Protein 9ETH (pdb70)

Foldseek 3Di:
DWAWAKDAAEEAEAQAKDKIKIAIDDDQLQQKKKWKWWAAPPGDIDTAWIARNNVRDIDGDPVCVVQWDWGDDSVRSMIMIMGGRDDQVRFTWMKMFIAHPPGPDGPYIYPTYGYGYHPDDFDAWDKDKQAWAPFKIKIWIKTDFGDDDDKDKDKPNNPDDPQKDKDDWDQDPVRGTITMIMGMDTPVCQVVDWIWIWIADVNVRDTDTDTHHHD/DWAKAKPDQEAEEAFFAKDKIKIFIPWFAQLQFKFKWWADPPDDTHTAAGSQFRGDPPHDPQWGKHDGTGMIMIMRRGHDLLSQTWMKMWGPGDPPTDIHSTYGYAYDDDFDFWDKDKDWFDPVVLVVFKTKIKIKTPFGPDPDKDKWKAFVNHTDPDFKDKDKDAQDSHHRTIMMMIIGMDTSVVVVVTFKIWMWMDDPNDPHTDIDIGTD/DWDVVDMDDD/DAAEDEDPFAAEFEQFKDKDFPDDPPLQPDDKDKFKDQPDPPDGADCPLPDQWHDDRRMTIHRTHDPPSWDWMWIWIGDDPHIYIYTHTYYYFYDDPLVDPPRPDPDAGPLQEDEDEAQAWDKDFASRDDDPQWDWAAKFKDFQNHGDDDPQWDDDGRMIIGHRDDQVSFGKMKMKTWIAHPNDTTIGMGMHGYGYD

Nearest PDB structures (foldseek):
  6u6u-assembly1_R  TM=9.667E-01  e=2.832E-37  Homo sapiens
  4dep-assembly2_E  TM=8.234E-01  e=6.349E-16  Homo sapiens
  4dep-assembly1_B  TM=8.335E-01  e=1.306E-14  Homo sapiens
  1itb-assembly1_B  TM=7.869E-01  e=3.220E-15  Homo sapiens
  4dep-assembly1_C  TM=7.398E-01  e=2.574E-15  Homo sapiens

Radius of gyration: 31.58 Å; Cα contacts (8 Å, |Δi|>4): 1689; chains: 4; bounding box: 69×96×60 Å

Structure (mmCIF, N/CA/C/O backbone):
data_9ETH
#
_entry.id   9ETH
#
_cell.length_a   54.64
_cell.length_b   175.35
_cell.length_c   191.01
_cell.angle_alpha   90
_cell.angle_beta   90
_cell.angle_gamma   90
#
_symmetry.space_group_name_H-M   'C 2 2 21'
#
loop_
_entity.id
_entity.type
_entity.pdbx_description
1 polymer 'BI00655130 Fab heavy chain'
2 polymer 'BI00655130 Fab light chain'
3 polymer ACE-PHE-VAL-GLU-5CW-3PN-TRP-ASP-TYR-VAL-CHG-6G5-SER-GLU-CYS-NH2
4 polymer 'Interleukin-1 receptor-like 2'
5 branched 2-acetamido-2-deoxy-beta-D-glucopyranose-(1-4)-2-acetamido-2-deoxy-beta-D-glucopyranose
6 branched 2-acetamido-2-deoxy-beta-D-glucopyranose-(1-3)-alpha-D-mannopyranose-(1-6)-[alpha-D-mannopyranose-(1-3)]beta-D-mannopyranose-(1-4)-2-acetamido-2-deoxy-beta-D-glucopyranose-(1-4)-2-acetamido-2-deoxy-beta-D-glucopyranose
7 non-polymer 'SULFATE ION'
8 non-polymer 'SODIUM ION'
9 non-polymer 2-acetamido-2-deoxy-beta-D-glucopyranose
10 non-polymer GLYCEROL
11 water water
#
loop_
_atom_site.group_PDB
_atom_site.id
_atom_site.type_symbol
_atom_site.label_atom_id
_atom_site.label_alt_id
_atom_site.label_comp_id
_atom_site.label_asym_id
_atom_site.label_entity_id
_atom_site.label_seq_id
_atom_site.pdbx_PDB_ins_code
_atom_site.Cartn_x
_atom_site.Cartn_y
_atom_site.Cartn_z
_atom_site.occupancy
_atom_site.B_iso_or_equiv
_atom_site.auth_seq_id
_atom_site.auth_comp_id
_atom_site.auth_asym_id
_atom_site.auth_atom_id
_atom_site.pdbx_PDB_model_num
ATOM 1 N N . GLN A 1 1 ? 1.779 0.827 36.804 1 59.19 1 GLN H N 1
ATOM 2 C CA . GLN A 1 1 ? 1.179 0.125 35.671 1 59.26 1 GLN H CA 1
ATOM 3 C C . GLN A 1 1 ? 2.113 0.096 34.437 1 59.01 1 GLN H C 1
ATOM 4 O O . GLN A 1 1 ? 2.847 1.061 34.204 1 59.64 1 GLN H O 1
ATOM 6 N N . VAL A 1 2 ? 2.083 -1.006 33.647 1 57.78 2 VAL H N 1
ATOM 7 C CA . VAL A 1 2 ? 2.904 -1.108 32.428 1 56.95 2 VAL H CA 1
ATOM 8 C C . VAL A 1 2 ? 2.444 -0.074 31.396 1 56.02 2 VAL H C 1
ATOM 9 O O . VAL A 1 2 ? 1.26 -0.038 31.043 1 55.85 2 VAL H O 1
ATOM 13 N N . GLN A 1 3 ? 3.371 0.786 30.942 1 54.96 3 GLN H N 1
ATOM 14 C CA . GLN A 1 3 ? 3.047 1.817 29.962 1 54.56 3 GLN H CA 1
ATOM 15 C C . GLN A 1 3 ? 4.143 1.979 28.914 1 53.43 3 GLN H C 1
ATOM 16 O O . GLN A 1 3 ? 5.329 1.865 29.236 1 53.72 3 GLN H O 1
ATOM 22 N N . LEU A 1 4 ? 3.734 2.257 27.664 1 51.75 4 LEU H N 1
ATOM 23 C CA . LEU A 1 4 ? 4.618 2.483 26.521 1 50.9 4 LEU H CA 1
ATOM 24 C C . LEU A 1 4 ? 4.354 3.877 25.924 1 50.39 4 LEU H C 1
ATOM 25 O O . LEU A 1 4 ? 3.256 4.137 25.423 1 49.95 4 LEU H O 1
ATOM 30 N N . VAL A 1 5 ? 5.34 4.78 26.008 1 50.06 5 VAL H N 1
ATOM 31 C CA . VAL A 1 5 ? 5.172 6.131 25.473 1 50.3 5 VAL H CA 1
ATOM 32 C C . VAL A 1 5 ? 6.002 6.327 24.215 1 49.52 5 VAL H C 1
ATOM 33 O O . VAL A 1 5 ? 7.216 6.24 24.272 1 50.24 5 VAL H O 1
ATOM 37 N N . GLN A 1 6 ? 5.359 6.593 23.087 1 48.35 6 GLN H N 1
ATOM 38 C CA . GLN A 1 6 ? 6.064 6.771 21.823 1 47.59 6 GLN H CA 1
ATOM 39 C C . GLN A 1 6 ? 6.345 8.227 21.484 1 47.29 6 GLN H C 1
ATOM 40 O O . GLN A 1 6 ? 5.584 9.108 21.87 1 47.57 6 GLN H O 1
ATOM 46 N N . SER A 1 7 ? 7.385 8.474 20.686 1 46.57 7 SER H N 1
ATOM 47 C CA . SER A 1 7 ? 7.678 9.826 20.201 1 46.08 7 SER H CA 1
ATOM 48 C C . SER A 1 7 ? 6.542 10.347 19.285 1 46.16 7 SER H C 1
ATOM 49 O O . SER A 1 7 ? 5.665 9.584 18.868 1 46.35 7 SER H O 1
ATOM 52 N N . GLY A 1 8 ? 6.52 11.653 19.052 1 45.75 8 GLY H N 1
ATOM 53 C CA . GLY A 1 8 ? 5.478 12.266 18.243 1 45.87 8 GLY H CA 1
ATOM 54 C C . GLY A 1 8 ? 5.63 12.069 16.746 1 45.65 8 GLY H C 1
ATOM 55 O O . GLY A 1 8 ? 6.714 11.755 16.248 1 46.4 8 GLY H O 1
ATOM 56 N N . ALA A 1 9 ? 4.547 12.307 16.03 1 45.03 9 ALA H N 1
ATOM 57 C CA . ALA A 1 9 ? 4.447 12.211 14.576 1 45.28 9 ALA H CA 1
ATOM 58 C C . ALA A 1 9 ? 5.554 12.926 13.793 1 45.47 9 ALA H C 1
ATOM 59 O O . ALA A 1 9 ? 6.04 13.986 14.196 1 45.47 9 ALA H O 1
ATOM 61 N N . GLU A 1 10 ? 5.941 12.345 12.653 1 45.4 10 GLU H N 1
ATOM 62 C CA . GLU A 1 10 ? 6.989 12.926 11.827 1 45.69 10 GLU H CA 1
ATOM 63 C C . GLU A 1 10 ? 6.669 12.919 10.362 1 45.29 10 GLU H C 1
ATOM 64 O O . GLU A 1 10 ? 6.013 12.015 9.864 1 45.06 10 GLU H O 1
ATOM 70 N N . VAL A 1 11 ? 7.172 13.924 9.661 1 45.14 11 VAL H N 1
ATOM 71 C CA . VAL A 1 11 ? 7.092 14.007 8.23 1 45.19 11 VAL H CA 1
ATOM 72 C C . VAL A 1 11 ? 8.526 13.92 7.76 1 44.5 11 VAL H C 1
ATOM 73 O O . VAL A 1 11 ? 9.412 14.578 8.31 1 44.54 11 VAL H O 1
ATOM 77 N N . LYS A 1 12 ? 8.777 13.059 6.797 1 43.91 12 LYS H N 1
ATOM 78 C CA . LYS A 1 12 ? 10.103 12.913 6.216 1 43.87 12 LYS H CA 1
ATOM 79 C C . LYS A 1 12 ? 9.974 12.882 4.714 1 43.95 12 LYS H C 1
ATOM 80 O O . LYS A 1 12 ? 8.973 12.402 4.184 1 44.28 12 LYS H O 1
ATOM 86 N N . LYS A 1 13 ? 10.967 13.418 4.018 1 43.29 13 LYS H N 1
ATOM 87 C CA . LYS A 1 13 ? 10.971 13.41 2.563 1 42.76 13 LYS H CA 1
ATOM 88 C C . LYS A 1 13 ? 11.362 12.031 2.078 1 42.24 13 LYS H C 1
ATOM 89 O O . LYS A 1 13 ? 12.091 11.324 2.774 1 41.86 13 LYS H O 1
ATOM 95 N N . PRO A 1 14 ? 10.933 11.62 0.869 1 41.94 14 PRO H N 1
ATOM 96 C CA . PRO A 1 14 ? 11.352 10.297 0.369 1 42.31 14 PRO H CA 1
ATOM 97 C C . PRO A 1 14 ? 12.881 10.169 0.296 1 42.75 14 PRO H C 1
ATOM 98 O O . PRO A 1 14 ? 13.566 11.113 -0.074 1 42.64 14 PRO H O 1
ATOM 102 N N . GLY A 1 15 ? 13.396 9.022 0.725 1 42.8 15 GLY H N 1
ATOM 103 C CA . GLY A 1 15 ? 14.824 8.738 0.754 1 42.7 15 GLY H CA 1
ATOM 104 C C . GLY A 1 15 ? 15.453 8.961 2.118 1 42.93 15 GLY H C 1
ATOM 105 O O . GLY A 1 15 ? 16.54 8.448 2.405 1 43.76 15 GLY H O 1
ATOM 106 N N . ALA A 1 16 ? 14.787 9.731 2.97 1 42.31 16 ALA H N 1
ATOM 107 C CA . ALA A 1 16 ? 15.278 10.025 4.31 1 43.04 16 ALA H CA 1
ATOM 108 C C . ALA A 1 16 ? 15.095 8.802 5.292 1 43.82 16 ALA H C 1
ATOM 109 O O . ALA A 1 16 ? 14.584 7.745 4.91 1 44.37 16 ALA H O 1
ATOM 111 N N . SER A 1 17 ? 15.593 8.926 6.508 1 43.46 17 SER H N 1
ATOM 112 C CA . SER A 1 17 ? 15.407 7.973 7.564 1 43.85 17 SER H CA 1
ATOM 113 C C . SER A 1 17 ? 14.542 8.625 8.634 1 42.24 17 SER H C 1
ATOM 114 O O . SER A 1 17 ? 14.418 9.852 8.702 1 42.66 17 SER H O 1
ATOM 117 N N . VAL A 1 18 ? 13.999 7.812 9.503 1 40.66 18 VAL H N 1
ATOM 118 C CA . VAL A 1 18 ? 13.219 8.294 10.628 1 40.34 18 VAL H CA 1
ATOM 119 C C . VAL A 1 18 ? 13.503 7.347 11.782 1 40.46 18 VAL H C 1
ATOM 120 O O . VAL A 1 18 ? 13.764 6.157 11.572 1 39.46 18 VAL H O 1
ATOM 124 N N . LYS A 1 19 ? 13.475 7.873 12.996 1 41.52 19 LYS H N 1
ATOM 125 C CA . LYS A 1 19 ? 13.681 7.063 14.182 1 42.75 19 LYS H CA 1
ATOM 126 C C . LYS A 1 19 ? 12.516 7.304 15.118 1 43.13 19 LYS H C 1
ATOM 127 O O . LYS A 1 19 ? 12.277 8.438 15.518 1 43.85 19 LYS H O 1
ATOM 133 N N . VAL A 1 20 ? 11.779 6.26 15.45 1 42.8 20 VAL H N 1
ATOM 134 C CA . VAL A 1 20 ? 10.641 6.355 16.354 1 43.48 20 VAL H CA 1
ATOM 135 C C . VAL A 1 20 ? 11.045 5.771 17.718 1 44.83 20 VAL H C 1
ATOM 136 O O . VAL A 1 20 ? 11.76 4.777 17.753 1 45.47 20 VAL H O 1
ATOM 140 N N . SER A 1 21 ? 10.623 6.408 18.826 1 44.95 21 SER H N 1
ATOM 141 C CA . SER A 1 21 ? 10.944 6.013 20.208 1 45.57 21 SER H CA 1
ATOM 142 C C . SER A 1 21 ? 9.786 5.314 20.887 1 45.94 21 SER H C 1
ATOM 143 O O . SER A 1 21 ? 8.626 5.61 20.614 1 45.12 21 SER H O 1
ATOM 146 N N . CYS A 1 22 ? 10.117 4.471 21.868 1 46.37 22 CYS H N 1
ATOM 147 C CA . CYS A 1 22 ? 9.129 3.789 22.669 1 47.31 22 CYS H CA 1
ATOM 148 C C . CYS A 1 22 ? 9.725 3.624 24.065 1 47.41 22 CYS H C 1
ATOM 149 O O . CYS A 1 22 ? 10.53 2.724 24.291 1 47.32 22 CYS H O 1
ATOM 152 N N . LYS A 1 23 ? 9.392 4.549 24.963 1 47.47 23 LYS H N 1
ATOM 153 C CA . LYS A 1 23 ? 9.887 4.563 26.338 1 48.53 23 LYS H CA 1
ATOM 154 C C . LYS A 1 23 ? 8.942 3.751 27.22 1 49.28 23 LYS H C 1
ATOM 155 O O . LYS A 1 23 ? 7.739 4.02 27.29 1 49.16 23 LYS H O 1
ATOM 161 N N . ALA A 1 24 ? 9.482 2.714 27.85 1 49.83 24 ALA H N 1
ATOM 162 C CA . ALA A 1 24 ? 8.689 1.81 28.665 1 50.88 24 ALA H CA 1
ATOM 163 C C . ALA A 1 24 ? 8.811 2.079 30.164 1 51.62 24 ALA H C 1
ATOM 164 O O . ALA A 1 24 ? 9.82 2.616 30.618 1 51.78 24 ALA H O 1
ATOM 166 N N . SER A 1 25 ? 7.784 1.677 30.932 1 52.06 25 SER H N 1
ATOM 167 C CA . SER A 1 25 ? 7.747 1.776 32.396 1 53.11 25 SER H CA 1
ATOM 168 C C . SER A 1 25 ? 6.751 0.738 32.975 1 53.44 25 SER H C 1
ATOM 169 O O . SER A 1 25 ? 5.986 0.125 32.22 1 53.41 25 SER H O 1
ATOM 172 N N . GLY A 1 26 ? 6.804 0.518 34.29 1 53.38 26 GLY H N 1
ATOM 173 C CA . GLY A 1 26 ? 5.913 -0.414 34.974 1 53.37 26 GLY H CA 1
ATOM 174 C C . GLY A 1 26 ? 6.404 -1.844 35.057 1 53.67 26 GLY H C 1
ATOM 175 O O . GLY A 1 26 ? 5.711 -2.706 35.605 1 54.86 26 GLY H O 1
ATOM 176 N N . TYR A 1 27 ? 7.596 -2.118 34.542 1 52.64 27 TYR H N 1
ATOM 177 C CA . TYR A 1 27 ? 8.157 -3.467 34.546 1 52.52 27 TYR H CA 1
ATOM 178 C C . TYR A 1 27 ? 9.67 -3.38 34.311 1 53.54 27 TYR H C 1
ATOM 179 O O . TYR A 1 27 ? 10.178 -2.307 33.982 1 54.17 27 TYR H O 1
ATOM 188 N N . SER A 1 28 ? 10.398 -4.5 34.466 1 53.78 28 SER H N 1
ATOM 189 C CA . SER A 1 28 ? 11.832 -4.556 34.199 1 54.18 28 SER H CA 1
ATOM 190 C C . SER A 1 28 ? 12.043 -4.573 32.679 1 55 28 SER H C 1
ATOM 191 O O . SER A 1 28 ? 11.816 -5.601 32.038 1 55.68 28 SER H O 1
ATOM 194 N N . PHE A 1 29 ? 12.468 -3.437 32.105 1 54.93 29 PHE H N 1
ATOM 195 C CA . PHE A 1 29 ? 12.673 -3.233 30.661 1 55.2 29 PHE H CA 1
ATOM 196 C C . PHE A 1 29 ? 13.493 -4.322 29.946 1 54.53 29 PHE H C 1
ATOM 197 O O . PHE A 1 29 ? 13.152 -4.73 28.826 1 53.95 29 PHE H O 1
ATOM 205 N N . THR A 1 30 ? 14.587 -4.784 30.589 1 53.57 30 THR H N 1
ATOM 206 C CA . THR A 1 30 ? 15.489 -5.772 29.997 1 53.06 30 THR H CA 1
ATOM 207 C C . THR A 1 30 ? 14.941 -7.216 29.961 1 53.43 30 THR H C 1
ATOM 208 O O . THR A 1 30 ? 15.553 -8.085 29.331 1 53.26 30 THR H O 1
ATOM 212 N N . SER A 1 31 ? 13.784 -7.464 30.579 1 53.77 31 SER H N 1
ATOM 213 C CA . SER A 1 31 ? 13.243 -8.814 30.629 1 55.23 31 SER H CA 1
ATOM 214 C C . SER A 1 31 ? 12.222 -9.144 29.563 1 55.36 31 SER H C 1
ATOM 215 O O . SER A 1 31 ? 11.728 -10.269 29.564 1 56.98 31 SER H O 1
ATOM 218 N N . SER A 1 32 ? 11.887 -8.211 28.66 1 53.38 32 SER H N 1
ATOM 219 C CA . SER A 1 32 ? 10.814 -8.482 27.719 1 51.83 32 SER H CA 1
ATOM 220 C C . SER A 1 32 ? 11.062 -8.019 26.311 1 49.63 32 SER H C 1
ATOM 221 O O . SER A 1 32 ? 11.671 -6.975 26.109 1 50.26 32 SER H O 1
ATOM 224 N N . TRP A 1 33 ? 10.543 -8.767 25.336 1 47.09 33 TRP H N 1
ATOM 225 C CA . TRP A 1 33 ? 10.686 -8.381 23.933 1 45.61 33 TRP H CA 1
ATOM 226 C C . TRP A 1 33 ? 9.794 -7.209 23.572 1 44.06 33 TRP H C 1
ATOM 227 O O . TRP A 1 33 ? 8.624 -7.194 23.927 1 44.2 33 TRP H O 1
ATOM 238 N N . ILE A 1 34 ? 10.351 -6.228 22.864 1 42.43 34 ILE H N 1
ATOM 239 C CA . ILE A 1 34 ? 9.579 -5.115 22.337 1 41.14 34 ILE H CA 1
ATOM 240 C C . ILE A 1 34 ? 9.314 -5.425 20.86 1 39.49 34 ILE H C 1
ATOM 241 O O . ILE A 1 34 ? 10.245 -5.706 20.123 1 38.88 34 ILE H O 1
ATOM 246 N N . HIS A 1 35 ? 8.042 -5.376 20.429 1 38.39 35 HIS H N 1
ATOM 247 C CA . HIS A 1 35 ? 7.685 -5.594 19.034 1 36.8 35 HIS H CA 1
ATOM 248 C C . HIS A 1 35 ? 7.187 -4.312 18.409 1 37.02 35 HIS H C 1
ATOM 249 O O . HIS A 1 35 ? 6.722 -3.414 19.123 1 37.29 35 HIS H O 1
ATOM 256 N N . TRP A 1 36 ? 7.3 -4.209 17.074 1 36.21 36 TRP H N 1
ATOM 257 C CA . TRP A 1 36 ? 6.797 -3.064 16.328 1 36.58 36 TRP H CA 1
ATOM 258 C C . TRP A 1 36 ? 5.798 -3.56 15.292 1 36.36 36 TRP H C 1
ATOM 259 O O . TRP A 1 36 ? 6.016 -4.598 14.657 1 36.32 36 TRP H O 1
ATOM 270 N N . VAL A 1 37 ? 4.677 -2.848 15.16 1 36.11 37 VAL H N 1
ATOM 271 C CA . VAL A 1 37 ? 3.572 -3.214 14.282 1 36.2 37 VAL H CA 1
ATOM 272 C C . VAL A 1 37 ? 3.188 -2.019 13.388 1 35.88 37 VAL H C 1
ATOM 273 O O . VAL A 1 37 ? 3.003 -0.906 13.866 1 36.39 37 VAL H O 1
ATOM 277 N N . LYS A 1 38 ? 3.098 -2.251 12.083 1 34.28 38 LYS H N 1
ATOM 278 C CA . LYS A 1 38 ? 2.76 -1.225 11.12 1 32.67 38 LYS H CA 1
ATOM 279 C C . LYS A 1 38 ? 1.262 -1.238 10.781 1 32.03 38 LYS H C 1
ATOM 280 O O . LYS A 1 38 ? 0.699 -2.292 10.505 1 31.57 38 LYS H O 1
ATOM 286 N N . GLN A 1 39 ? 0.659 -0.056 10.693 1 31.68 39 GLN H N 1
ATOM 287 C CA . GLN A 1 39 ? -0.705 0.068 10.23 1 31.76 39 GLN H CA 1
ATOM 288 C C . GLN A 1 39 ? -0.83 1.228 9.249 1 32.49 39 GLN H C 1
ATOM 289 O O . GLN A 1 39 ? -1.013 2.379 9.648 1 32.2 39 GLN H O 1
ATOM 295 N N . ALA A 1 40 ? -0.741 0.919 7.956 1 33.57 40 ALA H N 1
ATOM 296 C CA . ALA A 1 40 ? -0.922 1.902 6.9 1 35.36 40 ALA H CA 1
ATOM 297 C C . ALA A 1 40 ? -2.379 2.416 6.951 1 38.1 40 ALA H C 1
ATOM 298 O O . ALA A 1 40 ? -3.272 1.714 7.437 1 37.69 40 ALA H O 1
ATOM 300 N N . PRO A 1 41 ? -2.614 3.677 6.544 1 40.52 41 PRO H N 1
ATOM 301 C CA . PRO A 1 41 ? -3.975 4.239 6.679 1 41.41 41 PRO H CA 1
ATOM 302 C C . PRO A 1 41 ? -5.068 3.412 6.009 1 42.63 41 PRO H C 1
ATOM 303 O O . PRO A 1 41 ? -4.947 3.026 4.835 1 43.02 41 PRO H O 1
ATOM 307 N N . GLY A 1 42 ? -6.092 3.078 6.798 1 42.34 42 GLY H N 1
ATOM 308 C CA . GLY A 1 42 ? -7.21 2.279 6.328 1 42.17 42 GLY H CA 1
ATOM 309 C C . GLY A 1 42 ? -6.924 0.803 6.204 1 42.88 42 GLY H C 1
ATOM 310 O O . GLY A 1 42 ? -7.795 0.056 5.777 1 43.76 42 GLY H O 1
ATOM 311 N N . GLN A 1 43 ? -5.717 0.342 6.593 1 42.56 43 GLN H N 1
ATOM 312 C CA . GLN A 1 43 ? -5.354 -1.065 6.439 1 41.74 43 GLN H CA 1
ATOM 313 C C . GLN A 1 43 ? -5.278 -1.828 7.783 1 40.07 43 GLN H C 1
ATOM 314 O O . GLN A 1 43 ? -5.616 -1.289 8.84 1 39.33 43 GLN H O 1
ATOM 320 N N . GLY A 1 44 ? -4.869 -3.087 7.708 1 39.09 44 GLY H N 1
ATOM 321 C CA . GLY A 1 44 ? -4.694 -3.926 8.871 1 39.42 44 GLY H CA 1
ATOM 322 C C . GLY A 1 44 ? -3.307 -3.788 9.476 1 39.09 44 GLY H C 1
ATOM 323 O O . GLY A 1 44 ? -2.516 -2.926 9.082 1 39.08 44 GLY H O 1
ATOM 324 N N . LEU A 1 45 ? -3.001 -4.682 10.41 1 38.26 45 LEU H N 1
ATOM 325 C CA . LEU A 1 45 ? -1.771 -4.693 11.181 1 37.73 45 LEU H CA 1
ATOM 326 C C . LEU A 1 45 ? -0.715 -5.634 10.568 1 37.25 45 LEU H C 1
ATOM 327 O O . LEU A 1 45 ? -1.031 -6.774 10.197 1 36.97 45 LEU H O 1
ATOM 332 N N . GLU A 1 46 ? 0.531 -5.149 10.445 1 36.47 46 GLU H N 1
ATOM 333 C CA . GLU A 1 46 ? 1.633 -5.966 9.925 1 36.85 46 GLU H CA 1
ATOM 334 C C . GLU A 1 46 ? 2.764 -6.007 10.929 1 35.84 46 GLU H C 1
ATOM 335 O O . GLU A 1 46 ? 3.282 -4.955 11.297 1 35.5 46 GLU H O 1
ATOM 341 N N . TRP A 1 47 ? 3.188 -7.199 11.32 1 35.55 47 TRP H N 1
ATOM 342 C CA . TRP A 1 47 ? 4.279 -7.337 12.267 1 36.32 47 TRP H CA 1
ATOM 343 C C . TRP A 1 47 ? 5.614 -7.006 11.584 1 37.72 47 TRP H C 1
ATOM 344 O O . TRP A 1 47 ? 5.908 -7.521 10.495 1 37.66 47 TRP H O 1
ATOM 355 N N . MET A 1 48 ? 6.4 -6.131 12.213 1 38.27 48 MET H N 1
ATOM 356 C CA . MET A 1 48 ? 7.669 -5.718 11.634 1 40.01 48 MET H CA 1
ATOM 357 C C . MET A 1 48 ? 8.859 -6.478 12.181 1 40 48 MET H C 1
ATOM 358 O O . MET A 1 48 ? 9.766 -6.83 11.44 1 40.15 48 MET H O 1
ATOM 363 N N . GLY A 1 49 ? 8.851 -6.714 13.479 1 39.49 49 GLY H N 1
ATOM 364 C CA . GLY A 1 49 ? 9.947 -7.388 14.134 1 39.62 49 GLY H CA 1
ATOM 365 C C . GLY A 1 49 ? 9.899 -7.268 15.634 1 39.29 49 GLY H C 1
ATOM 366 O O . GLY A 1 49 ? 8.961 -6.708 16.196 1 38.88 49 GLY H O 1
ATOM 367 N N . GLU A 1 50 ? 10.948 -7.767 16.286 1 39.43 50 GLU H N 1
ATOM 368 C CA . GLU A 1 50 ? 11.066 -7.769 17.735 1 39.07 50 GLU H CA 1
ATOM 369 C C . GLU A 1 50 ? 12.528 -7.582 18.169 1 39.74 50 GLU H C 1
ATOM 370 O O . GLU A 1 50 ? 13.466 -8.009 17.477 1 39.56 50 GLU H O 1
ATOM 376 N N . ILE A 1 51 ? 12.72 -6.941 19.331 1 40.33 51 ILE H N 1
ATOM 377 C CA . ILE A 1 51 ? 14.044 -6.762 19.903 1 41.5 51 ILE H CA 1
ATOM 378 C C . ILE A 1 51 ? 14.025 -7.13 21.397 1 42.97 51 ILE H C 1
ATOM 379 O O . ILE A 1 51 ? 13.103 -6.771 22.132 1 42.55 51 ILE H O 1
ATOM 384 N N . ASN A 1 52 ? 15.046 -7.869 21.838 1 44.02 52 ASN H N 1
ATOM 385 C CA . ASN A 1 52 ? 15.176 -8.244 23.241 1 44.74 52 ASN H CA 1
ATOM 386 C C . ASN A 1 52 ? 16.142 -7.236 23.829 1 46.24 52 ASN H C 1
ATOM 387 O O . ASN A 1 52 ? 17.299 -7.267 23.466 1 46.58 52 ASN H O 1
ATOM 392 N N . PRO A 1 53 ? 15.718 -6.341 24.733 1 47.85 53 PRO H N 1
ATOM 393 C CA . PRO A 1 53 ? 16.658 -5.359 25.295 1 48.99 53 PRO H CA 1
ATOM 394 C C . PRO A 1 53 ? 17.786 -5.953 26.157 1 51.03 53 PRO H C 1
ATOM 395 O O . PRO A 1 53 ? 18.819 -5.297 26.328 1 52.07 53 PRO H O 1
ATOM 399 N N . GLY A 1 54 ? 17.607 -7.172 26.672 1 50.68 54 GLY H N 1
ATOM 400 C CA . GLY A 1 54 ? 18.627 -7.824 27.488 1 51 54 GLY H CA 1
ATOM 401 C C . GLY A 1 54 ? 19.88 -8.215 26.727 1 51.8 54 GLY H C 1
ATOM 402 O O . GLY A 1 54 ? 20.999 -7.914 27.166 1 52.4 54 GLY H O 1
ATOM 403 N N . ASN A 1 55 ? 19.721 -8.884 25.571 1 51.38 55 ASN H N 1
ATOM 404 C CA . ASN A 1 55 ? 20.885 -9.276 24.764 1 51.15 55 ASN H CA 1
ATOM 405 C C . ASN A 1 55 ? 20.964 -8.512 23.423 1 51.98 55 ASN H C 1
ATOM 406 O O . ASN A 1 55 ? 21.798 -8.857 22.585 1 52.93 55 ASN H O 1
ATOM 411 N N . VAL A 1 56 ? 20.079 -7.513 23.194 1 51.5 56 VAL H N 1
ATOM 412 C CA . VAL A 1 56 ? 20.025 -6.684 21.966 1 50.79 56 VAL H CA 1
ATOM 413 C C . VAL A 1 56 ? 19.783 -7.513 20.693 1 50.02 56 VAL H C 1
ATOM 414 O O . VAL A 1 56 ? 20.041 -7.031 19.585 1 50.69 56 VAL H O 1
ATOM 416 N N . ARG A 1 57 ? 19.271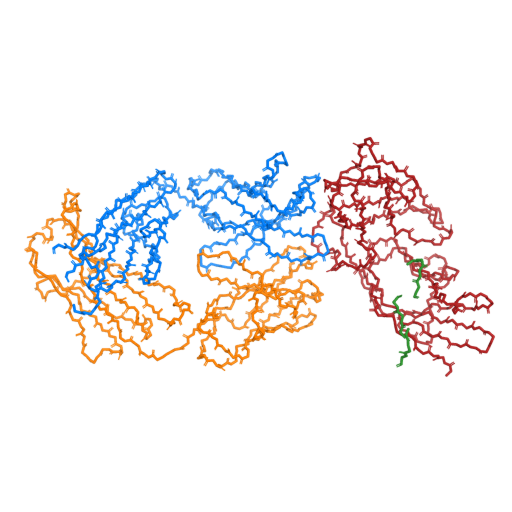 -8.738 20.834 1 49 57 ARG H N 1
ATOM 417 C CA . ARG A 1 57 ? 18.992 -9.589 19.687 1 48.76 57 ARG H CA 1
ATOM 418 C C . ARG A 1 57 ? 17.668 -9.146 18.981 1 47.75 57 ARG H C 1
ATOM 419 O O . ARG A 1 57 ? 16.674 -8.832 19.642 1 47.32 57 ARG H O 1
ATOM 427 N N . THR A 1 58 ? 17.692 -9.091 17.645 1 46.39 58 THR H N 1
ATOM 428 C CA . THR A 1 58 ? 16.551 -8.675 16.867 1 46.23 58 THR H CA 1
ATOM 429 C C . THR A 1 58 ? 16.102 -9.756 15.887 1 45.93 58 THR H C 1
ATOM 430 O O . THR A 1 58 ? 16.929 -10.504 15.384 1 46.41 58 THR H O 1
ATOM 434 N N . ASN A 1 59 ? 14.801 -9.775 15.559 1 44.47 59 ASN H N 1
ATOM 435 C CA . ASN A 1 59 ? 14.251 -10.685 14.563 1 43.46 59 ASN H CA 1
ATOM 436 C C . ASN A 1 59 ? 13.279 -9.87 13.785 1 42.29 59 ASN H C 1
ATOM 437 O O . ASN A 1 59 ? 12.321 -9.364 14.344 1 42.03 59 ASN H O 1
ATOM 442 N N . TYR A 1 60 ? 13.524 -9.724 12.501 1 42.01 60 TYR H N 1
ATOM 443 C CA . TYR A 1 60 ? 12.648 -8.944 11.648 1 42.05 60 TYR H CA 1
ATOM 444 C C . TYR A 1 60 ? 11.841 -9.83 10.762 1 42.05 60 TYR H C 1
ATOM 445 O O . TYR A 1 60 ? 12.315 -10.862 10.305 1 42.59 60 TYR H O 1
ATOM 454 N N . ASN A 1 61 ? 10.662 -9.357 10.38 1 41.4 61 ASN H N 1
ATOM 455 C CA . ASN A 1 61 ? 9.857 -9.968 9.334 1 41.97 61 ASN H CA 1
ATOM 456 C C . ASN A 1 61 ? 10.716 -9.858 8.037 1 43.8 61 ASN H C 1
ATOM 457 O O . ASN A 1 61 ? 11.321 -8.812 7.809 1 43.2 61 ASN H O 1
ATOM 462 N N . GLU A 1 62 ? 10.835 -10.937 7.263 1 45.25 62 GLU H N 1
ATOM 463 C CA . GLU A 1 62 ? 11.619 -10.951 6.028 1 46.59 62 GLU H CA 1
ATOM 464 C C . GLU A 1 62 ? 11.232 -9.805 5.075 1 46.33 62 GLU H C 1
ATOM 465 O O . GLU A 1 62 ? 12.083 -9.244 4.399 1 47.15 62 GLU H O 1
ATOM 471 N N . ASN A 1 63 ? 9.972 -9.393 5.13 1 45.14 63 ASN H N 1
ATOM 472 C CA . ASN A 1 63 ? 9.405 -8.294 4.372 1 44.53 63 ASN H CA 1
ATOM 473 C C . ASN A 1 63 ? 9.92 -6.919 4.795 1 45.57 63 ASN H C 1
ATOM 474 O O . ASN A 1 63 ? 9.715 -5.95 4.066 1 47.16 63 ASN H O 1
ATOM 479 N N . PHE A 1 64 ? 10.535 -6.804 5.966 1 44.64 64 PHE H N 1
ATOM 480 C CA . PHE A 1 64 ? 11.064 -5.539 6.45 1 44.93 64 PHE H CA 1
ATOM 481 C C . PHE A 1 64 ? 12.587 -5.548 6.647 1 46.96 64 PHE H C 1
ATOM 482 O O . PHE A 1 64 ? 13.123 -4.578 7.168 1 47.16 64 PHE H O 1
ATOM 490 N N . ARG A 1 65 ? 13.274 -6.646 6.28 1 48.71 65 ARG H N 1
ATOM 491 C CA . ARG A 1 65 ? 14.73 -6.801 6.387 1 51.11 65 ARG H CA 1
ATOM 492 C C . ARG A 1 65 ? 15.413 -5.682 5.574 1 51.77 65 ARG H C 1
ATOM 493 O O . ARG A 1 65 ? 15.056 -5.46 4.42 1 52.03 65 ARG H O 1
ATOM 501 N N . ASN A 1 66 ? 16.306 -4.918 6.208 1 51.93 66 ASN H N 1
ATOM 502 C CA . ASN A 1 66 ? 17.019 -3.781 5.593 1 52.42 66 ASN H CA 1
ATOM 503 C C . ASN A 1 66 ? 16.124 -2.536 5.363 1 51.24 66 ASN H C 1
ATOM 504 O O . ASN A 1 66 ? 16.595 -1.541 4.826 1 52.92 66 ASN H O 1
ATOM 509 N N . LYS A 1 67 ? 14.864 -2.569 5.789 1 48.31 67 LYS H N 1
ATOM 510 C CA . LYS A 1 67 ? 13.995 -1.386 5.794 1 45.87 67 LYS H CA 1
ATOM 511 C C . LYS A 1 67 ? 13.913 -0.955 7.285 1 44.75 67 LYS H C 1
ATOM 512 O O . LYS A 1 67 ? 14.052 0.23 7.596 1 44.4 67 LYS H O 1
ATOM 518 N N . VAL A 1 68 ? 13.731 -1.929 8.2 1 43.7 68 VAL H N 1
ATOM 519 C CA . VAL A 1 68 ? 13.641 -1.677 9.624 1 43.55 68 VAL H CA 1
ATOM 520 C C . VAL A 1 68 ? 14.907 -2.127 10.343 1 43.77 68 VAL H C 1
ATOM 521 O O . VAL A 1 68 ? 15.552 -3.099 9.967 1 43.84 68 VAL H O 1
ATOM 525 N N . THR A 1 69 ? 15.309 -1.345 11.323 1 44.08 69 THR H N 1
ATOM 526 C CA . THR A 1 69 ? 16.441 -1.609 12.191 1 44.96 69 THR H CA 1
ATOM 527 C C . THR A 1 69 ? 15.952 -1.283 13.593 1 45.37 69 THR H C 1
ATOM 528 O O . THR A 1 69 ? 15.375 -0.215 13.797 1 45.52 69 THR H O 1
ATOM 532 N N . MET A 1 70 ? 16.063 -2.23 14.535 1 45.43 70 MET H N 1
ATOM 533 C CA . MET A 1 70 ? 15.603 -1.988 15.904 1 45.81 70 MET H CA 1
ATOM 534 C C . MET A 1 70 ? 16.743 -1.822 16.858 1 46.99 70 MET H C 1
ATOM 535 O O . MET A 1 70 ? 17.757 -2.497 16.734 1 47.44 70 MET H O 1
ATOM 540 N N . THR A 1 71 ? 16.594 -0.902 17.807 1 47.63 71 THR H N 1
ATOM 541 C CA . THR A 1 71 ? 17.647 -0.569 18.76 1 48.57 71 THR H CA 1
ATOM 542 C C . THR A 1 71 ? 17.078 -0.323 20.187 1 49.13 71 THR H C 1
ATOM 543 O O . THR A 1 71 ? 15.879 -0.164 20.346 1 48.51 71 THR H O 1
ATOM 547 N N . VAL A 1 72 ? 17.933 -0.323 21.213 1 49.86 72 VAL H N 1
ATOM 548 C CA . VAL A 1 72 ? 17.532 -0.069 22.604 1 51.67 72 VAL H CA 1
ATOM 549 C C . VAL A 1 72 ? 18.582 0.786 23.321 1 53.13 72 VAL H C 1
ATOM 550 O O . VAL A 1 72 ? 19.76 0.75 22.998 1 53.18 72 VAL H O 1
ATOM 554 N N . ASP A 1 73 ? 18.125 1.549 24.295 1 54.25 73 ASP H N 1
ATOM 555 C CA . ASP A 1 73 ? 18.938 2.31 25.209 1 56.11 73 ASP H CA 1
ATOM 556 C C . ASP A 1 73 ? 18.348 1.939 26.569 1 57.06 73 ASP H C 1
ATOM 557 O O . ASP A 1 73 ? 17.414 2.588 27.055 1 56.98 73 ASP H O 1
ATOM 562 N N . THR A 1 74 ? 18.845 0.832 27.134 1 57.68 74 THR H N 1
ATOM 563 C CA . THR A 1 74 ? 18.374 0.312 28.414 1 58.74 74 THR H CA 1
ATOM 564 C C . THR A 1 74 ? 18.55 1.295 29.574 1 60.34 74 THR H C 1
ATOM 565 O O . THR A 1 74 ? 17.874 1.142 30.592 1 60.93 74 THR H O 1
ATOM 569 N N . SER A 1 75 ? 19.446 2.29 29.443 1 61 75 SER H N 1
ATOM 570 C CA . SER A 1 75 ? 19.654 3.264 30.525 1 62.24 75 SER H CA 1
ATOM 571 C C . SER A 1 75 ? 18.479 4.242 30.69 1 61.87 75 SER H C 1
ATOM 572 O O . SER A 1 75 ? 18.3 4.812 31.764 1 62.68 75 SER H O 1
ATOM 575 N N . ILE A 1 76 ? 17.684 4.431 29.64 1 60.42 76 ILE H N 1
ATOM 576 C CA . ILE A 1 76 ? 16.492 5.289 29.668 1 59.34 76 ILE H CA 1
ATOM 577 C C . ILE A 1 76 ? 15.196 4.494 29.322 1 58.32 76 ILE H C 1
ATOM 578 O O . ILE A 1 76 ? 14.152 5.106 29.04 1 58.57 76 ILE H O 1
ATOM 583 N N . SER A 1 77 ? 15.28 3.139 29.331 1 56.58 77 SER H N 1
ATOM 584 C CA . SER A 1 77 ? 14.202 2.209 29.02 1 55.59 77 SER H CA 1
ATOM 585 C C . SER A 1 77 ? 13.523 2.521 27.681 1 53.8 77 SER H C 1
ATOM 586 O O . SER A 1 77 ? 12.3 2.452 27.588 1 54.05 77 SER H O 1
ATOM 589 N N . THR A 1 78 ? 14.313 2.844 26.639 1 51.98 78 THR H N 1
ATOM 590 C CA . THR A 1 78 ? 13.727 3.18 25.35 1 50.91 78 THR H CA 1
ATOM 591 C C . THR A 1 78 ? 14.137 2.245 24.231 1 49.63 78 THR H C 1
ATOM 592 O O . THR A 1 78 ? 15.301 1.872 24.098 1 49.54 78 THR H O 1
ATOM 596 N N . ALA A 1 79 ? 13.152 1.853 23.441 1 48.71 79 ALA H N 1
ATOM 597 C CA . ALA A 1 79 ? 13.308 1.044 22.237 1 48.24 79 ALA H CA 1
ATOM 598 C C . ALA A 1 79 ? 13.13 1.971 21.016 1 47.37 79 ALA H C 1
ATOM 599 O O . ALA A 1 79 ? 12.31 2.887 21.028 1 47.07 79 ALA H O 1
ATOM 601 N N . TYR A 1 80 ? 13.92 1.75 19.978 1 46.66 80 TYR H N 1
ATOM 602 C CA . TYR A 1 80 ? 13.896 2.567 18.779 1 45.36 80 TYR H CA 1
ATOM 603 C C . TYR A 1 80 ? 13.639 1.736 17.539 1 44.29 80 TYR H C 1
ATOM 604 O O . TYR A 1 80 ? 14.223 0.671 17.377 1 44.13 80 TYR H O 1
ATOM 613 N N . MET A 1 81 ? 12.797 2.249 16.629 1 43.21 81 MET H N 1
ATOM 614 C CA . MET A 1 81 ? 12.579 1.606 15.349 1 42.3 81 MET H CA 1
ATOM 615 C C . MET A 1 81 ? 12.998 2.629 14.348 1 41.8 81 MET H C 1
ATOM 616 O O . MET A 1 81 ? 12.438 3.73 14.288 1 42.19 81 MET H O 1
ATOM 621 N N . GLU A 1 82 ? 13.915 2.237 13.503 1 40.71 82 GLU H N 1
ATOM 622 C CA . GLU A 1 82 ? 14.4 3.105 12.474 1 39.84 82 GLU H CA 1
ATOM 623 C C . GLU A 1 82 ? 13.988 2.563 11.12 1 38.64 82 GLU H C 1
ATOM 624 O O . GLU A 1 82 ? 14.176 1.389 10.832 1 38.15 82 GLU H O 1
ATOM 630 N N . LEU A 1 83 ? 13.469 3.431 10.284 1 38.56 83 LEU H N 1
ATOM 631 C CA . LEU A 1 83 ? 13.116 3.091 8.915 1 39.04 83 LEU H CA 1
ATOM 632 C C . LEU A 1 83 ? 14.02 3.885 7.99 1 40.49 83 LEU H C 1
ATOM 633 O O . LEU A 1 83 ? 14.199 5.08 8.187 1 41.27 83 LEU H O 1
ATOM 638 N N . SER A 1 84 ? 14.579 3.236 6.987 1 40.76 84 SER H N 1
ATOM 639 C CA . SER A 1 84 ? 15.434 3.902 6.028 1 41.86 84 SER H CA 1
ATOM 640 C C . SER A 1 84 ? 14.823 3.866 4.615 1 41.39 84 SER H C 1
ATOM 641 O O . SER A 1 84 ? 13.856 3.132 4.378 1 40.63 84 SER H O 1
ATOM 644 N N . ARG A 1 85 ? 15.347 4.725 3.694 1 41.39 85 ARG H N 1
ATOM 645 C CA . ARG A 1 85 ? 14.906 4.863 2.296 1 41.16 85 ARG H CA 1
ATOM 646 C C . ARG A 1 85 ? 13.401 5.01 2.234 1 40.62 85 ARG H C 1
ATOM 647 O O . ARG A 1 85 ? 12.707 4.185 1.654 1 41.38 85 ARG H O 1
ATOM 655 N N . LEU A 1 86 ? 12.895 5.997 2.95 1 39.41 86 LEU H N 1
ATOM 656 C CA . LEU A 1 86 ? 11.471 6.219 3.087 1 38.41 86 LEU H CA 1
ATOM 657 C C . LEU A 1 86 ? 10.769 6.468 1.761 1 37.58 86 LEU H C 1
ATOM 658 O O . LEU A 1 86 ? 11.332 7.07 0.874 1 37.81 86 LEU H O 1
ATOM 663 N N . ARG A 1 87 ? 9.546 5.95 1.621 1 36.58 87 ARG H N 1
ATOM 664 C CA . ARG A 1 87 ? 8.67 6.067 0.446 1 35.42 87 ARG H CA 1
ATOM 665 C C . ARG A 1 87 ? 7.246 6.173 0.972 1 35.6 87 ARG H C 1
ATOM 666 O O . ARG A 1 87 ? 6.991 5.782 2.121 1 34.69 87 ARG H O 1
ATOM 674 N N . SER A 1 88 ? 6.299 6.613 0.129 1 35.7 88 SER H N 1
ATOM 675 C CA . SER A 1 88 ? 4.912 6.744 0.562 1 37 88 SER H CA 1
ATOM 676 C C . SER A 1 88 ? 4.309 5.445 1.083 1 37.09 88 SER H C 1
ATOM 677 O O . SER A 1 88 ? 3.387 5.502 1.886 1 37.22 88 SER H O 1
ATOM 680 N N . ASP A 1 89 ? 4.848 4.285 0.679 1 36.78 89 ASP H N 1
ATOM 681 C CA . ASP A 1 89 ? 4.402 2.987 1.177 1 36.96 89 ASP H CA 1
ATOM 682 C C . ASP A 1 89 ? 4.784 2.807 2.675 1 37.18 89 ASP H C 1
ATOM 683 O O . ASP A 1 89 ? 4.246 1.945 3.347 1 37.64 89 ASP H O 1
ATOM 688 N N . ASP A 1 90 ? 5.746 3.58 3.178 1 36.5 90 ASP H N 1
ATOM 689 C CA . ASP A 1 90 ? 6.138 3.561 4.573 1 36.27 90 ASP H CA 1
ATOM 690 C C . ASP A 1 90 ? 5.226 4.454 5.431 1 35.69 90 ASP H C 1
ATOM 691 O O . ASP A 1 90 ? 5.298 4.366 6.654 1 36.41 90 ASP H O 1
ATOM 696 N N . THR A 1 91 ? 4.372 5.301 4.83 1 34.13 91 THR H N 1
ATOM 697 C CA . THR A 1 91 ? 3.449 6.132 5.597 1 34.18 91 THR H CA 1
ATOM 698 C C . THR A 1 91 ? 2.472 5.23 6.347 1 34.48 91 THR H C 1
ATOM 699 O O . THR A 1 91 ? 1.787 4.429 5.72 1 34.5 91 THR H O 1
ATOM 703 N N . ALA A 1 92 ? 2.466 5.318 7.685 1 33.94 92 ALA H N 1
ATOM 704 C CA . ALA A 1 92 ? 1.682 4.453 8.536 1 33.44 92 ALA H CA 1
ATOM 705 C C . ALA A 1 92 ? 1.777 4.936 9.998 1 34.57 92 ALA H C 1
ATOM 706 O O . ALA A 1 92 ? 2.675 5.713 10.37 1 35.55 92 ALA H O 1
ATOM 708 N N . VAL A 1 93 ? 0.868 4.447 10.835 1 33.95 93 VAL H N 1
ATOM 709 C CA . VAL A 1 93 ? 0.975 4.604 12.258 1 33.88 93 VAL H CA 1
ATOM 710 C C . VAL A 1 93 ? 1.791 3.361 12.665 1 34.4 93 VAL H C 1
ATOM 711 O O . VAL A 1 93 ? 1.44 2.239 12.285 1 34.75 93 VAL H O 1
ATOM 715 N N . TYR A 1 94 ? 2.878 3.557 13.41 1 33.86 94 TYR H N 1
ATOM 716 C CA . TYR A 1 94 ? 3.686 2.452 13.885 1 34.22 94 TYR H CA 1
ATOM 717 C C . TYR A 1 94 ? 3.434 2.323 15.396 1 35.69 94 TYR H C 1
ATOM 718 O O . TYR A 1 94 ? 3.414 3.338 16.114 1 35.8 94 TYR H O 1
ATOM 727 N N . TYR A 1 95 ? 3.216 1.093 15.881 1 36.22 95 TYR H N 1
ATOM 728 C CA . TYR A 1 95 ? 3.019 0.875 17.311 1 37.85 95 TYR H CA 1
ATOM 729 C C . TYR A 1 95 ? 4.135 0.025 17.882 1 39.38 95 TYR H C 1
ATOM 730 O O . TYR A 1 95 ? 4.574 -0.908 17.24 1 39.56 95 TYR H O 1
ATOM 739 N N . CYS A 1 96 ? 4.507 0.271 19.125 1 40.72 96 CYS H N 1
ATOM 740 C CA . CYS A 1 96 ? 5.371 -0.627 19.863 1 42.32 96 CYS H CA 1
ATOM 741 C C . CYS A 1 96 ? 4.457 -1.376 20.857 1 42.22 96 CYS H C 1
ATOM 742 O O . CYS A 1 96 ? 3.415 -0.885 21.305 1 41.81 96 CYS H O 1
ATOM 745 N N . THR A 1 97 ? 4.816 -2.611 21.118 1 42.07 97 THR H N 1
ATOM 746 C CA . THR A 1 97 ? 4.106 -3.495 22.006 1 41.83 97 THR H CA 1
ATOM 747 C C . THR A 1 97 ? 5.139 -4.364 22.723 1 41.14 97 THR H C 1
ATOM 748 O O . THR A 1 97 ? 6.315 -4.348 22.368 1 39.77 97 THR H O 1
ATOM 752 N N . VAL A 1 98 ? 4.74 -5.014 23.815 1 41.95 98 VAL H N 1
ATOM 753 C CA . VAL A 1 98 ? 5.691 -5.784 24.632 1 42.43 98 VAL H CA 1
ATOM 754 C C . VAL A 1 98 ? 5.155 -7.183 24.919 1 42.7 98 VAL H C 1
ATOM 755 O O . VAL A 1 98 ? 3.941 -7.37 25.028 1 42.91 98 VAL H O 1
ATOM 759 N N . VAL A 1 99 ? 6.041 -8.175 24.966 1 42.71 99 VAL H N 1
ATOM 760 C CA . VAL A 1 99 ? 5.636 -9.547 25.276 1 44.04 99 VAL H CA 1
ATOM 761 C C . VAL A 1 99 ? 6.389 -9.99 26.52 1 44.03 99 VAL H C 1
ATOM 762 O O . VAL A 1 99 ? 7.584 -9.734 26.651 1 42.73 99 VAL H O 1
ATOM 766 N N . PHE A 1 100 ? 5.69 -10.677 27.426 1 45.3 100 PHE H N 1
ATOM 767 C CA . PHE A 1 100 ? 6.288 -11.183 28.66 1 46.41 100 PHE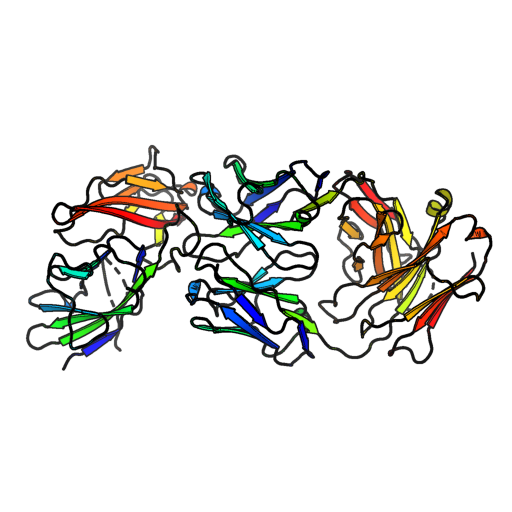 H CA 1
ATOM 768 C C . PHE A 1 100 ? 6.465 -12.676 28.599 1 46.31 100 PHE H C 1
ATOM 769 O O . PHE A 1 100 ? 5.699 -13.376 27.944 1 46.45 100 PHE H O 1
ATOM 777 N N . TYR A 1 101 ? 7.486 -13.171 29.269 1 46.17 101 TYR H N 1
ATOM 778 C CA . TYR A 1 101 ? 7.817 -14.6 29.31 1 46.61 101 TYR H CA 1
ATOM 779 C C . TYR A 1 101 ? 6.641 -15.471 29.725 1 46.22 101 TYR H C 1
ATOM 780 O O . TYR A 1 101 ? 6.016 -15.206 30.744 1 46.57 101 TYR H O 1
ATOM 789 N N . GLY A 1 102 ? 6.321 -16.469 28.913 1 46.05 102 GLY H N 1
ATOM 790 C CA . GLY A 1 102 ? 5.212 -17.376 29.2 1 46.11 102 GLY H CA 1
ATOM 791 C C . GLY A 1 102 ? 3.83 -16.817 28.907 1 46 102 GLY H C 1
ATOM 792 O O . GLY A 1 102 ? 2.82 -17.451 29.239 1 45.59 102 GLY H O 1
ATOM 793 N N . GLU A 1 103 ? 3.763 -15.612 28.28 1 46 103 GLU H N 1
ATOM 794 C CA . GLU A 1 103 ? 2.506 -14.931 27.957 1 46.33 103 GLU H CA 1
ATOM 795 C C . GLU A 1 103 ? 2.576 -14.454 26.517 1 46.48 103 GLU H C 1
ATOM 796 O O . GLU A 1 103 ? 2.764 -13.257 26.261 1 46.35 103 GLU H O 1
ATOM 802 N N . PRO A 1 104 ? 2.476 -15.416 25.562 1 46 104 PRO H N 1
ATOM 803 C CA . PRO A 1 104 ? 2.707 -15.088 24.141 1 44.96 104 PRO H CA 1
ATOM 804 C C . PRO A 1 104 ? 1.563 -14.386 23.414 1 42.86 104 PRO H C 1
ATOM 805 O O . PRO A 1 104 ? 0.908 -14.981 22.564 1 41.42 104 PRO H O 1
ATOM 809 N N . TYR A 1 105 ? 1.389 -13.093 23.722 1 41.99 105 TYR H N 1
ATOM 810 C CA . TYR A 1 105 ? 0.372 -12.184 23.199 1 41.39 105 TYR H CA 1
ATOM 811 C C . TYR A 1 105 ? 0.771 -10.724 23.527 1 41.15 105 TYR H C 1
ATOM 812 O O . TYR A 1 105 ? 1.723 -10.495 24.269 1 40.09 105 TYR H O 1
ATOM 821 N N . PHE A 1 106 ? 0.036 -9.74 22.995 1 41.65 106 PHE H N 1
ATOM 822 C CA . PHE A 1 106 ? 0.359 -8.319 23.19 1 41.99 106 PHE H CA 1
ATOM 823 C C . PHE A 1 106 ? -0.634 -7.622 24.119 1 42.85 106 PHE H C 1
ATOM 824 O O . PHE A 1 106 ? -1.603 -7.025 23.656 1 43.17 106 PHE H O 1
ATOM 832 N N . PRO A 1 107 ? -0.372 -7.626 25.428 1 43.24 107 PRO H N 1
ATOM 833 C CA . PRO A 1 107 ? -1.323 -7.006 26.36 1 43.52 107 PRO H CA 1
ATOM 834 C C . PRO A 1 107 ? -1.204 -5.488 26.457 1 43.93 107 PRO H C 1
ATOM 835 O O . PRO A 1 107 ? -2.181 -4.845 26.814 1 43.9 107 PRO H O 1
ATOM 839 N N . TYR A 1 108 ? -0.029 -4.91 26.127 1 44.19 108 TYR H N 1
ATOM 840 C CA . TYR A 1 108 ? 0.16 -3.463 26.214 1 45.08 108 TYR H CA 1
ATOM 841 C C . TYR A 1 108 ? 0.722 -2.867 24.926 1 43.91 108 TYR H C 1
ATOM 842 O O . TYR A 1 108 ? 1.626 -3.434 24.317 1 43.73 108 TYR H O 1
ATOM 851 N N . TRP A 1 109 ? 0.202 -1.702 24.531 1 42.88 109 TRP H N 1
ATOM 852 C CA . TRP A 1 109 ? 0.61 -1.05 23.298 1 42.61 109 TRP H CA 1
ATOM 853 C C . TRP A 1 109 ? 0.883 0.434 23.509 1 43.5 109 TRP H C 1
ATOM 854 O O . TRP A 1 109 ? 0.292 1.052 24.395 1 44.13 109 TRP H O 1
ATOM 865 N N . GLY A 1 110 ? 1.741 1.01 22.672 1 43.08 110 GLY H N 1
ATOM 866 C CA . GLY A 1 110 ? 1.965 2.448 22.696 1 43.39 110 GLY H CA 1
ATOM 867 C C . GLY A 1 110 ? 0.795 3.17 22.019 1 43.88 110 GLY H C 1
ATOM 868 O O . GLY A 1 110 ? -0.064 2.542 21.389 1 43.56 110 GLY H O 1
ATOM 869 N N . GLN A 1 111 ? 0.749 4.501 22.121 1 43.82 111 GLN H N 1
ATOM 870 C CA . GLN A 1 111 ? -0.331 5.295 21.515 1 43.43 111 GLN H CA 1
ATOM 871 C C . GLN A 1 111 ? -0.258 5.356 19.976 1 43.42 111 GLN H C 1
ATOM 872 O O . GLN A 1 111 ? -1.261 5.67 19.336 1 43.6 111 GLN H O 1
ATOM 878 N N . GLY A 1 112 ? 0.913 5.055 19.408 1 43.02 112 GLY H N 1
ATOM 879 C CA . GLY A 1 112 ? 1.137 5.08 17.968 1 42.95 112 GLY H CA 1
ATOM 880 C C . GLY A 1 112 ? 1.929 6.291 17.534 1 43.38 112 GLY H C 1
ATOM 881 O O . GLY A 1 112 ? 1.967 7.302 18.239 1 44.52 112 GLY H O 1
ATOM 882 N N . THR A 1 113 ? 2.624 6.189 16.409 1 42.34 113 THR H N 1
ATOM 883 C CA . THR A 1 113 ? 3.378 7.313 15.854 1 41.24 113 THR H CA 1
ATOM 884 C C . THR A 1 113 ? 3.124 7.356 14.358 1 40.29 113 THR H C 1
ATOM 885 O O . THR A 1 113 ? 3.428 6.39 13.665 1 39.26 113 THR H O 1
ATOM 889 N N . LEU A 1 114 ? 2.531 8.45 13.869 1 40.4 114 LEU H N 1
ATOM 890 C CA . LEU A 1 114 ? 2.27 8.587 12.451 1 40.29 114 LEU H CA 1
ATOM 891 C C . LEU A 1 114 ? 3.519 9.135 11.753 1 40.77 114 LEU H C 1
ATOM 892 O O . LEU A 1 114 ? 4.026 10.207 12.086 1 41.17 114 LEU H O 1
ATOM 897 N N . VAL A 1 115 ? 4.059 8.35 10.831 1 39.85 115 VAL H N 1
ATOM 898 C CA . VAL A 1 115 ? 5.175 8.779 10.015 1 38.47 115 VAL H CA 1
ATOM 899 C C . VAL A 1 115 ? 4.566 9.034 8.623 1 38.4 115 VAL H C 1
ATOM 900 O O . VAL A 1 115 ? 3.965 8.139 8.041 1 37.72 115 VAL H O 1
ATOM 904 N N . THR A 1 116 ? 4.636 10.272 8.142 1 38.91 116 THR H N 1
ATOM 905 C CA . THR A 1 116 ? 4.128 10.623 6.828 1 39.74 116 THR H CA 1
ATOM 906 C C . THR A 1 116 ? 5.316 10.821 5.936 1 41.02 116 THR H C 1
ATOM 907 O O . THR A 1 116 ? 6.248 11.529 6.317 1 41.49 116 THR H O 1
ATOM 911 N N . VAL A 1 117 ? 5.312 10.187 4.756 1 41.16 117 VAL H N 1
ATOM 912 C CA . VAL A 1 117 ? 6.406 10.355 3.827 1 41.58 117 VAL H CA 1
ATOM 913 C C . VAL A 1 117 ? 5.91 11.211 2.704 1 44.19 117 VAL H C 1
ATOM 914 O O . VAL A 1 117 ? 4.975 10.825 1.995 1 44.81 117 VAL H O 1
ATOM 918 N N . SER A 1 118 ? 6.502 12.4 2.565 1 45.34 118 SER H N 1
ATOM 919 C CA . SER A 1 118 ? 6.067 13.324 1.553 1 47.23 118 SER H CA 1
ATOM 920 C C . SER A 1 118 ? 7.157 14.317 1.167 1 49.77 118 SER H C 1
ATOM 921 O O . SER A 1 118 ? 8.013 14.675 1.982 1 49.87 118 SER H O 1
ATOM 924 N N . SER A 1 119 ? 7.108 14.755 -0.091 1 51.16 119 SER H N 1
ATOM 925 C CA . SER A 1 119 ? 7.992 15.79 -0.618 1 53.51 119 SER H CA 1
ATOM 926 C C . SER A 1 119 ? 7.478 17.184 -0.245 1 56.3 119 SER H C 1
ATOM 927 O O . SER A 1 119 ? 8.225 18.146 -0.362 1 56.49 119 SER H O 1
ATOM 930 N N . ALA A 1 120 ? 6.189 17.302 0.132 1 58.41 120 ALA H N 1
ATOM 931 C CA . ALA A 1 120 ? 5.535 18.546 0.49 1 60.42 120 ALA H CA 1
ATOM 932 C C . ALA A 1 120 ? 6.112 19.092 1.771 1 62.29 120 ALA H C 1
ATOM 933 O O . ALA A 1 120 ? 6.488 18.346 2.679 1 62.75 120 ALA H O 1
ATOM 935 N N . SER A 1 121 ? 6.194 20.406 1.838 1 63.22 121 SER H N 1
ATOM 936 C CA . SER A 1 121 ? 6.765 21.076 3 1 64.21 121 SER H CA 1
ATOM 937 C C . SER A 1 121 ? 5.778 21.154 4.157 1 63.73 121 SER H C 1
ATOM 938 O O . SER A 1 121 ? 4.566 21.241 3.948 1 63.79 121 SER H O 1
ATOM 941 N N . THR A 1 122 ? 6.306 21.112 5.377 1 63.1 122 THR H N 1
ATOM 942 C CA . THR A 1 122 ? 5.537 21.255 6.608 1 63.24 122 THR H CA 1
ATOM 943 C C . THR A 1 122 ? 4.855 22.647 6.62 1 63.42 122 THR H C 1
ATOM 944 O O . THR A 1 122 ? 5.357 23.591 6.004 1 64.33 122 THR H O 1
ATOM 948 N N . LYS A 1 123 ? 3.707 22.769 7.276 1 62.49 123 LYS H N 1
ATOM 949 C CA . LYS A 1 123 ? 2.997 24.039 7.385 1 62.21 123 LYS H CA 1
ATOM 950 C C . LYS A 1 123 ? 2.07 23.997 8.583 1 61.31 123 LYS H C 1
ATOM 951 O O . LYS A 1 123 ? 1.253 23.093 8.691 1 61.4 123 LYS H O 1
ATOM 957 N N . GLY A 1 124 ? 2.223 24.957 9.483 1 60.57 124 GLY H N 1
ATOM 958 C CA . GLY A 1 124 ? 1.378 25.064 10.664 1 60.25 124 GLY H CA 1
ATOM 959 C C . GLY A 1 124 ? -0.017 25.526 10.289 1 59.46 124 GLY H C 1
ATOM 960 O O . GLY A 1 124 ? -0.206 26.232 9.291 1 59.72 124 GLY H O 1
ATOM 961 N N . PRO A 1 125 ? -1.026 25.112 11.053 1 58.44 125 PRO H N 1
ATOM 962 C CA . PRO A 1 125 ? -2.403 25.502 10.714 1 58.36 125 PRO H CA 1
ATOM 963 C C . PRO A 1 125 ? -2.814 26.911 11.148 1 58.97 125 PRO H C 1
ATOM 964 O O . PRO A 1 125 ? -2.241 27.501 12.066 1 59.26 125 PRO H O 1
ATOM 968 N N . SER A 1 126 ? -3.876 27.414 10.525 1 58.76 126 SER H N 1
ATOM 969 C CA . SER A 1 126 ? -4.506 28.67 10.892 1 58.52 126 SER H CA 1
ATOM 970 C C . SER A 1 126 ? -5.819 28.257 11.562 1 57.2 126 SER H C 1
ATOM 971 O O . SER A 1 126 ? -6.612 27.564 10.943 1 57.61 126 SER H O 1
ATOM 974 N N . VAL A 1 127 ? -6.032 28.635 12.819 1 55.72 127 VAL H N 1
ATOM 975 C CA . VAL A 1 127 ? -7.245 28.263 13.542 1 54.85 127 VAL H CA 1
ATOM 976 C C . VAL A 1 127 ? -8.272 29.398 13.499 1 53.7 127 VAL H C 1
ATOM 977 O O . VAL A 1 127 ? -7.947 30.535 13.833 1 53.5 127 VAL H O 1
ATOM 981 N N . PHE A 1 128 ? -9.505 29.098 13.054 1 52.5 128 PHE H N 1
ATOM 982 C CA . PHE A 1 128 ? -10.566 30.1 12.938 1 51.67 128 PHE H CA 1
ATOM 983 C C . PHE A 1 128 ? -11.793 29.654 13.691 1 51.98 128 PHE H C 1
ATOM 984 O O . PHE A 1 128 ? -12.156 28.486 13.622 1 51.65 128 PHE H O 1
ATOM 992 N N . PRO A 1 129 ? -12.514 30.582 14.34 1 52.56 129 PRO H N 1
ATOM 993 C CA . PRO A 1 129 ? -13.723 30.171 15.064 1 53.05 129 PRO H CA 1
ATOM 994 C C . PRO A 1 129 ? -14.902 29.907 14.142 1 53.68 129 PRO H C 1
ATOM 995 O O . PRO A 1 129 ? -15.019 30.528 13.085 1 53.93 129 PRO H O 1
ATOM 999 N N . LEU A 1 130 ? -15.743 28.952 14.532 1 53.72 130 LEU H N 1
ATOM 1000 C CA . LEU A 1 130 ? -16.991 28.651 13.861 1 54.68 130 LEU H CA 1
ATOM 1001 C C . LEU A 1 130 ? -17.999 29.145 14.889 1 56.39 130 LEU H C 1
ATOM 1002 O O . LEU A 1 130 ? -18.402 28.388 15.77 1 55.78 130 LEU H O 1
ATOM 1007 N N . ALA A 1 131 ? -18.321 30.453 14.824 1 58.24 131 ALA H N 1
ATOM 1008 C CA . ALA A 1 131 ? -19.171 31.167 15.777 1 60.97 131 ALA H CA 1
ATOM 1009 C C . ALA A 1 131 ? -20.655 30.751 15.826 1 63.87 131 ALA H C 1
ATOM 1010 O O . ALA A 1 131 ? -21.351 30.747 14.816 1 63.75 131 ALA H O 1
ATOM 1012 N N . PRO A 1 132 ? -21.168 30.477 17.035 1 66.27 132 PRO H N 1
ATOM 1013 C CA . PRO A 1 132 ? -22.598 30.14 17.168 1 68.36 132 PRO H CA 1
ATOM 1014 C C . PRO A 1 132 ? -23.531 31.335 16.914 1 71.2 132 PRO H C 1
ATOM 1015 O O . PRO A 1 132 ? -23.103 32.497 16.953 1 71.48 132 PRO H O 1
ATOM 1019 N N . SER A 1 133 ? -24.818 31.05 16.647 1 72.77 133 SER H N 1
ATOM 1020 C CA . SER A 1 133 ? -25.801 32.099 16.361 1 74.26 133 SER H CA 1
ATOM 1021 C C . SER A 1 133 ? -26.929 32.111 17.384 1 74.84 133 SER H C 1
ATOM 1022 O O . SER A 1 133 ? -27.677 31.141 17.487 1 75.33 133 SER H O 1
ATOM 1025 N N . GLY A 1 139 ? -32.149 28.164 19.922 1 78.87 139 GLY H N 1
ATOM 1026 C CA . GLY A 1 139 ? -33.293 27.456 20.482 1 79.29 139 GLY H CA 1
ATOM 1027 C C . GLY A 1 139 ? -32.999 26.022 20.879 1 79.36 139 GLY H C 1
ATOM 1028 O O . GLY A 1 139 ? -32.927 25.135 20.025 1 79.88 139 GLY H O 1
ATOM 1029 N N . GLY A 1 140 ? -32.839 25.795 22.179 1 78.67 140 GLY H N 1
ATOM 1030 C CA . GLY A 1 140 ? -32.556 24.473 22.725 1 78.31 140 GLY H CA 1
ATOM 1031 C C . GLY A 1 140 ? -31.072 24.192 22.882 1 77.52 140 GLY H C 1
ATOM 1032 O O . GLY A 1 140 ? -30.539 24.237 23.997 1 78.24 140 GLY H O 1
ATOM 1033 N N . THR A 1 141 ? -30.39 23.899 21.764 1 75.6 141 THR H N 1
ATOM 1034 C CA . THR A 1 141 ? -28.966 23.568 21.777 1 74.14 141 THR H CA 1
ATOM 1035 C C . THR A 1 141 ? -28.21 24.399 20.744 1 72.3 141 THR H C 1
ATOM 1036 O O . THR A 1 141 ? -28.702 24.599 19.635 1 72.74 141 THR H O 1
ATOM 1040 N N . ALA A 1 142 ? -27.019 24.891 21.107 1 69.83 142 ALA H N 1
ATOM 1041 C CA . ALA A 1 142 ? -26.204 25.668 20.186 1 67.96 142 ALA H CA 1
ATOM 1042 C C . ALA A 1 142 ? -24.931 24.889 19.81 1 65.75 142 ALA H C 1
ATOM 1043 O O . ALA A 1 142 ? -24.434 24.089 20.604 1 66.3 142 ALA H O 1
ATOM 1045 N N . ALA A 1 143 ? -24.413 25.116 18.61 1 63 143 ALA H N 1
ATOM 1046 C CA . ALA A 1 143 ? -23.191 24.462 18.172 1 61.26 143 ALA H CA 1
ATOM 1047 C C . ALA A 1 143 ? -22.1 25.497 17.945 1 59.65 143 ALA H C 1
ATOM 1048 O O . ALA A 1 143 ? -22.37 26.602 17.485 1 59.62 143 ALA H O 1
ATOM 1050 N N . LEU A 1 144 ? -20.871 25.145 18.265 1 58.15 144 LEU H N 1
ATOM 1051 C CA . LEU A 1 144 ? -19.715 25.994 17.983 1 56.95 144 LEU H CA 1
ATOM 1052 C C . LEU A 1 144 ? -18.5 25.121 17.594 1 55.06 144 LEU H C 1
ATOM 1053 O O . LEU A 1 144 ? -18.547 23.9 17.765 1 55.15 144 LEU H O 1
ATOM 1058 N N . GLY A 1 145 ? -17.459 25.727 17.033 1 53.17 145 GLY H N 1
ATOM 1059 C CA . GLY A 1 145 ? -16.293 24.962 16.635 1 52.27 145 GLY H CA 1
ATOM 1060 C C . GLY A 1 145 ? -15.042 25.725 16.29 1 51.14 145 GLY H C 1
ATOM 1061 O O . GLY A 1 145 ? -14.934 26.93 16.521 1 50.34 145 GLY H O 1
ATOM 1062 N N . CYS A 1 146 ? -14.099 24.994 15.702 1 50.82 146 CYS H N 1
ATOM 1063 C CA . CYS A 1 146 ? -12.818 25.498 15.251 1 51.12 146 CYS H CA 1
ATOM 1064 C C . CYS A 1 146 ? -12.514 24.905 13.927 1 48.92 146 CYS H C 1
ATOM 1065 O O . CYS A 1 146 ? -12.592 23.692 13.762 1 48.67 146 CYS H O 1
ATOM 1068 N N . LEU A 1 147 ? -12.129 25.741 12.993 1 47.65 147 LEU H N 1
ATOM 1069 C CA . LEU A 1 147 ? -11.714 25.294 11.691 1 46.92 147 LEU H CA 1
ATOM 1070 C C . LEU A 1 147 ? -10.192 25.381 11.672 1 46.74 147 LEU H C 1
ATOM 1071 O O . LEU A 1 147 ? -9.633 26.468 11.739 1 47 147 LEU H O 1
ATOM 1076 N N . VAL A 1 148 ? -9.525 24.231 11.667 1 46.48 148 VAL H N 1
ATOM 1077 C CA . VAL A 1 148 ? -8.063 24.126 11.656 1 46.81 148 VAL H CA 1
ATOM 1078 C C . VAL A 1 148 ? -7.682 23.946 10.191 1 47.44 148 VAL H C 1
ATOM 1079 O O . VAL A 1 148 ? -7.863 22.858 9.625 1 47.23 148 VAL H O 1
ATOM 1083 N N . LYS A 1 149 ? -7.268 25.04 9.548 1 47.71 149 LYS H N 1
ATOM 1084 C CA . LYS A 1 149 ? -7.037 25.01 8.123 1 48.71 149 LYS H CA 1
ATOM 1085 C C . LYS A 1 149 ? -5.586 25.153 7.702 1 50.54 149 LYS H C 1
ATOM 1086 O O . LYS A 1 149 ? -4.792 25.801 8.39 1 50.58 149 LYS H O 1
ATOM 1092 N N . ASP A 1 150 ? -5.255 24.541 6.542 1 51.62 150 ASP H N 1
ATOM 1093 C CA . ASP A 1 150 ? -3.963 24.595 5.859 1 52.99 150 ASP H CA 1
ATOM 1094 C C . ASP A 1 150 ? -2.783 24.083 6.68 1 54.44 150 ASP H C 1
ATOM 1095 O O . ASP A 1 150 ? -1.821 24.832 6.921 1 55.1 150 ASP H O 1
ATOM 1100 N N 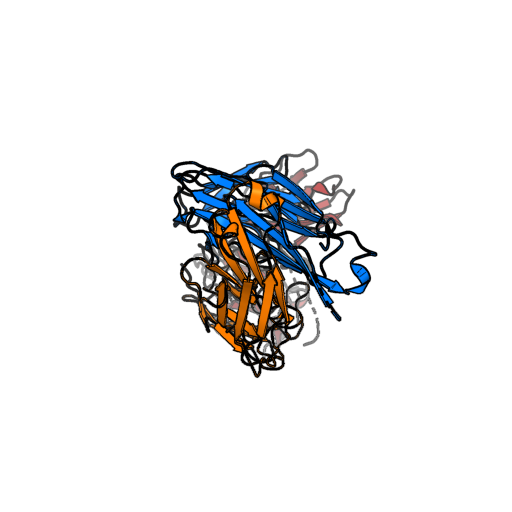. TYR A 1 151 ? -2.824 22.798 7.078 1 54.89 151 TYR H N 1
ATOM 1101 C CA . TYR A 1 151 ? -1.685 22.229 7.79 1 56.2 151 TYR H CA 1
ATOM 1102 C C . TYR A 1 151 ? -1.099 21.002 7.088 1 58.8 151 TYR H C 1
ATOM 1103 O O . TYR A 1 151 ? -1.763 20.37 6.268 1 59 151 TYR H O 1
ATOM 1112 N N . PHE A 1 152 ? 0.165 20.7 7.383 1 60.65 152 PHE H N 1
ATOM 1113 C CA . PHE A 1 152 ? 0.87 19.545 6.839 1 62.94 152 PHE H CA 1
ATOM 1114 C C . PHE A 1 152 ? 2.086 19.256 7.708 1 63.34 152 PHE H C 1
ATOM 1115 O O . PHE A 1 152 ? 2.802 20.175 8.056 1 63.61 152 PHE H O 1
ATOM 1123 N N . PRO A 1 153 ? 2.326 18.006 8.119 1 63.28 153 PRO H N 1
ATOM 1124 C CA . PRO A 1 153 ? 1.535 16.802 7.841 1 63.01 153 PRO H CA 1
ATOM 1125 C C . PRO A 1 153 ? 0.453 16.566 8.919 1 62.54 153 PRO H C 1
ATOM 1126 O O . PRO A 1 153 ? 0.165 17.454 9.721 1 62.39 153 PRO H O 1
ATOM 1130 N N . GLU A 1 154 ? -0.115 15.361 8.959 1 61.95 154 GLU H N 1
ATOM 1131 C CA . GLU A 1 154 ? -1.038 14.98 9.998 1 62.03 154 GLU H CA 1
ATOM 1132 C C . GLU A 1 154 ? -0.2 14.43 11.176 1 62.48 154 GLU H C 1
ATOM 1133 O O . GLU A 1 154 ? 0.942 13.988 11.002 1 62.91 154 GLU H O 1
ATOM 1139 N N . PRO A 1 155 ? -0.733 14.468 12.399 1 61.84 155 PRO H N 1
ATOM 1140 C CA . PRO A 1 155 ? -2.082 14.895 12.769 1 61.48 155 PRO H CA 1
ATOM 1141 C C . PRO A 1 155 ? -2.14 16.241 13.509 1 61.37 155 PRO H C 1
ATOM 1142 O O . PRO A 1 155 ? -1.114 16.873 13.749 1 61.46 155 PRO H O 1
ATOM 1146 N N . VAL A 1 156 ? -3.338 16.646 13.914 1 60.97 156 VAL H N 1
ATOM 1147 C CA . VAL A 1 156 ? -3.544 17.755 14.83 1 60.82 156 VAL H CA 1
ATOM 1148 C C . VAL A 1 156 ? -4.405 17.189 15.949 1 60.62 156 VAL H C 1
ATOM 1149 O O . VAL A 1 156 ? -5.263 16.336 15.704 1 60.56 156 VAL H O 1
ATOM 1153 N N . THR A 1 157 ? -4.138 17.603 17.175 1 60.79 157 THR H N 1
ATOM 1154 C CA . THR A 1 157 ? -4.981 17.2 18.287 1 61.78 157 THR H CA 1
ATOM 1155 C C . THR A 1 157 ? -5.823 18.389 18.665 1 62.23 157 THR H C 1
ATOM 1156 O O . THR A 1 157 ? -5.322 19.516 18.701 1 62.5 157 THR H O 1
ATOM 1160 N N . VAL A 1 158 ? -7.124 18.169 18.843 1 62.14 158 VAL H N 1
ATOM 1161 C CA . VAL A 1 158 ? -8.019 19.248 19.22 1 62.32 158 VAL H CA 1
ATOM 1162 C C . VAL A 1 158 ? -8.726 18.923 20.498 1 63.07 158 VAL H C 1
ATOM 1163 O O . VAL A 1 158 ? -9.566 18.022 20.529 1 63.39 158 VAL H O 1
ATOM 1167 N N . SER A 1 159 ? -8.423 19.674 21.552 1 63.45 159 SER H N 1
ATOM 1168 C CA . SER A 1 159 ? -9.13 19.518 22.816 1 64.27 159 SER H CA 1
ATOM 1169 C C . SER A 1 159 ? -9.988 20.776 23.062 1 65.07 159 SER H C 1
ATOM 1170 O O . SER A 1 159 ? -9.825 21.783 22.366 1 65.22 159 SER H O 1
ATOM 1173 N N . TRP A 1 160 ? -10.911 20.717 24.028 1 65.21 160 TRP H N 1
ATOM 1174 C CA . TRP A 1 160 ? -11.768 21.851 24.321 1 65.44 160 TRP H CA 1
ATOM 1175 C C . TRP A 1 160 ? -11.733 22.159 25.789 1 67.31 160 TRP H C 1
ATOM 1176 O O . TRP A 1 160 ? -11.896 21.257 26.609 1 67.74 160 TRP H O 1
ATOM 1187 N N . ASN A 1 161 ? -11.49 23.434 26.122 1 68.17 161 ASN H N 1
ATOM 1188 C CA . ASN A 1 161 ? -11.404 23.933 27.485 1 69.36 161 ASN H CA 1
ATOM 1189 C C . ASN A 1 161 ? -10.345 23.167 28.276 1 70.58 161 ASN H C 1
ATOM 1190 O O . ASN A 1 161 ? -10.587 22.736 29.399 1 70.61 161 ASN H O 1
ATOM 1195 N N . SER A 1 162 ? -9.183 22.967 27.639 1 71.39 162 SER H N 1
ATOM 1196 C CA . SER A 1 162 ? -8.027 22.243 28.162 1 72.69 162 SER H CA 1
ATOM 1197 C C . SER A 1 162 ? -8.356 20.801 28.571 1 73.44 162 SER H C 1
ATOM 1198 O O . SER A 1 162 ? -7.766 20.264 29.51 1 73.51 162 SER H O 1
ATOM 1201 N N . GLY A 1 163 ? -9.284 20.187 27.846 1 73.38 163 GLY H N 1
ATOM 1202 C CA . GLY A 1 163 ? -9.702 18.821 28.109 1 73.42 163 GLY H CA 1
ATOM 1203 C C . GLY A 1 163 ? -10.897 18.688 29.026 1 73.09 163 GLY H C 1
ATOM 1204 O O . GLY A 1 163 ? -11.455 17.595 29.134 1 73.5 163 GLY H O 1
ATOM 1205 N N . ALA A 1 164 ? -11.315 19.781 29.694 1 72.27 164 ALA H N 1
ATOM 1206 C CA . ALA A 1 164 ? -12.475 19.721 30.593 1 71.84 164 ALA H CA 1
ATOM 1207 C C . ALA A 1 164 ? -13.802 19.5 29.845 1 71.06 164 ALA H C 1
ATOM 1208 O O . ALA A 1 164 ? -14.746 18.956 30.429 1 71.65 164 ALA H O 1
ATOM 1210 N N . LEU A 1 165 ? -13.868 19.897 28.558 1 69.37 165 LEU H N 1
ATOM 1211 C CA . LEU A 1 165 ? -15.068 19.724 27.743 1 68.24 165 LEU H CA 1
ATOM 1212 C C . LEU A 1 165 ? -14.909 18.571 26.722 1 67.95 165 LEU H C 1
ATOM 1213 O O . LEU A 1 165 ? -14.152 18.687 25.759 1 67.9 165 LEU H O 1
ATOM 1218 N N . THR A 1 166 ? -15.611 17.447 26.951 1 67.31 166 THR H N 1
ATOM 1219 C CA . THR A 1 166 ? -15.556 16.275 26.059 1 66.88 166 THR H CA 1
ATOM 1220 C C . THR A 1 166 ? -16.947 15.826 25.582 1 66.06 166 THR H C 1
ATOM 1221 O O . THR A 1 166 ? -17.065 15.165 24.547 1 66.56 166 THR H O 1
ATOM 1225 N N . SER A 1 167 ? -17.986 16.146 26.351 1 64.89 167 SER H N 1
ATOM 1226 C CA . SER A 1 167 ? -19.362 15.805 26.029 1 64.43 167 SER H CA 1
ATOM 1227 C C . SER A 1 167 ? -19.822 16.668 24.853 1 62.78 167 SER H C 1
ATOM 1228 O O . SER A 1 167 ? -19.7 17.895 24.903 1 63.26 167 SER H O 1
ATOM 1231 N N . GLY A 1 168 ? -20.289 16.018 23.79 1 60.53 168 GLY H N 1
ATOM 1232 C CA . GLY A 1 168 ? -20.79 16.693 22.599 1 58.67 168 GLY H CA 1
ATOM 1233 C C . GLY A 1 168 ? -19.746 17.082 21.57 1 56.53 168 GLY H C 1
ATOM 1234 O O . GLY A 1 168 ? -20.079 17.728 20.573 1 56.24 168 GLY H O 1
ATOM 1235 N N . VAL A 1 169 ? -18.48 16.686 21.786 1 54.81 169 VAL H N 1
ATOM 1236 C CA . VAL A 1 169 ? -17.383 17.046 20.88 1 53.43 169 VAL H CA 1
ATOM 1237 C C . VAL A 1 169 ? -17.245 16.099 19.677 1 51.53 169 VAL H C 1
ATOM 1238 O O . VAL A 1 169 ? -17.157 14.893 19.865 1 51.85 169 VAL H O 1
ATOM 1242 N N . HIS A 1 170 ? -17.2 16.645 18.456 1 49.69 170 HIS H N 1
ATOM 1243 C CA . HIS A 1 170 ? -16.935 15.871 17.251 1 49.14 170 HIS H CA 1
ATOM 1244 C C . HIS A 1 170 ? -15.755 16.474 16.496 1 48.86 170 HIS H C 1
ATOM 1245 O O . HIS A 1 170 ? -15.891 17.524 15.86 1 48.62 170 HIS H O 1
ATOM 1252 N N . THR A 1 171 ? -14.601 15.807 16.548 1 48.77 171 THR H N 1
ATOM 1253 C CA . THR A 1 171 ? -13.444 16.24 15.773 1 49.22 171 THR H CA 1
ATOM 1254 C C . THR A 1 171 ? -13.443 15.39 14.503 1 49.93 171 THR H C 1
ATOM 1255 O O . THR A 1 171 ? -13.427 14.162 14.57 1 50.77 171 THR H O 1
ATOM 1259 N N . PHE A 1 172 ? -13.597 16.036 13.36 1 49.34 172 PHE H N 1
ATOM 1260 C CA . PHE A 1 172 ? -13.729 15.352 12.094 1 49.64 172 PHE H CA 1
ATOM 1261 C C . PHE A 1 172 ? -12.411 14.836 11.564 1 50.29 172 PHE H C 1
ATOM 1262 O O . PHE A 1 172 ? -11.361 15.433 11.801 1 50.42 172 PHE H O 1
ATOM 1270 N N . PRO A 1 173 ? -12.446 13.748 10.781 1 50.43 173 PRO H N 1
ATOM 1271 C CA . PRO A 1 173 ? -11.214 13.284 10.129 1 50.75 173 PRO H CA 1
ATOM 1272 C C . PRO A 1 173 ? -10.716 14.368 9.175 1 51.32 173 PRO H C 1
ATOM 1273 O O . PRO A 1 173 ? -11.527 14.99 8.492 1 51.52 173 PRO H O 1
ATOM 1277 N N . ALA A 1 174 ? -9.403 14.622 9.143 1 51.53 174 ALA H N 1
ATOM 1278 C CA . ALA A 1 174 ? -8.854 15.637 8.254 1 52.05 174 ALA H CA 1
ATOM 1279 C C . ALA A 1 174 ? -9.135 15.324 6.801 1 52.73 174 ALA H C 1
ATOM 1280 O O . ALA A 1 174 ? -9.232 14.158 6.419 1 52.85 174 ALA H O 1
ATOM 1282 N N . VAL A 1 175 ? -9.318 16.363 6.001 1 53.29 175 VAL H N 1
ATOM 1283 C CA . VAL A 1 175 ? -9.524 16.195 4.568 1 54.1 175 VAL H CA 1
ATOM 1284 C C . VAL A 1 175 ? -8.389 16.888 3.857 1 54.07 175 VAL H C 1
ATOM 1285 O O . VAL A 1 175 ? -7.99 17.995 4.235 1 53.97 175 VAL H O 1
ATOM 1289 N N . LEU A 1 176 ? -7.853 16.228 2.84 1 54.01 176 LEU H N 1
ATOM 1290 C CA . LEU A 1 176 ? -6.804 16.822 2.048 1 53.97 176 LEU H CA 1
ATOM 1291 C C . LEU A 1 176 ? -7.514 17.653 1.012 1 54.09 176 LEU H C 1
ATOM 1292 O O . LEU A 1 176 ? -8.297 17.135 0.232 1 53.81 176 LEU H O 1
ATOM 1297 N N . GLN A 1 177 ? -7.295 18.962 1.061 1 54.49 177 GLN H N 1
ATOM 1298 C CA . GLN A 1 177 ? -7.897 19.913 0.138 1 54.85 177 GLN H CA 1
ATOM 1299 C C . GLN A 1 177 ? -7.181 19.864 -1.221 1 55.52 177 GLN H C 1
ATOM 1300 O O . GLN A 1 177 ? -6.073 19.335 -1.33 1 55.33 177 GLN H O 1
ATOM 1306 N N . SER A 1 178 ? -7.781 20.511 -2.236 1 56.06 178 SER H N 1
ATOM 1307 C CA . SER A 1 178 ? -7.238 20.692 -3.575 1 57.14 178 SER H CA 1
ATOM 1308 C C . SER A 1 178 ? -5.779 21.16 -3.548 1 58.21 178 SER H C 1
ATOM 1309 O O . SER A 1 178 ? -4.97 20.68 -4.334 1 58.86 178 SER H O 1
ATOM 1312 N N . SER A 1 179 ? -5.453 22.078 -2.628 1 57.99 179 SER H N 1
ATOM 1313 C CA . SER A 1 179 ? -4.122 22.645 -2.458 1 58.25 179 SER H CA 1
ATOM 1314 C C . SER A 1 179 ? -3.051 21.652 -2.031 1 58.14 179 SER H C 1
ATOM 1315 O O . SER A 1 179 ? -1.864 21.956 -2.145 1 58.62 179 SER H O 1
ATOM 1318 N N . GLY A 1 180 ? -3.454 20.515 -1.481 1 57.39 180 GLY H N 1
ATOM 1319 C CA . GLY A 1 180 ? -2.5 19.539 -0.966 1 56.99 180 GLY H CA 1
ATOM 1320 C C . GLY A 1 180 ? -2.215 19.711 0.515 1 56.71 180 GLY H C 1
ATOM 1321 O O . GLY A 1 180 ? -1.339 19.041 1.063 1 56.85 180 GLY H O 1
ATOM 1322 N N . LEU A 1 181 ? -2.943 20.629 1.178 1 56.13 181 LEU H N 1
ATOM 1323 C CA . LEU A 1 181 ? -2.853 20.848 2.618 1 55.74 181 LEU H CA 1
ATOM 1324 C C . LEU A 1 181 ? -4.124 20.305 3.284 1 54.06 181 LEU H C 1
ATOM 1325 O O . LEU A 1 181 ? -5.185 20.22 2.653 1 53.22 181 LEU H O 1
ATOM 1330 N N . TYR A 1 182 ? -4.006 19.895 4.543 1 53.43 182 TYR H N 1
ATOM 1331 C CA . TYR A 1 182 ? -5.143 19.347 5.278 1 53.02 182 TYR H CA 1
ATOM 1332 C C . TYR A 1 182 ? -5.987 20.408 5.907 1 52.16 182 TYR H C 1
ATOM 1333 O O . TYR A 1 182 ? -5.49 21.441 6.328 1 52.42 182 TYR H O 1
ATOM 1342 N N . SER A 1 183 ? -7.26 20.116 6.038 1 51.7 183 SER H N 1
ATOM 1343 C CA . SER A 1 183 ? -8.214 20.956 6.729 1 51.99 183 SER H CA 1
ATOM 1344 C C . SER A 1 183 ? -9.028 20.037 7.651 1 52.14 183 SER H C 1
ATOM 1345 O O . SER A 1 183 ? -9.434 18.944 7.249 1 52.09 183 SER H O 1
ATOM 1348 N N . LEU A 1 184 ? -9.284 20.495 8.87 1 51.41 184 LEU H N 1
ATOM 1349 C CA . LEU A 1 184 ? -10.017 19.735 9.857 1 51.05 184 LEU H CA 1
ATOM 1350 C C . LEU A 1 184 ? -10.97 20.661 10.605 1 50.48 184 LEU H C 1
ATOM 1351 O O . LEU A 1 184 ? -10.601 21.785 10.949 1 50.76 184 LEU H O 1
ATOM 1356 N N . SER A 1 185 ? -12.149 20.167 10.932 1 49.27 185 SER H N 1
ATOM 1357 C CA . SER A 1 185 ? -13.094 20.917 11.74 1 48.86 185 SER H CA 1
ATOM 1358 C C . SER A 1 185 ? -13.341 20.174 13.027 1 47.69 185 SER H C 1
ATOM 1359 O O . SER A 1 185 ? -13.444 18.96 13.011 1 47.47 185 SER H O 1
ATOM 1362 N N . SER A 1 186 ? -13.429 20.89 14.141 1 47.13 186 SER H N 1
ATOM 1363 C CA . SER A 1 186 ? -13.778 20.287 15.417 1 47.65 186 SER H CA 1
ATOM 1364 C C . SER A 1 186 ? -14.981 21.048 15.946 1 48.71 186 SER H C 1
ATOM 1365 O O . SER A 1 186 ? -14.926 22.265 16.022 1 49.1 186 SER H O 1
ATOM 1368 N N . VAL A 1 187 ? -16.061 20.356 16.311 1 49.09 187 VAL H N 1
ATOM 1369 C CA . VAL A 1 187 ? -17.258 21.026 16.809 1 49.54 187 VAL H CA 1
ATOM 1370 C C . VAL A 1 187 ? -17.709 20.496 18.164 1 50.64 187 VAL H C 1
ATOM 1371 O O . VAL A 1 187 ? -17.292 19.429 18.587 1 50.63 187 VAL H O 1
ATOM 1375 N N . VAL A 1 188 ? -18.555 21.262 18.856 1 51.52 188 VAL H N 1
ATOM 1376 C CA . VAL A 1 188 ? -19.14 20.887 20.127 1 52.63 188 VAL H CA 1
ATOM 1377 C C . VAL A 1 188 ? -20.53 21.513 20.244 1 53.78 188 VAL H C 1
ATOM 1378 O O . VAL A 1 188 ? -20.755 22.647 19.809 1 53.15 188 VAL H O 1
ATOM 1382 N N . THR A 1 189 ? -21.485 20.73 20.742 1 55.38 189 THR H N 1
ATOM 1383 C CA . THR A 1 189 ? -22.827 21.235 20.986 1 57.32 189 THR H CA 1
ATOM 1384 C C . THR A 1 189 ? -22.953 21.411 22.482 1 59.49 189 THR H C 1
ATOM 1385 O O . THR A 1 189 ? -22.589 20.525 23.253 1 59.65 189 THR H O 1
ATOM 1389 N N . VAL A 1 190 ? -23.372 22.596 22.888 1 61.09 190 VAL H N 1
ATOM 1390 C CA . VAL A 1 190 ? -23.554 22.963 24.284 1 63.36 190 VAL H CA 1
ATOM 1391 C C . VAL A 1 190 ? -24.988 23.532 24.453 1 66.2 190 VAL H C 1
ATOM 1392 O O . VAL A 1 190 ? -25.586 24.004 23.474 1 66.13 190 VAL H O 1
ATOM 1396 N N . PRO A 1 191 ? -25.564 23.531 25.681 1 68.39 191 PRO H N 1
ATOM 1397 C CA . PRO A 1 191 ? -26.884 24.165 25.861 1 70.32 191 PRO H CA 1
ATOM 1398 C C . PRO A 1 191 ? -26.814 25.658 25.494 1 73.08 191 PRO H C 1
ATOM 1399 O O . PRO A 1 191 ? -25.811 26.31 25.782 1 73.2 191 PRO H O 1
ATOM 1403 N N . SER A 1 192 ? -27.849 26.192 24.834 1 75.18 192 S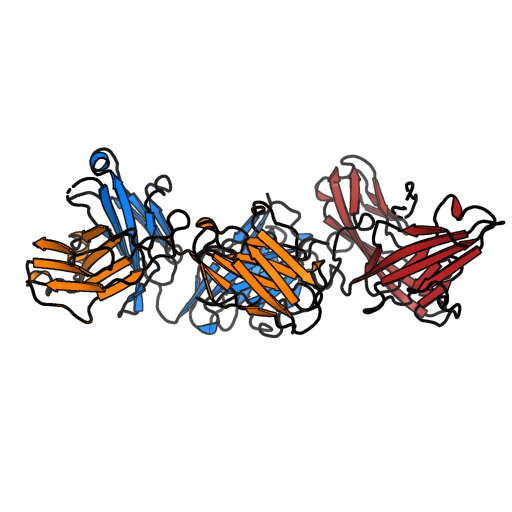ER H N 1
ATOM 1404 C CA . SER A 1 192 ? -27.889 27.603 24.435 1 77.68 192 SER H CA 1
ATOM 1405 C C . SER A 1 192 ? -27.698 28.549 25.627 1 80.03 192 SER H C 1
ATOM 1406 O O . SER A 1 192 ? -27.1 29.615 25.481 1 80.4 192 SER H O 1
ATOM 1409 N N . SER A 1 193 ? -28.201 28.149 26.805 1 81.31 193 SER H N 1
ATOM 1410 C CA . SER A 1 193 ? -28.095 28.941 28.032 1 83.22 193 SER H CA 1
ATOM 1411 C C . SER A 1 193 ? -26.647 29.096 28.525 1 85.09 193 SER H C 1
ATOM 1412 O O . SER A 1 193 ? -26.347 30.035 29.27 1 85.69 193 SER H O 1
ATOM 1415 N N . SER A 1 194 ? -25.763 28.166 28.148 1 85.65 194 SER H N 1
ATOM 1416 C CA . SER A 1 194 ? -24.37 28.227 28.572 1 86.71 194 SER H CA 1
ATOM 1417 C C . SER A 1 194 ? -23.496 29.113 27.686 1 87.53 194 SER H C 1
ATOM 1418 O O . SER A 1 194 ? -22.299 29.205 27.939 1 87.89 194 SER H O 1
ATOM 1421 N N . LEU A 1 195 ? -24.064 29.739 26.64 1 87.75 195 LEU H N 1
ATOM 1422 C CA . LEU A 1 195 ? -23.299 30.586 25.735 1 88.42 195 LEU H CA 1
ATOM 1423 C C . LEU A 1 195 ? -22.746 31.819 26.439 1 89.19 195 LEU H C 1
ATOM 1424 O O . LEU A 1 195 ? -21.6 32.197 26.205 1 89.68 195 LEU H O 1
ATOM 1429 N N . GLY A 1 196 ? -23.54 32.403 27.329 1 89.01 196 GLY H N 1
ATOM 1430 C CA . GLY A 1 196 ? -23.116 33.578 28.07 1 89.1 196 GLY H CA 1
ATOM 1431 C C . GLY A 1 196 ? -22.331 33.239 29.317 1 88.87 196 GLY H C 1
ATOM 1432 O O . GLY A 1 196 ? -21.387 33.946 29.678 1 89.08 196 GLY H O 1
ATOM 1433 N N . THR A 1 197 ? -22.702 32.134 29.97 1 88.11 197 THR H N 1
ATOM 1434 C CA . THR A 1 197 ? -22.089 31.711 31.229 1 87.61 197 THR H CA 1
ATOM 1435 C C . THR A 1 197 ? -20.732 30.993 31.056 1 86.12 197 THR H C 1
ATOM 1436 O O . THR A 1 197 ? -19.902 31.038 31.973 1 86.5 197 THR H O 1
ATOM 1440 N N . GLN A 1 198 ? -20.513 30.317 29.914 1 84 198 GLN H N 1
ATOM 1441 C CA . GLN A 1 198 ? -19.26 29.594 29.703 1 82.53 198 GLN H CA 1
ATOM 1442 C C . GLN A 1 198 ? -18.396 30.124 28.572 1 80.18 198 GLN H C 1
ATOM 1443 O O . GLN A 1 198 ? -18.888 30.578 27.537 1 79.96 198 GLN H O 1
ATOM 1449 N N . THR A 1 199 ? -17.082 30.021 28.784 1 78.02 199 THR H N 1
ATOM 1450 C CA . THR A 1 199 ? -16.043 30.401 27.84 1 76.16 199 THR H CA 1
ATOM 1451 C C . THR A 1 199 ? -15.644 29.141 27.052 1 73.58 199 THR H C 1
ATOM 1452 O O . THR A 1 199 ? -15.597 28.049 27.623 1 73.7 199 THR H O 1
ATOM 1456 N N . TYR A 1 200 ? -15.399 29.276 25.744 1 71.23 200 TYR H N 1
ATOM 1457 C CA . TYR A 1 200 ? -15.027 28.12 24.928 1 69.68 200 TYR H CA 1
ATOM 1458 C C . TYR A 1 200 ? -13.727 28.335 24.203 1 67.64 200 TYR H C 1
ATOM 1459 O O . TYR A 1 200 ? -13.595 29.283 23.439 1 67.77 200 TYR H O 1
ATOM 1468 N N . ILE A 1 201 ? -12.741 27.5 24.493 1 65.77 201 ILE H N 1
ATOM 1469 C CA . ILE A 1 201 ? -11.44 27.616 23.86 1 64.82 201 ILE H CA 1
ATOM 1470 C C . ILE A 1 201 ? -11.051 26.298 23.25 1 63.98 201 ILE H C 1
ATOM 1471 O O . ILE A 1 201 ? -11.054 25.292 23.956 1 63.76 201 ILE H O 1
ATOM 1476 N N . CYS A 1 202 ? -10.728 26.284 21.949 1 63.65 202 CYS H N 1
ATOM 1477 C CA . CYS A 1 202 ? -10.24 25.055 21.35 1 63.93 202 CYS H CA 1
ATOM 1478 C C . CYS A 1 202 ? -8.719 25.075 21.398 1 63.95 202 CYS H C 1
ATOM 1479 O O . CYS A 1 202 ? -8.077 26.089 21.12 1 63.68 202 CYS H O 1
ATOM 1482 N N . ASN A 1 203 ? -8.161 23.983 21.862 1 64.19 203 ASN H N 1
ATOM 1483 C CA . ASN A 1 203 ? -6.73 23.851 22.028 1 64.81 203 ASN H CA 1
ATOM 1484 C C . ASN A 1 203 ? -6.228 22.961 20.921 1 65.4 203 ASN H C 1
ATOM 1485 O O . ASN A 1 203 ? -6.377 21.745 20.967 1 65.95 203 ASN H O 1
ATOM 1490 N N . VAL A 1 204 ? -5.724 23.594 19.878 1 65.34 204 VAL H N 1
ATOM 1491 C CA . VAL A 1 204 ? -5.187 22.941 18.702 1 65.76 204 VAL H CA 1
ATOM 1492 C C . VAL A 1 204 ? -3.707 22.706 18.923 1 67.08 204 VAL H C 1
ATOM 1493 O O . VAL A 1 204 ? -3.004 23.59 19.412 1 67.2 204 VAL H O 1
ATOM 1497 N N . ASN A 1 205 ? -3.229 21.512 18.577 1 67.95 205 ASN H N 1
ATOM 1498 C CA . ASN A 1 205 ? -1.827 21.181 18.742 1 68.93 205 ASN H CA 1
ATOM 1499 C C . ASN A 1 205 ? -1.343 20.469 17.519 1 69.44 205 ASN H C 1
ATOM 1500 O O . ASN A 1 205 ? -1.838 19.402 17.191 1 70.03 205 ASN H O 1
ATOM 1505 N N . HIS A 1 206 ? -0.392 21.063 16.827 1 69.61 206 HIS H N 1
ATOM 1506 C CA . HIS A 1 206 ? 0.209 20.471 15.651 1 70.54 206 HIS H CA 1
ATOM 1507 C C . HIS A 1 206 ? 1.686 20.322 15.993 1 72.3 206 HIS H C 1
ATOM 1508 O O . HIS A 1 206 ? 2.496 21.191 15.65 1 72.79 206 HIS H O 1
ATOM 1515 N N . LYS A 1 207 ? 2.027 19.222 16.699 1 72.73 207 LYS H N 1
ATOM 1516 C CA . LYS A 1 207 ? 3.383 18.935 17.178 1 73.32 207 LYS H CA 1
ATOM 1517 C C . LYS A 1 207 ? 4.467 18.912 16.082 1 73.75 207 LYS H C 1
ATOM 1518 O O . LYS A 1 207 ? 5.553 19.412 16.38 1 74.06 207 LYS H O 1
ATOM 1524 N N . PRO A 1 208 ? 4.22 18.494 14.814 1 73.55 208 PRO H N 1
ATOM 1525 C CA . PRO A 1 208 ? 5.297 18.565 13.808 1 73.51 208 PRO H CA 1
ATOM 1526 C C . PRO A 1 208 ? 5.878 19.965 13.621 1 73.89 208 PRO H C 1
ATOM 1527 O O . PRO A 1 208 ? 7.073 20.093 13.368 1 74.33 208 PRO H O 1
ATOM 1531 N N . SER A 1 209 ? 5.053 21.013 13.741 1 73.67 209 SER H N 1
ATOM 1532 C CA . SER A 1 209 ? 5.54 22.387 13.591 1 73.94 209 SER H CA 1
ATOM 1533 C C . SER A 1 209 ? 5.552 23.183 14.917 1 74.41 209 SER H C 1
ATOM 1534 O O . SER A 1 209 ? 5.615 24.413 14.893 1 74.23 209 SER H O 1
ATOM 1537 N N . ASN A 1 210 ? 5.492 22.471 16.068 1 74.76 210 ASN H N 1
ATOM 1538 C CA . ASN A 1 210 ? 5.456 23.015 17.433 1 75.47 210 ASN H CA 1
ATOM 1539 C C . ASN A 1 210 ? 4.335 24.052 17.66 1 75.4 210 ASN H C 1
ATOM 1540 O O . ASN A 1 210 ? 4.373 24.791 18.648 1 75.58 210 ASN H O 1
ATOM 1542 N N . THR A 1 211 ? 3.332 24.082 16.752 1 74.72 211 THR H N 1
ATOM 1543 C CA . THR A 1 211 ? 2.22 25.023 16.743 1 74.27 211 THR H CA 1
ATOM 1544 C C . THR A 1 211 ? 1.179 24.695 17.781 1 73.84 211 THR H C 1
ATOM 1545 O O . THR A 1 211 ? 0.543 23.653 17.704 1 74.09 211 THR H O 1
ATOM 1549 N N . LYS A 1 212 ? 0.988 25.588 18.749 1 73.19 212 LYS H N 1
ATOM 1550 C CA . LYS A 1 212 ? -0.019 25.426 19.788 1 72.89 212 LYS H CA 1
ATOM 1551 C C . LYS A 1 212 ? -0.906 26.663 19.747 1 71.93 212 LYS H C 1
ATOM 1552 O O . LYS A 1 212 ? -0.417 27.779 19.94 1 72.21 212 LYS H O 1
ATOM 1558 N N . VAL A 1 213 ? -2.196 26.482 19.453 1 70.49 213 VAL H N 1
ATOM 1559 C CA . VAL A 1 213 ? -3.117 27.603 19.36 1 69.54 213 VAL H CA 1
ATOM 1560 C C . VAL A 1 213 ? -4.312 27.405 20.277 1 68.56 213 VAL H C 1
ATOM 1561 O O . VAL A 1 213 ? -4.944 26.36 20.25 1 68.15 213 VAL H O 1
ATOM 1565 N N . ASP A 1 214 ? -4.609 28.404 21.107 1 68.19 214 ASP H N 1
ATOM 1566 C CA . ASP A 1 214 ? -5.763 28.356 21.989 1 68.29 214 ASP H CA 1
ATOM 1567 C C . ASP A 1 214 ? -6.723 29.416 21.474 1 67.02 214 ASP H C 1
ATOM 1568 O O . ASP A 1 214 ? -6.464 30.61 21.626 1 67.63 214 ASP H O 1
ATOM 1573 N N . LYS A 1 215 ? -7.782 28.982 20.783 1 64.9 215 LYS H N 1
ATOM 1574 C CA . LYS A 1 215 ? -8.709 29.906 20.147 1 63.7 215 LYS H CA 1
ATOM 1575 C C . LYS A 1 215 ? -10.055 30.062 20.866 1 62.61 215 LYS H C 1
ATOM 1576 O O . LYS A 1 215 ? -10.808 29.097 21.01 1 62.5 215 LYS H O 1
ATOM 1582 N N . ARG A 1 216 ? -10.381 31.3 21.242 1 61.66 216 ARG H N 1
ATOM 1583 C CA . ARG A 1 216 ? -11.659 31.623 21.862 1 61.82 216 ARG H CA 1
ATOM 1584 C C . ARG A 1 216 ? -12.792 31.65 20.825 1 61.47 216 ARG H C 1
ATOM 1585 O O . ARG A 1 216 ? -12.711 32.358 19.811 1 60.9 216 ARG H O 1
ATOM 1593 N N . VAL A 1 217 ? -13.838 30.857 21.08 1 61.64 217 VAL H N 1
ATOM 1594 C CA . VAL A 1 217 ? -14.971 30.714 20.175 1 62.7 217 VAL H CA 1
ATOM 1595 C C . VAL A 1 217 ? -16.182 31.336 20.802 1 64.34 217 VAL H C 1
ATOM 1596 O O . VAL A 1 217 ? -16.748 30.8 21.752 1 64.31 217 VAL H O 1
ATOM 1600 N N . GLU A 1 218 ? -16.548 32.513 20.299 1 65.71 218 GLU H N 1
ATOM 1601 C CA . GLU A 1 218 ? -17.616 33.309 20.877 1 67 218 GLU H CA 1
ATOM 1602 C C . GLU A 1 218 ? -18.759 33.523 19.924 1 68.28 218 GLU H C 1
ATOM 1603 O O . GLU A 1 218 ? -18.533 33.71 18.73 1 68.36 218 GLU H O 1
ATOM 1609 N N . PRO A 1 219 ? -19.998 33.579 20.452 1 69.11 219 PRO H N 1
ATOM 1610 C CA . PRO A 1 219 ? -21.148 33.848 19.571 1 69.66 219 PRO H CA 1
ATOM 1611 C C . PRO A 1 219 ? -21.132 35.294 19.067 1 70.28 219 PRO H C 1
ATOM 1612 O O . PRO A 1 219 ? -20.892 36.214 19.853 1 69.94 219 PRO H O 1
ATOM 1616 N N . LYS A 1 220 ? -21.338 35.495 17.747 1 70.88 220 LYS H N 1
ATOM 1617 C CA . LYS A 1 220 ? -21.346 36.843 17.169 1 71.52 220 LYS H CA 1
ATOM 1618 C C . LYS A 1 220 ? -22.638 37.59 17.521 1 72.12 220 LYS H C 1
ATOM 1619 O O . LYS A 1 220 ? -23.664 36.963 17.802 1 72.31 220 LYS H O 1
ATOM 1621 N N . GLN B 2 1 ? 4.715 -18.634 6.025 1 54.44 1 GLN L N 1
ATOM 1622 C CA . GLN B 2 1 ? 3.945 -17.667 6.814 1 54.41 1 GLN L CA 1
ATOM 1623 C C . GLN B 2 1 ? 2.522 -18.205 7.07 1 53.8 1 GLN L C 1
ATOM 1624 O O . GLN B 2 1 ? 1.861 -18.614 6.12 1 54.59 1 GLN L O 1
ATOM 1626 N N . ILE B 2 2 ? 2.068 -18.251 8.343 1 51.93 2 ILE L N 1
ATOM 1627 C CA . ILE B 2 2 ? 0.726 -18.73 8.645 1 50.04 2 ILE L CA 1
ATOM 1628 C C . ILE B 2 2 ? -0.252 -17.657 8.267 1 49.33 2 ILE L C 1
ATOM 1629 O O . ILE B 2 2 ? -0.245 -16.576 8.841 1 49.54 2 ILE L O 1
ATOM 1634 N N . VAL B 2 3 ? -1.09 -17.952 7.298 1 48.66 3 VAL L N 1
ATOM 1635 C CA . VAL B 2 3 ? -2.09 -17.01 6.834 1 48.68 3 VAL L CA 1
ATOM 1636 C C . VAL B 2 3 ? -3.345 -17.15 7.65 1 47.54 3 VAL L C 1
ATOM 1637 O O . VAL B 2 3 ? -3.776 -18.262 7.906 1 47.19 3 VAL L O 1
ATOM 1641 N N . LEU B 2 4 ? -3.919 -16.028 8.08 1 47.14 4 LEU L N 1
ATOM 1642 C CA . LEU B 2 4 ? -5.16 -16.035 8.824 1 47.27 4 LEU L CA 1
ATOM 1643 C C . LEU B 2 4 ? -6.189 -15.366 7.94 1 48.58 4 LEU L C 1
ATOM 1644 O O . LEU B 2 4 ? -6.015 -14.208 7.543 1 49.07 4 LEU L O 1
ATOM 1649 N N . THR B 2 5 ? -7.21 -16.127 7.563 1 48.93 5 THR L N 1
ATOM 1650 C CA . THR B 2 5 ? -8.293 -15.701 6.693 1 49.98 5 THR L CA 1
ATOM 1651 C C . THR B 2 5 ? -9.495 -15.411 7.572 1 51.17 5 THR L C 1
ATOM 1652 O O . THR B 2 5 ? -10.153 -16.322 8.072 1 51.05 5 THR L O 1
ATOM 1656 N N . GLN B 2 6 ? -9.752 -14.13 7.791 1 51.97 6 GLN L N 1
ATOM 1657 C CA . GLN B 2 6 ? -10.821 -13.669 8.656 1 52.77 6 GLN L CA 1
ATOM 1658 C C . GLN B 2 6 ? -12.097 -13.344 7.875 1 54.9 6 GLN L C 1
ATOM 1659 O O . GLN B 2 6 ? -12.042 -12.713 6.824 1 54.98 6 GLN L O 1
ATOM 1665 N N . SER B 2 7 ? -13.242 -13.754 8.407 1 56.54 7 SER L N 1
ATOM 1666 C CA . SER B 2 7 ? -14.517 -13.534 7.756 1 59.25 7 SER L CA 1
ATOM 1667 C C . SER B 2 7 ? -15.629 -13.33 8.781 1 61.16 7 SER L C 1
ATOM 1668 O O . SER B 2 7 ? -15.633 -14.013 9.8 1 61.97 7 SER L O 1
ATOM 1671 N N . PRO B 2 8 ? -16.654 -12.503 8.486 1 61.37 8 PRO L N 1
ATOM 1672 C CA . PRO B 2 8 ? -16.769 -11.601 7.321 1 61.26 8 PRO L CA 1
ATOM 1673 C C . PRO B 2 8 ? -15.873 -10.359 7.439 1 61.26 8 PRO L C 1
ATOM 1674 O O . PRO B 2 8 ? -15.332 -10.082 8.506 1 61.06 8 PRO L O 1
ATOM 1678 N N . GLY B 2 9 ? -15.696 -9.643 6.339 1 61.35 9 GLY L N 1
ATOM 1679 C CA . GLY B 2 9 ? -14.885 -8.428 6.331 1 62.11 9 GLY L CA 1
ATOM 1680 C C . GLY B 2 9 ? -15.572 -7.291 7.057 1 62.84 9 GLY L C 1
ATOM 1681 O O . GLY B 2 9 ? -14.953 -6.497 7.768 1 62.52 9 GLY L O 1
ATOM 1682 N N . THR B 2 10 ? -16.869 -7.22 6.884 1 63.96 10 THR L N 1
ATOM 1683 C CA . THR B 2 10 ? -17.702 -6.231 7.526 1 65.5 10 THR L CA 1
ATOM 1684 C C . THR B 2 10 ? -18.991 -6.923 7.982 1 66.87 10 THR L C 1
ATOM 1685 O O . THR B 2 10 ? -19.457 -7.887 7.363 1 66.87 10 THR L O 1
ATOM 1689 N N . LEU B 2 11 ? -19.526 -6.473 9.105 1 67.86 11 LEU L N 1
ATOM 1690 C CA . LEU B 2 11 ? -20.698 -7.073 9.724 1 69.3 11 LEU L CA 1
ATOM 1691 C C . LEU B 2 11 ? -21.592 -5.939 10.222 1 70.89 11 LEU L C 1
ATOM 1692 O O . LEU B 2 11 ? -21.126 -5.079 10.97 1 70.97 11 LEU L O 1
ATOM 1697 N N . SER B 2 12 ? -22.861 -5.907 9.779 1 71.68 12 SER L N 1
ATOM 1698 C CA . SER B 2 12 ? -23.804 -4.855 10.169 1 72.6 12 SER L CA 1
ATOM 1699 C C . SER B 2 12 ? -24.94 -5.459 10.965 1 73.37 12 SER L C 1
ATOM 1700 O O . SER B 2 12 ? -25.732 -6.197 10.394 1 73.77 12 SER L O 1
ATOM 1703 N N . LEU B 2 13 ? -25.023 -5.183 12.277 1 73.44 13 LEU L N 1
ATOM 1704 C CA . LEU B 2 13 ? -26.068 -5.774 13.108 1 73.98 13 LEU L CA 1
ATOM 1705 C C . LEU B 2 13 ? -26.675 -4.824 14.139 1 74.66 13 LEU L C 1
ATOM 1706 O O . LEU B 2 13 ? -26.01 -3.906 14.613 1 74.38 13 LEU L O 1
ATOM 1711 N N . SER B 2 14 ? -27.954 -5.072 14.493 1 75.43 14 SER L N 1
ATOM 1712 C CA . SER B 2 14 ? -28.734 -4.309 15.48 1 76.6 14 SER L CA 1
ATOM 1713 C C . SER B 2 14 ? -28.311 -4.702 16.912 1 77.89 14 SER L C 1
ATOM 1714 O O . SER B 2 14 ? -27.86 -5.832 17.111 1 77.92 14 SER L O 1
ATOM 1717 N N . PRO B 2 15 ? -28.452 -3.819 17.928 1 78.77 15 PRO L N 1
ATOM 1718 C CA . PRO B 2 15 ? -28.041 -4.205 19.289 1 79.61 15 PRO L CA 1
ATOM 1719 C C . PRO B 2 15 ? -28.941 -5.303 19.837 1 80.56 15 PRO L C 1
ATOM 1720 O O . PRO B 2 15 ? -30.155 -5.243 19.686 1 81.45 15 PRO L O 1
ATOM 1724 N N . GLY B 2 16 ? -28.336 -6.31 20.442 1 80.28 16 GLY L N 1
ATOM 1725 C CA . GLY B 2 16 ? -29.069 -7.458 20.945 1 80.31 16 GLY L CA 1
ATOM 1726 C C . GLY B 2 16 ? -28.877 -8.692 20.08 1 80.26 16 GLY L C 1
ATOM 1727 O O . GLY B 2 16 ? -29.124 -9.812 20.537 1 80.24 16 GLY L O 1
ATOM 1728 N N . GLU B 2 17 ? -28.445 -8.504 18.814 1 79.93 17 GLU L N 1
ATOM 1729 C CA . GLU B 2 17 ? -28.185 -9.602 17.889 1 80.1 17 GLU L CA 1
ATOM 1730 C C . GLU B 2 17 ? -26.857 -10.321 18.203 1 79.93 17 GLU L C 1
ATOM 1731 O O . GLU B 2 17 ? -26.03 -9.816 18.967 1 80.68 17 GLU L O 1
ATOM 1737 N N . ARG B 2 18 ? -26.65 -11.503 17.605 1 78.69 18 ARG L N 1
ATOM 1738 C CA . ARG B 2 18 ? -25.42 -12.257 17.802 1 77.77 18 ARG L CA 1
ATOM 1739 C C . ARG B 2 18 ? -24.425 -11.928 16.699 1 76.03 18 ARG L C 1
ATOM 1740 O O . ARG B 2 18 ? -24.749 -11.997 15.514 1 75.65 18 ARG L O 1
ATOM 1748 N N . ALA B 2 19 ? -23.211 -11.557 17.089 1 74.78 19 ALA L N 1
ATOM 1749 C CA . ALA B 2 19 ? -22.155 -11.267 16.139 1 73.83 19 ALA L CA 1
ATOM 1750 C C . ALA B 2 19 ? -21.223 -12.456 16.112 1 72.83 19 ALA L C 1
ATOM 1751 O O . ALA B 2 19 ? -20.799 -12.93 17.163 1 72.71 19 ALA L O 1
ATOM 1753 N N . THR B 2 20 ? -20.927 -12.962 14.92 1 71.86 20 THR L N 1
ATOM 1754 C CA . THR B 2 20 ? -20.028 -14.098 14.788 1 71.05 20 THR L CA 1
ATOM 1755 C C . THR B 2 20 ? -18.973 -13.812 13.742 1 69.76 20 THR L C 1
ATOM 1756 O O . THR B 2 20 ? -19.303 -13.454 12.61 1 70.1 20 THR L O 1
ATOM 1760 N N . MET B 2 21 ? -17.706 -13.965 14.115 1 68.08 21 MET L N 1
ATOM 1761 C CA . MET B 2 21 ? -16.626 -13.818 13.159 1 66.96 21 MET L CA 1
ATOM 1762 C C . MET B 2 21 ? -15.676 -14.99 13.282 1 65.41 21 MET L C 1
ATOM 1763 O O . MET B 2 21 ? -15.361 -15.44 14.386 1 64.91 21 MET L O 1
ATOM 1768 N N . THR B 2 22 ? -15.281 -15.531 12.137 1 64.15 22 THR L N 1
ATOM 1769 C CA . THR B 2 22 ? -14.386 -16.671 12.067 1 63.34 22 THR L CA 1
ATOM 1770 C C . THR B 2 22 ? -13.006 -16.263 11.555 1 61.8 22 THR L C 1
ATOM 1771 O O . THR B 2 22 ? -12.834 -15.256 10.865 1 61.1 22 THR L O 1
ATOM 1775 N N . CYS B 2 23 ? -12.021 -17.071 11.895 1 60.82 23 CYS L N 1
ATOM 1776 C CA . CYS B 2 23 ? -10.662 -16.874 11.449 1 60.12 23 CYS L CA 1
ATOM 1777 C C . CYS B 2 23 ? -10.139 -18.27 11.118 1 60.03 23 CYS L C 1
ATOM 1778 O O . CYS B 2 23 ? -10.286 -19.205 11.911 1 59.81 23 CYS L O 1
ATOM 1781 N N . THR B 2 24 ? -9.598 -18.426 9.918 1 60.06 24 THR L N 1
ATOM 1782 C CA . THR B 2 24 ? -9.047 -19.693 9.477 1 60.67 24 THR L CA 1
ATOM 1783 C C . THR B 2 24 ? -7.526 -19.607 9.258 1 60.79 24 THR L C 1
ATOM 1784 O O . THR B 2 24 ? -7.056 -18.764 8.508 1 61.18 24 THR L O 1
ATOM 1788 N N . ALA B 2 25 ? -6.759 -20.477 9.908 1 60.31 25 ALA L N 1
ATOM 1789 C CA . ALA B 2 25 ? -5.308 -20.498 9.77 1 60.31 25 ALA L CA 1
ATOM 1790 C C . ALA B 2 25 ? -4.864 -21.497 8.695 1 60.47 25 ALA L C 1
ATOM 1791 O O . ALA B 2 25 ? -5.47 -22.554 8.568 1 60.72 25 ALA L O 1
ATOM 1793 N N . SER B 2 26 ? -3.809 -21.174 7.922 1 60.28 26 SER L N 1
ATOM 1794 C CA . SER B 2 26 ? -3.294 -22.087 6.897 1 60.48 26 SER L CA 1
ATOM 1795 C C . SER B 2 26 ? -2.65 -23.34 7.533 1 60.87 26 SER L C 1
ATOM 1796 O O . SER B 2 26 ? -2.721 -24.428 6.973 1 61.29 26 SER L O 1
ATOM 1799 N N . SER B 2 27 ? -2.041 -23.182 8.707 1 60.56 27 SER L N 1
ATOM 1800 C CA . SER B 2 27 ? -1.429 -24.274 9.469 1 60.56 27 SER L CA 1
ATOM 1801 C C . SER B 2 27 ? -1.989 -24.218 10.896 1 60.02 27 SER L C 1
ATOM 1802 O O . SER B 2 27 ? -2.462 -23.168 11.329 1 60.04 27 SER L O 1
ATOM 1805 N N . SER B 2 28 ? -1.932 -25.338 11.631 1 59.41 28 SER L N 1
ATOM 1806 C CA . SER B 2 28 ? -2.438 -25.419 13.003 1 59.05 28 SER L CA 1
ATOM 1807 C C . SER B 2 28 ? -1.743 -24.479 13.973 1 57.37 28 SER L C 1
ATOM 1808 O O . SER B 2 28 ? -0.524 -24.377 13.977 1 57.2 28 SER L O 1
ATOM 1811 N N . VAL B 2 29 ? -2.532 -23.784 14.787 1 56.16 29 VAL L N 1
ATOM 1812 C CA . VAL B 2 29 ? -2.046 -22.874 15.814 1 55.68 29 VAL L CA 1
ATOM 1813 C C . VAL B 2 29 ? -2.461 -23.458 17.156 1 55.52 29 VAL L C 1
ATOM 1814 O O . VAL B 2 29 ? -3.622 -23.828 17.32 1 55.55 29 VAL L O 1
ATOM 1818 N N . SER B 2 30 ? -1.531 -23.537 18.124 1 55.16 30 SER L N 1
ATOM 1819 C CA . SER B 2 30 ? -1.871 -24.056 19.453 1 55.44 30 SER L CA 1
ATOM 1820 C C . SER B 2 30 ? -2.79 -23.054 20.126 1 54.3 30 SER L C 1
ATOM 1821 O O . SER B 2 30 ? -2.646 -21.846 19.917 1 54.34 30 SER L O 1
ATOM 1824 N N . SER B 2 31 ? -3.725 -23.545 20.945 1 53.08 31 SER L N 1
ATOM 1825 C CA . SER B 2 31 ? -4.688 -22.707 21.64 1 52.67 31 SER L CA 1
ATOM 1826 C C . SER B 2 31 ? -4.066 -21.523 22.385 1 51.05 31 SER L C 1
ATOM 1827 O O . SER B 2 31 ? -4.634 -20.442 22.339 1 50.72 31 SER L O 1
ATOM 1830 N N . SER B 2 32 ? -2.852 -21.691 22.968 1 49.83 32 SER L N 1
ATOM 1831 C CA . SER B 2 32 ? -2.161 -20.621 23.709 1 48.67 32 SER L CA 1
ATOM 1832 C C . SER B 2 32 ? -1.673 -19.47 22.84 1 48.05 32 SER L C 1
ATOM 1833 O O . SER B 2 32 ? -1.412 -18.378 23.351 1 47.88 32 SER L O 1
ATOM 1836 N N . TYR B 2 33 ? -1.508 -19.719 21.535 1 47.4 33 TYR L N 1
ATOM 1837 C CA . TYR B 2 33 ? -0.968 -18.722 20.639 1 47.07 33 TYR L CA 1
ATOM 1838 C C . TYR B 2 33 ? -2.006 -18.012 19.756 1 46.37 33 TYR L C 1
ATOM 1839 O O . TYR B 2 33 ? -1.606 -17.237 18.901 1 46.64 33 TYR L O 1
ATOM 1848 N N . PHE B 2 34 ? -3.313 -18.263 19.936 1 45.2 34 PHE L N 1
ATOM 1849 C CA . PHE B 2 34 ? -4.331 -17.629 19.098 1 44.41 34 PHE L CA 1
ATOM 1850 C C . PHE B 2 34 ? -5.087 -16.529 19.876 1 43.69 34 PHE L C 1
ATOM 1851 O O . PHE B 2 34 ? -5.59 -16.792 20.961 1 43.9 34 PHE L O 1
ATOM 1859 N N . HIS B 2 35 ? -5.152 -15.29 19.337 1 42.59 35 HIS L N 1
ATOM 1860 C CA . HIS B 2 35 ? -5.762 -14.176 20.083 1 41.86 35 HIS L CA 1
ATOM 1861 C C . HIS B 2 35 ? -6.627 -13.269 19.225 1 42.32 35 HIS L C 1
ATOM 1862 O O . HIS B 2 35 ? -6.519 -13.285 18.004 1 42.27 35 HIS L O 1
ATOM 1869 N N . TRP B 2 36 ? -7.459 -12.448 19.874 1 42.2 36 TRP L N 1
ATOM 1870 C CA . TRP B 2 36 ? -8.288 -11.458 19.212 1 43.54 36 TRP L CA 1
ATOM 1871 C C . TRP B 2 36 ? -8.02 -10.11 19.857 1 43.59 36 TRP L C 1
ATOM 1872 O O . TRP B 2 36 ? -7.823 -10.032 21.079 1 43.89 36 TRP L O 1
ATOM 1883 N N . TYR B 2 37 ? -8.026 -9.047 19.031 1 42.67 37 TYR L N 1
ATOM 1884 C CA . TYR B 2 37 ? -7.824 -7.661 19.454 1 41.96 37 TYR L CA 1
ATOM 1885 C C . TYR B 2 37 ? -8.997 -6.813 18.993 1 42.49 37 TYR L C 1
ATOM 1886 O O . TYR B 2 37 ? -9.561 -7.06 17.931 1 42.74 37 TYR L O 1
ATOM 1895 N N . GLN B 2 38 ? -9.337 -5.791 19.772 1 42.43 38 GLN L N 1
ATOM 1896 C CA . GLN B 2 38 ? -10.369 -4.85 19.387 1 42.88 38 GLN L CA 1
ATOM 1897 C C . GLN B 2 38 ? -9.688 -3.52 19.072 1 43.22 38 GLN L C 1
ATOM 1898 O O . GLN B 2 38 ? -8.865 -3.055 19.854 1 43.49 38 GLN L O 1
ATOM 1904 N N . GLN B 2 39 ? -10.042 -2.896 17.953 1 43.13 39 GLN L N 1
ATOM 1905 C CA . GLN B 2 39 ? -9.483 -1.607 17.599 1 43.57 39 GLN L CA 1
ATOM 1906 C C . GLN B 2 39 ? -10.56 -0.619 17.233 1 45.46 39 GLN L C 1
ATOM 1907 O O . GLN B 2 39 ? -11.377 -0.892 16.36 1 45.64 39 GLN L O 1
ATOM 1913 N N . LYS B 2 40 ? -10.537 0.548 17.88 1 46.8 40 LYS L N 1
ATOM 1914 C CA . LYS B 2 40 ? -11.454 1.65 17.592 1 48.38 40 LYS L CA 1
ATOM 1915 C C . LYS B 2 40 ? -10.688 2.754 16.854 1 49.57 40 LYS L C 1
ATOM 1916 O O . LYS B 2 40 ? -9.47 2.828 16.984 1 49.89 40 LYS L O 1
ATOM 1922 N N . PRO B 2 41 ? -11.349 3.575 16.009 1 50.35 41 PRO L N 1
ATOM 1923 C CA . PRO B 2 41 ? -10.597 4.568 15.219 1 50.46 41 PRO L CA 1
ATOM 1924 C C . PRO B 2 41 ? -9.748 5.53 16.043 1 50.27 41 PRO L C 1
ATOM 1925 O O . PRO B 2 41 ? -10.168 5.967 17.117 1 50.6 41 PRO L O 1
ATOM 1929 N N . GLY B 2 42 ? -8.531 5.787 15.557 1 49.2 42 GLY L N 1
ATOM 1930 C CA . GLY B 2 42 ? -7.566 6.665 16.208 1 48.69 42 GLY L CA 1
ATOM 1931 C C . GLY B 2 42 ? -6.966 6.106 17.487 1 48.36 42 GLY L C 1
ATOM 1932 O O . GLY B 2 42 ? -6.334 6.846 18.244 1 48.31 42 GLY L O 1
ATOM 1933 N N . GLN B 2 43 ? -7.173 4.801 17.761 1 47.49 43 GLN L N 1
ATOM 1934 C CA . GLN B 2 43 ? -6.647 4.147 18.961 1 47.04 43 GLN L CA 1
ATOM 1935 C C . GLN B 2 43 ? -5.849 2.901 18.615 1 46.35 43 GLN L C 1
ATOM 1936 O O . GLN B 2 43 ? -6.057 2.295 17.572 1 47.2 43 GLN L O 1
ATOM 1942 N N . ALA B 2 44 ? -4.944 2.506 19.499 1 45.1 44 ALA L N 1
ATOM 1943 C CA . ALA B 2 44 ? -4.137 1.304 19.34 1 43.89 44 ALA L CA 1
ATOM 1944 C C . ALA B 2 44 ? -5.016 0.054 19.514 1 43.4 44 ALA L C 1
ATOM 1945 O O . ALA B 2 44 ? -5.995 0.095 20.271 1 43.16 44 ALA L O 1
ATOM 1947 N N . PRO B 2 45 ? -4.632 -1.097 18.915 1 42.83 45 PRO L N 1
ATOM 1948 C CA . PRO B 2 45 ? -5.389 -2.334 19.171 1 42.81 45 PRO L CA 1
ATOM 1949 C C . PRO B 2 45 ? -5.302 -2.714 20.664 1 43.83 45 PRO L C 1
ATOM 1950 O O . PRO B 2 45 ? -4.28 -2.503 21.31 1 44.04 45 PRO L O 1
ATOM 1954 N N . ARG B 2 46 ? -6.391 -3.237 21.205 1 44.22 46 ARG L N 1
ATOM 1955 C CA . ARG B 2 46 ? -6.515 -3.641 22.59 1 45.65 46 ARG L CA 1
ATOM 1956 C C . ARG B 2 46 ? -6.606 -5.147 22.637 1 45.77 46 ARG L C 1
ATOM 1957 O O . ARG B 2 46 ? -7.459 -5.688 21.952 1 46.27 46 ARG L O 1
ATOM 1965 N N . LEU B 2 47 ? -5.871 -5.831 23.539 1 45.33 47 LEU L N 1
ATOM 1966 C CA . LEU B 2 47 ? -6.04 -7.282 23.721 1 45.75 47 LEU L CA 1
ATOM 1967 C C . LEU B 2 47 ? -7.482 -7.555 24.161 1 46.76 47 LEU L C 1
ATOM 1968 O O . LEU B 2 47 ? -7.982 -6.856 25.042 1 46.73 47 LEU L O 1
ATOM 1973 N N . TRP B 2 48 ? -8.189 -8.435 23.452 1 47.5 48 TRP L N 1
ATOM 1974 C CA . TRP B 2 48 ? -9.6 -8.67 23.738 1 48.51 48 TRP L CA 1
ATOM 1975 C C . TRP B 2 48 ? -9.858 -10.087 24.239 1 50.37 48 TRP L C 1
ATOM 1976 O O . TRP B 2 48 ? -10.533 -10.295 25.254 1 50.6 48 TRP L O 1
ATOM 1987 N N . ILE B 2 49 ? -9.33 -11.066 23.512 1 51.47 49 ILE L N 1
ATOM 1988 C CA . ILE B 2 49 ? -9.412 -12.48 23.852 1 52.51 49 ILE L CA 1
ATOM 1989 C C . ILE B 2 49 ? -8.019 -13.036 23.69 1 52.9 49 ILE L C 1
ATOM 1990 O O . ILE B 2 49 ? -7.407 -12.816 22.654 1 53.45 49 ILE L O 1
ATOM 1995 N N . TYR B 2 50 ? -7.501 -13.722 24.693 1 53 50 TYR L N 1
ATOM 1996 C CA . TYR B 2 50 ? -6.169 -14.313 24.603 1 53.85 50 TYR L CA 1
ATOM 1997 C C . TYR B 2 50 ? -6.219 -15.805 24.885 1 54.22 50 TYR L C 1
ATOM 1998 O O . TYR B 2 50 ? -7.144 -16.277 25.559 1 54.73 50 TYR L O 1
ATOM 2007 N N . ARG B 2 51 ? -5.271 -16.566 24.313 1 53.63 51 ARG L N 1
ATOM 2008 C CA . ARG B 2 51 ? -5.241 -18.016 24.44 1 53.84 51 ARG L CA 1
ATOM 2009 C C . ARG B 2 51 ? -6.582 -18.654 24 1 54.84 51 ARG L C 1
ATOM 2010 O O . ARG B 2 51 ? -7.136 -19.481 24.715 1 54.95 51 ARG L O 1
ATOM 2018 N N . THR B 2 52 ? -7.104 -18.235 22.819 1 55.26 52 THR L N 1
ATOM 2019 C CA . THR B 2 52 ? -8.316 -18.71 22.137 1 56.4 52 THR L CA 1
ATOM 2020 C C . THR B 2 52 ? -9.638 -18.322 22.816 1 58 52 THR L C 1
ATOM 2021 O O . THR B 2 52 ? -10.564 -17.905 22.12 1 57.75 52 THR L O 1
ATOM 2025 N N . SER B 2 53 ? -9.74 -18.458 24.148 1 59.31 53 SER L N 1
ATOM 2026 C CA . SER B 2 53 ? -11.007 -18.224 24.835 1 61.08 53 SER L CA 1
ATOM 2027 C C . SER B 2 53 ? -10.977 -17.437 26.146 1 62.85 53 SER L C 1
ATOM 2028 O O . SER B 2 53 ? -12.028 -17.349 26.779 1 63.42 53 SER L O 1
ATOM 2031 N N . ARG B 2 54 ? -9.829 -16.895 26.583 1 63.46 54 ARG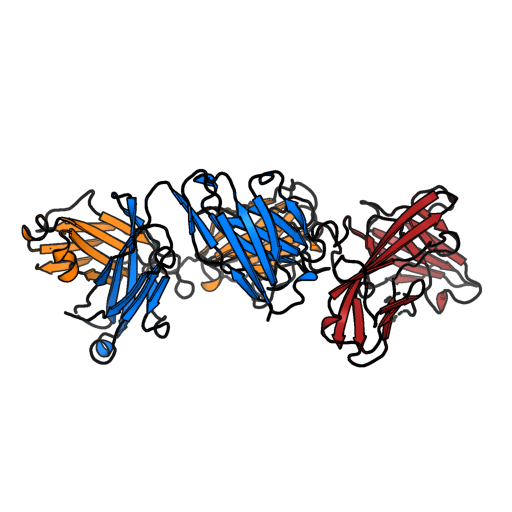 L N 1
ATOM 2032 C CA . ARG B 2 54 ? -9.792 -16.13 27.838 1 64.06 54 ARG L CA 1
ATOM 2033 C C . ARG B 2 54 ? -10.085 -14.672 27.561 1 63.86 54 ARG L C 1
ATOM 2034 O O . ARG B 2 54 ? -9.639 -14.157 26.554 1 64.02 54 ARG L O 1
ATOM 2042 N N . LEU B 2 55 ? -10.855 -14.01 28.422 1 63.77 55 LEU L N 1
ATOM 2043 C CA . LEU B 2 55 ? -11.196 -12.604 28.22 1 63.93 55 LEU L CA 1
ATOM 2044 C C . LEU B 2 55 ? -10.16 -11.733 28.872 1 64.25 55 LEU L C 1
ATOM 2045 O O . LEU B 2 55 ? -9.849 -11.922 30.045 1 64.59 55 LEU L O 1
ATOM 2050 N N . ALA B 2 56 ? -9.61 -10.784 28.117 1 64.1 56 ALA L N 1
ATOM 2051 C CA . ALA B 2 56 ? -8.617 -9.855 28.636 1 64.49 56 ALA L CA 1
ATOM 2052 C C . ALA B 2 56 ? -9.269 -8.839 29.608 1 65.4 56 ALA L C 1
ATOM 2053 O O . ALA B 2 56 ? -10.5 -8.732 29.66 1 65.4 56 ALA L O 1
ATOM 2055 N N . SER B 2 57 ? -8.451 -8.121 30.4 1 66 57 SER L N 1
ATOM 2056 C CA . SER B 2 57 ? -8.932 -7.13 31.362 1 67.34 57 SER L CA 1
ATOM 2057 C C . SER B 2 57 ? -9.96 -6.143 30.79 1 67.51 57 SER L C 1
ATOM 2058 O O . SER B 2 57 ? -9.722 -5.513 29.757 1 67.46 57 SER L O 1
ATOM 2061 N N . GLY B 2 58 ? -11.104 -6.054 31.459 1 67.39 58 GLY L N 1
ATOM 2062 C CA . GLY B 2 58 ? -12.176 -5.149 31.073 1 67.92 58 GLY L CA 1
ATOM 2063 C C . GLY B 2 58 ? -13.106 -5.649 29.99 1 68.67 58 GLY L C 1
ATOM 2064 O O . GLY B 2 58 ? -14.055 -4.947 29.631 1 69.18 58 GLY L O 1
ATOM 2065 N N . VAL B 2 59 ? -12.861 -6.852 29.459 1 68.85 59 VAL L N 1
ATOM 2066 C CA . VAL B 2 59 ? -13.7 -7.384 28.39 1 69.74 59 VAL L CA 1
ATOM 2067 C C . VAL B 2 59 ? -14.961 -7.993 28.947 1 71.29 59 VAL L C 1
ATOM 2068 O O . VAL B 2 59 ? -14.892 -8.87 29.803 1 71.57 59 VAL L O 1
ATOM 2072 N N . PRO B 2 60 ? -16.131 -7.519 28.485 1 72.25 60 PRO L N 1
ATOM 2073 C CA . PRO B 2 60 ? -17.392 -8.053 29.013 1 73.22 60 PRO L CA 1
ATOM 2074 C C . PRO B 2 60 ? -17.636 -9.516 28.681 1 74.53 60 PRO L C 1
ATOM 2075 O O . PRO B 2 60 ? -17.091 -10.042 27.718 1 74.44 60 PRO L O 1
ATOM 2079 N N . ASP B 2 61 ? -18.474 -10.161 29.5 1 75.52 61 ASP L N 1
ATOM 2080 C CA . ASP B 2 61 ? -18.882 -11.561 29.404 1 76.66 61 ASP L CA 1
ATOM 2081 C C . ASP B 2 61 ? -19.654 -11.871 28.107 1 75.94 61 ASP L C 1
ATOM 2082 O O . ASP B 2 61 ? -19.747 -13.042 27.72 1 76.08 61 ASP L O 1
ATOM 2087 N N . ARG B 2 62 ? -20.243 -10.84 27.462 1 74.6 62 ARG L N 1
ATOM 2088 C CA . ARG B 2 62 ? -20.962 -11.039 26.205 1 74.2 62 ARG L CA 1
ATOM 2089 C C . ARG B 2 62 ? -20.031 -11.449 25.044 1 73.3 62 ARG L C 1
ATOM 2090 O O . ARG B 2 62 ? -20.522 -11.837 23.989 1 73.78 62 ARG L O 1
ATOM 2098 N N . PHE B 2 63 ? -18.704 -11.376 25.237 1 71.77 63 PHE L N 1
ATOM 2099 C CA . PHE B 2 63 ? -17.711 -11.811 24.263 1 70.71 63 PHE L CA 1
ATOM 2100 C C . PHE B 2 63 ? -17.201 -13.196 24.668 1 70.38 63 PHE L C 1
ATOM 2101 O O . PHE B 2 63 ? -16.989 -13.474 25.853 1 70.43 63 PHE L O 1
ATOM 2109 N N . SER B 2 64 ? -16.981 -14.05 23.678 1 69.5 64 SER L N 1
ATOM 2110 C CA . SER B 2 64 ? -16.425 -15.366 23.914 1 68.86 64 SER L CA 1
ATOM 2111 C C . SER B 2 64 ? -15.631 -15.811 22.701 1 67.87 64 SER L C 1
ATOM 2112 O O . SER B 2 64 ? -15.971 -15.482 21.565 1 67.91 64 SER L O 1
ATOM 2115 N N . GLY B 2 65 ? -14.566 -16.545 22.954 1 66.9 65 GLY L N 1
ATOM 2116 C CA . GLY B 2 65 ? -13.734 -17.069 21.891 1 66.53 65 GLY L CA 1
ATOM 2117 C C . GLY B 2 65 ? -13.725 -18.576 21.929 1 66.26 65 GLY L C 1
ATOM 2118 O O . GLY B 2 65 ? -13.775 -19.169 22.999 1 66.54 65 GLY L O 1
ATOM 2119 N N . SER B 2 66 ? -13.682 -19.204 20.774 1 65.77 66 SER L N 1
ATOM 2120 C CA . SER B 2 66 ? -13.623 -20.653 20.671 1 66 66 SER L CA 1
ATOM 2121 C C . SER B 2 66 ? -12.749 -21.031 19.47 1 65.66 66 SER L C 1
ATOM 2122 O O . SER B 2 66 ? -12.347 -20.162 18.696 1 65.94 66 SER L O 1
ATOM 2125 N N . GLY B 2 67 ? -12.466 -22.314 19.319 1 65.11 67 GLY L N 1
ATOM 2126 C CA . GLY B 2 67 ? -11.7 -22.789 18.186 1 65.07 67 GLY L CA 1
ATOM 2127 C C . GLY B 2 67 ? -10.591 -23.734 18.542 1 65.17 67 GLY L C 1
ATOM 2128 O O . GLY B 2 67 ? -10.186 -23.83 19.7 1 65.38 67 GLY L O 1
ATOM 2129 N N . SER B 2 68 ? -10.087 -24.423 17.531 1 64.92 68 SER L N 1
ATOM 2130 C CA . SER B 2 68 ? -8.993 -25.365 17.685 1 65.18 68 SER L CA 1
ATOM 2131 C C . SER B 2 68 ? -8.308 -25.558 16.339 1 64.69 68 SER L C 1
ATOM 2132 O O . SER B 2 68 ? -8.949 -25.424 15.292 1 65.3 68 SER L O 1
ATOM 2134 N N . GLY B 2 69 ? -7.032 -25.907 16.384 1 63.61 69 GLY L N 1
ATOM 2135 C CA . GLY B 2 69 ? -6.243 -26.208 15.198 1 63.5 69 GLY L CA 1
ATOM 2136 C C . GLY B 2 69 ? -6.146 -25.1 14.175 1 63.02 69 GLY L C 1
ATOM 2137 O O . GLY B 2 69 ? -5.245 -24.267 14.246 1 62.61 69 GLY L O 1
ATOM 2138 N N . THR B 2 70 ? -7.059 -25.1 13.196 1 62.71 70 THR L N 1
ATOM 2139 C CA . THR B 2 70 ? -7.05 -24.092 12.148 1 63.27 70 THR L CA 1
ATOM 2140 C C . THR B 2 70 ? -8.345 -23.274 12.078 1 63.46 70 THR L C 1
ATOM 2141 O O . THR B 2 70 ? -8.386 -22.323 11.311 1 63.85 70 THR L O 1
ATOM 2145 N N . ASP B 2 71 ? -9.404 -23.636 12.824 1 63.05 71 ASP L N 1
ATOM 2146 C CA . ASP B 2 71 ? -10.67 -22.888 12.751 1 62.97 71 ASP L CA 1
ATOM 2147 C C . ASP B 2 71 ? -11.012 -22.243 14.087 1 61.63 71 ASP L C 1
ATOM 2148 O O . ASP B 2 71 ? -11.177 -22.954 15.068 1 61.96 71 ASP L O 1
ATOM 2153 N N . PHE B 2 72 ? -11.062 -20.902 14.145 1 60.09 72 PHE L N 1
ATOM 2154 C CA . PHE B 2 72 ? -11.335 -20.166 15.385 1 59.01 72 PHE L CA 1
ATOM 2155 C C . PHE B 2 72 ? -12.504 -19.19 15.238 1 59.61 72 PHE L C 1
ATOM 2156 O O . PHE B 2 72 ? -12.811 -18.767 14.131 1 60.09 72 PHE L O 1
ATOM 2164 N N . THR B 2 73 ? -13.18 -18.852 16.339 1 59.59 73 THR L N 1
ATOM 2165 C CA . THR B 2 73 ? -14.384 -18.017 16.282 1 60.14 73 THR L CA 1
ATOM 2166 C C . THR B 2 73 ? -14.456 -17.013 17.445 1 60.31 73 THR L C 1
ATOM 2167 O O . THR B 2 73 ? -14.074 -17.325 18.566 1 59.32 73 THR L O 1
ATOM 2171 N N . LEU B 2 74 ? -14.948 -15.802 17.165 1 61.62 74 LEU L N 1
ATOM 2172 C CA . LEU B 2 74 ? -15.198 -14.767 18.16 1 63.52 74 LEU L CA 1
ATOM 2173 C C . LEU B 2 74 ? -16.689 -14.49 18.06 1 65.78 74 LEU L C 1
ATOM 2174 O O . LEU B 2 74 ? -17.19 -14.207 16.968 1 65.6 74 LEU L O 1
ATOM 2179 N N . THR B 2 75 ? -17.393 -14.602 19.197 1 67.56 75 THR L N 1
ATOM 2180 C CA . THR B 2 75 ? -18.836 -14.419 19.306 1 69.82 75 THR L CA 1
ATOM 2181 C C . THR B 2 75 ? -19.207 -13.311 20.295 1 71.03 75 THR L C 1
ATOM 2182 O O . THR B 2 75 ? -18.652 -13.24 21.388 1 71.07 75 THR L O 1
ATOM 2186 N N . ILE B 2 76 ? -20.146 -12.446 19.907 1 72.11 76 ILE L N 1
ATOM 2187 C CA . ILE B 2 76 ? -20.716 -11.431 20.79 1 73.6 76 ILE L CA 1
ATOM 2188 C C . ILE B 2 76 ? -22.199 -11.817 20.89 1 75.73 76 ILE L C 1
ATOM 2189 O O . ILE B 2 76 ? -22.939 -11.666 19.925 1 75.87 76 ILE L O 1
ATOM 2194 N N . SER B 2 77 ? -22.609 -12.389 22.02 1 77.23 77 SER L N 1
ATOM 2195 C CA . SER B 2 77 ? -23.969 -12.907 22.182 1 79.38 77 SER L CA 1
ATOM 2196 C C . SER B 2 77 ? -25.097 -11.876 22.158 1 81.15 77 SER L C 1
ATOM 2197 O O . SER B 2 77 ? -26.198 -12.224 21.718 1 82.06 77 SER L O 1
ATOM 2200 N N . ARG B 2 78 ? -24.875 -10.649 22.68 1 81.28 78 ARG L N 1
ATOM 2201 C CA . ARG B 2 78 ? -25.922 -9.61 22.725 1 81.5 78 ARG L CA 1
ATOM 2202 C C . ARG B 2 78 ? -25.276 -8.251 22.492 1 80.92 78 ARG L C 1
ATOM 2203 O O . ARG B 2 78 ? -24.868 -7.597 23.452 1 81.41 78 ARG L O 1
ATOM 2211 N N . LEU B 2 79 ? -25.174 -7.83 21.226 1 79.58 79 LEU L N 1
ATOM 2212 C CA . LEU B 2 79 ? -24.545 -6.575 20.833 1 78.59 79 LEU L CA 1
ATOM 2213 C C . LEU B 2 79 ? -24.938 -5.322 21.616 1 77.09 79 LEU L C 1
ATOM 2214 O O . LEU B 2 79 ? -26.114 -5.096 21.895 1 77.75 79 LEU L O 1
ATOM 2219 N N . GLU B 2 80 ? -23.941 -4.481 21.908 1 74.8 80 GLU L N 1
ATOM 2220 C CA . GLU B 2 80 ? -24.091 -3.188 22.573 1 72.98 80 GLU L CA 1
ATOM 2221 C C . GLU B 2 80 ? -23.482 -2.115 21.674 1 70.46 80 GLU L C 1
ATOM 2222 O O . GLU B 2 80 ? -22.548 -2.411 20.926 1 70.35 80 GLU L O 1
ATOM 2228 N N . PRO B 2 81 ? -23.968 -0.856 21.715 1 68.14 81 PRO L N 1
ATOM 2229 C CA . PRO B 2 81 ? -23.397 0.169 20.817 1 66.03 81 PRO L CA 1
ATOM 2230 C C . PRO B 2 81 ? -21.874 0.29 20.918 1 62.95 81 PRO L C 1
ATOM 2231 O O . PRO B 2 81 ? -21.21 0.422 19.898 1 62.48 81 PRO L O 1
ATOM 2235 N N . GLU B 2 82 ? -21.329 0.106 22.13 1 60.88 82 GLU L N 1
ATOM 2236 C CA . GLU B 2 82 ? -19.893 0.148 22.44 1 59.11 82 GLU L CA 1
ATOM 2237 C C . GLU B 2 82 ? -19.05 -0.887 21.668 1 57.16 82 GLU L C 1
ATOM 2238 O O . GLU B 2 82 ? -17.835 -0.767 21.614 1 56.53 82 GLU L O 1
ATOM 2240 N N . ASP B 2 83 ? -19.686 -1.922 21.123 1 56.15 83 ASP L N 1
ATOM 2241 C CA . ASP B 2 83 ? -19.007 -2.974 20.373 1 55.32 83 ASP L CA 1
ATOM 2242 C C . ASP B 2 83 ? -18.609 -2.548 18.965 1 54.54 83 ASP L C 1
ATOM 2243 O O . ASP B 2 83 ? -17.785 -3.229 18.353 1 55.43 83 ASP L O 1
ATOM 2248 N N . ALA B 2 84 ? -19.116 -1.392 18.454 1 52.51 84 ALA L N 1
ATOM 2249 C CA . ALA B 2 84 ? -18.701 -0.875 17.14 1 51.59 84 ALA L CA 1
ATOM 2250 C C . ALA B 2 84 ? -17.19 -0.639 17.194 1 50.64 84 ALA L C 1
ATOM 2251 O O . ALA B 2 84 ? -16.728 0.141 18.032 1 51.48 84 ALA L O 1
ATOM 2253 N N . ALA B 2 85 ? -16.44 -1.469 16.435 1 48.45 85 ALA L N 1
ATOM 2254 C CA . ALA B 2 85 ? -14.976 -1.519 16.391 1 46.68 85 ALA L CA 1
ATOM 2255 C C . ALA B 2 85 ? -14.537 -2.508 15.263 1 45.56 85 ALA L C 1
ATOM 2256 O O . ALA B 2 85 ? -15.395 -3.102 14.598 1 45.86 85 ALA L O 1
ATOM 2258 N N . THR B 2 86 ? -13.218 -2.646 15.008 1 44.01 86 THR L N 1
ATOM 2259 C CA . THR B 2 86 ? -12.659 -3.622 14.089 1 43.21 86 THR L CA 1
ATOM 2260 C C . THR B 2 86 ? -11.971 -4.687 14.964 1 43.06 86 THR L C 1
ATOM 2261 O O . THR B 2 86 ? -11.359 -4.364 15.973 1 43.04 86 THR L O 1
ATOM 2265 N N . TYR B 2 87 ? -12.166 -5.953 14.64 1 42.92 87 TYR L N 1
ATOM 2266 C CA . TYR B 2 87 ? -11.631 -7.056 15.422 1 42.91 87 TYR L CA 1
ATOM 2267 C C . TYR B 2 87 ? -10.643 -7.819 14.584 1 42.56 87 TYR L C 1
ATOM 2268 O O . TYR B 2 87 ? -10.93 -8.122 13.438 1 42.58 87 TYR L O 1
ATOM 2277 N N . TYR B 2 88 ? -9.451 -8.082 15.13 1 41.85 88 TYR L N 1
ATOM 2278 C CA . TYR B 2 88 ? -8.416 -8.775 14.392 1 41.17 88 TYR L CA 1
ATOM 2279 C C . TYR B 2 88 ? -8.012 -10.032 15.117 1 42.14 88 TYR L C 1
ATOM 2280 O O . TYR B 2 88 ? -7.775 -9.978 16.317 1 41.71 88 TYR L O 1
ATOM 2289 N N . CYS B 2 89 ? -7.918 -11.164 14.397 1 42.62 89 CYS L N 1
ATOM 2290 C CA . CYS B 2 89 ? -7.372 -12.379 14.986 1 43.13 89 CYS L CA 1
ATOM 2291 C C . CYS B 2 89 ? -5.809 -12.297 14.852 1 41.71 89 CYS L C 1
ATOM 2292 O O . CYS B 2 89 ? -5.286 -11.433 14.143 1 41.76 89 CYS L O 1
ATOM 2295 N N . HIS B 2 90 ? -5.074 -13.133 15.574 1 40.65 90 HIS L N 1
ATOM 2296 C CA . HIS B 2 90 ? -3.612 -13.048 15.612 1 39.86 90 HIS L CA 1
ATOM 2297 C C . HIS B 2 90 ? -3.026 -14.372 16.024 1 40.1 90 HIS L C 1
ATOM 2298 O O . HIS B 2 90 ? -3.572 -15.029 16.912 1 40.91 90 HIS L O 1
ATOM 2305 N N . GLN B 2 91 ? -1.914 -14.771 15.393 1 39.19 91 GLN L N 1
ATOM 2306 C CA . GLN B 2 91 ? -1.238 -15.998 15.776 1 38.79 91 GLN L CA 1
ATOM 2307 C C . GLN B 2 91 ? 0.181 -15.696 16.304 1 39.2 91 GLN L C 1
ATOM 2308 O O . GLN B 2 91 ? 0.907 -14.903 15.708 1 38.76 91 GLN L O 1
ATOM 2314 N N . PHE B 2 92 ? 0.576 -16.319 17.436 1 39.54 92 PHE L N 1
ATOM 2315 C CA . PHE B 2 92 ? 1.915 -16.145 18.012 1 39.64 92 PHE L CA 1
ATOM 2316 C C . PHE B 2 92 ? 2.73 -17.45 17.958 1 41.5 92 PHE L C 1
ATOM 2317 O O . PHE B 2 92 ? 3.716 -17.588 18.682 1 42.2 92 PHE L O 1
ATOM 2325 N N . HIS B 2 93 ? 2.362 -18.375 17.062 1 42.27 93 HIS L N 1
ATOM 2326 C CA . HIS B 2 93 ? 2.988 -19.674 16.92 1 44.01 93 HIS L CA 1
ATOM 2327 C C . HIS B 2 93 ? 4.248 -19.679 16.046 1 44.9 93 HIS L C 1
ATOM 2328 O O . HIS B 2 93 ? 5.251 -20.268 16.44 1 44.92 93 HIS L O 1
ATOM 2335 N N . ARG B 2 94 ? 4.186 -19.105 14.832 1 45.37 94 ARG L N 1
ATOM 2336 C CA . ARG B 2 94 ? 5.316 -19.144 13.913 1 46.19 94 ARG L CA 1
ATOM 2337 C C . ARG B 2 94 ? 5.65 -17.777 13.364 1 45.84 94 ARG L C 1
ATOM 2338 O O . ARG B 2 94 ? 4.761 -16.955 13.149 1 46.12 94 ARG L O 1
ATOM 2346 N N . SER B 2 95 ? 6.928 -17.558 13.076 1 44.96 95 SER L N 1
ATOM 2347 C CA . SER B 2 95 ? 7.387 -16.312 12.491 1 44.82 95 SER L CA 1
ATOM 2348 C C . SER B 2 95 ? 7.122 -16.33 10.961 1 43.3 95 SER L C 1
ATOM 2349 O O . SER B 2 95 ? 7.286 -17.363 10.318 1 43.35 95 SER L O 1
ATOM 2352 N N . PRO B 2 96 ? 6.724 -15.201 10.357 1 41.8 96 PRO L N 1
ATOM 2353 C CA . PRO B 2 96 ? 6.444 -13.916 11.014 1 40.93 96 PRO L CA 1
ATOM 2354 C C . PRO B 2 96 ? 5.058 -13.892 11.66 1 40.76 96 PRO L C 1
ATOM 2355 O O . PRO B 2 96 ? 4.147 -14.571 11.178 1 41.72 96 PRO L O 1
ATOM 2359 N N . LEU B 2 97 ? 4.867 -13.085 12.72 1 39.35 97 LEU L N 1
ATOM 2360 C CA . LEU B 2 97 ? 3.552 -12.939 13.333 1 39.08 97 LEU L CA 1
ATOM 2361 C C . LEU B 2 97 ? 2.575 -12.356 12.318 1 39.64 97 LEU L C 1
ATOM 2362 O O . LEU B 2 97 ? 2.957 -11.516 11.493 1 39.75 97 LEU L O 1
ATOM 2367 N N . THR B 2 98 ? 1.359 -12.89 12.302 1 39.28 98 THR L N 1
ATOM 2368 C CA . THR B 2 98 ? 0.357 -12.459 11.347 1 39.23 98 THR L CA 1
ATOM 2369 C C . THR B 2 98 ? -0.971 -12.155 12.044 1 40.18 98 THR L C 1
ATOM 2370 O O . THR B 2 98 ? -1.273 -12.647 13.141 1 40.11 98 THR L O 1
ATOM 2374 N N . PHE B 2 99 ? -1.756 -11.32 11.38 1 40.33 99 PHE L N 1
ATOM 2375 C CA . PHE B 2 99 ? -3.066 -10.919 11.808 1 41.06 99 PHE L CA 1
ATOM 2376 C C . PHE B 2 99 ? -4.043 -11.153 10.65 1 42.63 99 PHE L C 1
ATOM 2377 O O . PHE B 2 99 ? -3.652 -11.177 9.473 1 43.05 99 PHE L O 1
ATOM 2385 N N . GLY B 2 100 ? -5.309 -11.333 10.992 1 43.02 100 GLY L N 1
ATOM 2386 C CA . GLY B 2 100 ? -6.356 -11.41 9.988 1 43.89 100 GLY L CA 1
ATOM 2387 C C . GLY B 2 100 ? -6.598 -10.007 9.46 1 44.8 100 GLY L C 1
ATOM 2388 O O . GLY B 2 100 ? -6.24 -9.026 10.118 1 45.27 100 GLY L O 1
ATOM 2389 N N . ALA B 2 101 ? -7.179 -9.879 8.264 1 44.89 101 ALA L N 1
ATOM 2390 C CA . ALA B 2 101 ? -7.461 -8.573 7.672 1 45.09 101 ALA L CA 1
ATOM 2391 C C . ALA B 2 101 ? -8.478 -7.724 8.476 1 45.99 101 ALA L C 1
ATOM 2392 O O . ALA B 2 101 ? -8.593 -6.519 8.219 1 47.14 101 ALA L O 1
ATOM 2394 N N . GLY B 2 102 ? -9.207 -8.343 9.402 1 45.27 102 GLY L N 1
ATOM 2395 C CA . GLY B 2 102 ? -10.161 -7.648 10.255 1 46.46 102 GLY L CA 1
ATOM 2396 C C . GLY B 2 102 ? -11.644 -7.82 9.952 1 47.9 102 GLY L C 1
ATOM 2397 O O . GLY B 2 102 ? -12.055 -8.145 8.829 1 47.84 102 GLY L O 1
ATOM 2398 N N . THR B 2 103 ? -12.465 -7.576 10.96 1 48.65 103 THR L N 1
ATOM 2399 C CA . THR B 2 103 ? -13.914 -7.62 10.812 1 49.82 103 THR L CA 1
ATOM 2400 C C . THR B 2 103 ? -14.419 -6.321 11.405 1 50.51 103 THR L C 1
ATOM 2401 O O . THR B 2 103 ? -14.262 -6.11 12.608 1 50.48 103 THR L O 1
ATOM 2405 N N . LYS B 2 104 ? -14.962 -5.42 10.568 1 51.01 104 LYS L N 1
ATOM 2406 C CA . LYS B 2 104 ? -15.491 -4.164 11.077 1 51.97 104 LYS L CA 1
ATOM 2407 C C . LYS B 2 104 ? -16.926 -4.394 11.47 1 53.44 104 LYS L C 1
ATOM 2408 O O . LYS B 2 104 ? -17.709 -4.906 10.677 1 53.75 104 LYS L O 1
ATOM 2414 N N . LEU B 2 105 ? -17.263 -4.078 12.711 1 53.91 105 LEU L N 1
ATOM 2415 C CA . LEU B 2 105 ? -18.604 -4.267 13.212 1 54.44 105 LEU L CA 1
ATOM 2416 C C . LEU B 2 105 ? -19.338 -2.953 13.275 1 55.02 105 LEU L C 1
ATOM 2417 O O . LEU B 2 105 ? -18.988 -2.082 14.058 1 55.08 105 LEU L O 1
ATOM 2422 N N . GLU B 2 106 ? -20.39 -2.827 12.479 1 55.75 106 GLU L N 1
ATOM 2423 C CA . GLU B 2 106 ? -21.231 -1.633 12.454 1 56.95 106 GLU L CA 1
ATOM 2424 C C . GLU B 2 106 ? -22.52 -1.895 13.244 1 57.64 106 GLU L C 1
ATOM 2425 O O . GLU B 2 106 ? -23.055 -3.015 13.217 1 56.78 106 GLU L O 1
ATOM 2431 N N . ILE B 2 107 ? -22.977 -0.886 14.006 1 58.64 107 ILE L N 1
ATOM 2432 C CA . ILE B 2 107 ? -24.175 -1.007 14.844 1 60.04 107 ILE L CA 1
ATOM 2433 C C . ILE B 2 107 ? -25.383 -0.292 14.247 1 61.53 107 ILE L C 1
ATOM 2434 O O . ILE B 2 107 ? -25.372 0.923 14.108 1 61.55 107 ILE L O 1
ATOM 2439 N N . LYS B 2 108 ? -26.448 -1.037 13.961 1 62.49 108 LYS L N 1
ATOM 2440 C CA . LYS B 2 108 ? -27.665 -0.466 13.393 1 63.75 108 LYS L CA 1
ATOM 2441 C C . LYS B 2 108 ? -28.521 0.196 14.477 1 64.69 108 LYS L C 1
ATOM 2442 O O . LYS B 2 108 ? -28.484 -0.2 15.65 1 64.93 108 LYS L O 1
ATOM 2448 N N . ARG B 2 109 ? -29.304 1.2 14.08 1 64.58 109 ARG L N 1
ATOM 2449 C CA . ARG B 2 109 ? -30.158 1.945 15.012 1 64.65 109 ARG L CA 1
ATOM 2450 C C . ARG B 2 109 ? -31.315 2.636 14.281 1 65.08 109 ARG L C 1
ATOM 2451 O O . ARG B 2 109 ? -31.356 2.619 13.046 1 64.93 109 ARG L O 1
ATOM 2459 N N . THR B 2 110 ? -32.261 3.249 15.032 1 65.28 110 THR L N 1
ATOM 2460 C CA . THR B 2 110 ? -33.35 3.984 14.382 1 65.67 110 THR L CA 1
ATOM 2461 C C . THR B 2 110 ? -32.799 5.184 13.622 1 64.62 110 THR L C 1
ATOM 2462 O O . THR B 2 110 ? -31.742 5.713 13.959 1 64.73 110 THR L O 1
ATOM 2466 N N . VAL B 2 111 ? -33.531 5.632 12.61 1 63.5 111 VAL L N 1
ATOM 2467 C CA . VAL B 2 111 ? -33.211 6.824 11.839 1 62.87 111 VAL L CA 1
ATOM 2468 C C . VAL B 2 111 ? -33.311 8.036 12.786 1 62.02 111 VAL L C 1
ATOM 2469 O O . VAL B 2 111 ? -34.2 8.098 13.643 1 62.55 111 VAL L O 1
ATOM 2473 N N . ALA B 2 112 ? -32.356 8.94 12.684 1 60.66 112 ALA L N 1
ATOM 2474 C CA . ALA B 2 112 ? -32.319 10.151 13.479 1 59.79 112 ALA L CA 1
ATOM 2475 C C . ALA B 2 112 ? -31.958 11.258 12.513 1 58.73 112 ALA L C 1
ATOM 2476 O O . ALA B 2 112 ? -30.957 11.131 11.819 1 58.88 112 ALA L O 1
ATOM 2478 N N . ALA B 2 113 ? -32.774 12.316 12.42 1 57.7 113 ALA L N 1
ATOM 2479 C CA . ALA B 2 113 ? -32.471 13.422 11.504 1 56.96 113 ALA L CA 1
ATOM 2480 C C . ALA B 2 113 ? -31.27 14.209 12.008 1 56.8 113 ALA L C 1
ATOM 2481 O O . ALA B 2 113 ? -31.05 14.293 13.222 1 56.99 113 ALA L O 1
ATOM 2483 N N . PRO B 2 114 ? -30.503 14.845 11.104 1 56.31 114 PRO L N 1
ATOM 2484 C CA . PRO B 2 114 ? -29.391 15.677 11.572 1 55.94 114 PRO L CA 1
ATOM 2485 C C . PRO B 2 114 ? -29.851 17.054 12.075 1 56.17 114 PRO L C 1
ATOM 2486 O O . PRO B 2 114 ? -30.851 17.586 11.6 1 56.14 114 PRO L O 1
ATOM 2490 N N . SER B 2 115 ? -29.1 17.646 13.015 1 56.04 115 SER L N 1
ATOM 2491 C CA . SER B 2 115 ? -29.342 19.014 13.466 1 55.8 115 SER L CA 1
ATOM 2492 C C . SER B 2 115 ? -28.376 19.849 12.624 1 55.1 115 SER L C 1
ATOM 2493 O O . SER B 2 115 ? -27.165 19.683 12.731 1 54.7 115 SER L O 1
ATOM 2496 N N . VAL B 2 116 ? -28.908 20.679 11.73 1 54.99 116 VAL L N 1
ATOM 2497 C CA . VAL B 2 116 ? -28.083 21.438 10.794 1 55.22 116 VAL L CA 1
ATOM 2498 C C . VAL B 2 116 ? -27.719 22.829 11.283 1 55.72 116 VAL L C 1
ATOM 2499 O O . VAL B 2 116 ? -28.598 23.594 11.681 1 56.07 116 VAL L O 1
ATOM 2503 N N . PHE B 2 117 ? -26.416 23.163 11.227 1 55.37 117 PHE L N 1
ATOM 2504 C CA . PHE B 2 117 ? -25.917 24.47 11.624 1 55.72 117 PHE L CA 1
ATOM 2505 C C . PHE B 2 117 ? -25.073 25.055 10.501 1 56.65 117 PHE L C 1
ATOM 2506 O O . PHE B 2 117 ? -24.302 24.331 9.872 1 57.03 117 PHE L O 1
ATOM 2514 N N . ILE B 2 118 ? -25.212 26.355 10.238 1 56.65 118 ILE L N 1
ATOM 2515 C CA . ILE B 2 118 ? -24.384 27.002 9.233 1 57.02 118 ILE L CA 1
ATOM 2516 C C . ILE B 2 118 ? -23.45 28.002 9.925 1 57.16 118 ILE L C 1
ATOM 2517 O O . ILE B 2 118 ? -23.802 28.588 10.953 1 57.4 118 ILE L O 1
ATOM 2522 N N . PHE B 2 119 ? -22.225 28.121 9.415 1 56.77 119 PHE L N 1
ATOM 2523 C CA . PHE B 2 119 ? -21.234 29.02 9.968 1 57.12 119 PHE L CA 1
ATOM 2524 C C . PHE B 2 119 ? -20.622 29.907 8.886 1 58.54 119 PHE L C 1
ATOM 2525 O O . PHE B 2 119 ? -19.974 29.42 7.959 1 58.12 119 PHE L O 1
ATOM 2533 N N . PRO B 2 120 ? -20.785 31.232 9.023 1 59.89 120 PRO L N 1
ATOM 2534 C CA . PRO B 2 120 ? -20.115 32.151 8.092 1 60.46 120 PRO L CA 1
ATOM 2535 C C . PRO B 2 120 ? -18.598 32.189 8.327 1 61.3 120 PRO L C 1
ATOM 2536 O O . PRO B 2 120 ? -18.117 31.827 9.409 1 61.34 120 PRO L O 1
ATOM 2540 N N . PRO B 2 121 ? -17.82 32.638 7.327 1 61.75 121 PRO L N 1
ATOM 2541 C CA . PRO B 2 121 ? -16.369 32.737 7.534 1 62.17 121 PRO L CA 1
ATOM 2542 C C . PRO B 2 121 ? -16.063 33.801 8.579 1 63.15 121 PRO L C 1
ATOM 2543 O O . PRO B 2 121 ? -16.77 34.813 8.651 1 63.86 121 PRO L O 1
ATOM 2547 N N . SER B 2 122 ? -15.043 33.569 9.409 1 62.96 122 SER L N 1
ATOM 2548 C CA . SER B 2 122 ? -14.669 34.548 10.42 1 63.21 122 SER L CA 1
ATOM 2549 C C . SER B 2 122 ? -14.04 35.76 9.734 1 64.69 122 SER L C 1
ATOM 2550 O O . SER B 2 122 ? -13.466 35.632 8.64 1 64.92 122 SER L O 1
ATOM 2553 N N . ASP B 2 123 ? -14.131 36.932 10.374 1 65.27 123 ASP L N 1
ATOM 2554 C CA . ASP B 2 123 ? -13.524 38.126 9.802 1 66.19 123 ASP L CA 1
ATOM 2555 C C . ASP B 2 123 ? -12.002 38.016 9.745 1 66.32 123 ASP L C 1
ATOM 2556 O O . ASP B 2 123 ? -11.389 38.576 8.831 1 66.5 123 ASP L O 1
ATOM 2561 N N . GLU B 2 124 ? -11.401 37.245 10.678 1 66.15 124 GLU L N 1
ATOM 2562 C CA . GLU B 2 124 ? -9.966 36.98 10.718 1 66.54 124 GLU L CA 1
ATOM 2563 C C . GLU B 2 124 ? -9.556 36.203 9.457 1 66.39 124 GLU L C 1
ATOM 2564 O O . GLU B 2 124 ? -8.536 36.522 8.849 1 66.73 124 GLU L O 1
ATOM 2570 N N . GLN B 2 125 ? -10.379 35.224 9.03 1 65.82 125 GLN L N 1
ATOM 2571 C CA . GLN B 2 125 ? -10.083 34.463 7.825 1 65.79 125 GLN L CA 1
ATOM 2572 C C . GLN B 2 125 ? -10.175 35.317 6.569 1 67.87 125 GLN L C 1
ATOM 2573 O O . GLN B 2 125 ? -9.314 35.22 5.697 1 68.23 125 GLN L O 1
ATOM 2579 N N . LEU B 2 126 ? -11.19 36.18 6.484 1 69.13 126 LEU L N 1
ATOM 2580 C CA . LEU B 2 126 ? -11.354 37.053 5.325 1 70.71 126 LEU L CA 1
ATOM 2581 C C . LEU B 2 126 ? -10.157 37.97 5.086 1 72.66 126 LEU L C 1
ATOM 2582 O O . LEU B 2 126 ? -9.971 38.431 3.964 1 73.41 126 LEU L O 1
ATOM 2587 N N . LYS B 2 127 ? -9.331 38.22 6.111 1 73.43 127 LYS L N 1
ATOM 2588 C CA . LYS B 2 127 ? -8.127 39.033 5.942 1 74.69 127 LYS L CA 1
ATOM 2589 C C . LYS B 2 127 ? -7.075 38.263 5.117 1 75.07 127 LYS L C 1
ATOM 2590 O O . LYS B 2 127 ? -6.314 38.877 4.371 1 75.38 127 LYS L O 1
ATOM 2596 N N . SER B 2 128 ? -7.029 36.921 5.248 1 74.63 128 SER L N 1
ATOM 2597 C CA . SER B 2 128 ? -6.089 36.096 4.49 1 74.57 128 SER L CA 1
ATOM 2598 C C . SER B 2 128 ? -6.439 35.985 2.98 1 73.65 128 SER L C 1
ATOM 2599 O O . SER B 2 128 ? -5.622 35.504 2.198 1 73.81 128 SER L O 1
ATOM 2602 N N . GLY B 2 129 ? -7.636 36.412 2.588 1 72.4 129 GLY L N 1
ATOM 2603 C CA . GLY B 2 129 ? -8.04 36.391 1.188 1 71.55 129 GLY L CA 1
ATOM 2604 C C . GLY B 2 129 ? -8.896 35.217 0.768 1 70.44 129 GLY L C 1
ATOM 2605 O O . GLY B 2 129 ? -9.265 35.114 -0.404 1 70.78 129 GLY L O 1
ATOM 2606 N N . THR B 2 130 ? -9.234 34.331 1.712 1 68.72 130 THR L N 1
ATOM 2607 C CA . THR B 2 130 ? -10.059 33.155 1.45 1 67.3 130 THR L CA 1
ATOM 2608 C C . THR B 2 130 ? -11.22 33.081 2.453 1 65.13 130 THR L C 1
ATOM 2609 O O . THR B 2 130 ? -11.125 33.616 3.553 1 64.97 130 THR L O 1
ATOM 2613 N N . ALA B 2 131 ? -12.322 32.425 2.055 1 63.17 131 ALA L N 1
ATOM 2614 C CA . ALA B 2 131 ? -13.52 32.269 2.866 1 61.72 131 ALA L CA 1
ATOM 2615 C C . ALA B 2 131 ? -13.956 30.815 2.889 1 60.05 131 ALA L C 1
ATOM 2616 O O . ALA B 2 131 ? -14.016 30.173 1.846 1 60.49 131 ALA L O 1
ATOM 2618 N N . SER B 2 132 ? -14.264 30.294 4.075 1 58.02 132 SER L N 1
ATOM 2619 C CA . SER B 2 132 ? -14.725 28.927 4.242 1 56.7 132 SER L CA 1
ATOM 2620 C C . SER B 2 132 ? -16.085 29.009 4.881 1 55.81 132 SER L C 1
ATOM 2621 O O . SER B 2 132 ? -16.23 29.629 5.928 1 55.91 132 SER L O 1
ATOM 2624 N N . VAL B 2 133 ? -17.083 28.407 4.256 1 54.87 133 VAL L N 1
ATOM 2625 C CA . VAL B 2 133 ? -18.424 28.376 4.804 1 54.63 133 VAL L CA 1
ATOM 2626 C C . VAL B 2 133 ? -18.635 26.943 5.242 1 54.21 133 VAL L C 1
ATOM 2627 O O . VAL B 2 133 ? -18.474 26.025 4.444 1 53.9 133 VAL L O 1
ATOM 2631 N N . VAL B 2 134 ? -18.934 26.74 6.528 1 53.78 134 VAL L N 1
ATOM 2632 C CA . VAL B 2 134 ? -19.094 25.401 7.061 1 53.43 134 VAL L CA 1
ATOM 2633 C C . VAL B 2 134 ? -20.529 25.081 7.426 1 53.87 134 VAL L C 1
ATOM 2634 O O . VAL B 2 134 ? -21.19 25.868 8.093 1 53.29 134 VAL L O 1
ATOM 2638 N N . CYS B 2 135 ? -21.006 23.911 6.981 1 54.37 135 CYS L N 1
ATOM 2639 C CA . CYS B 2 135 ? -22.317 23.378 7.291 1 55.02 135 CYS L CA 1
ATOM 2640 C C . CYS B 2 135 ? -22.073 22.129 8.113 1 53.85 135 CYS L C 1
ATOM 2641 O O . CYS B 2 135 ? -21.369 21.227 7.662 1 54.11 135 CYS L O 1
ATOM 2644 N N . LEU B 2 136 ? -22.669 22.058 9.295 1 52.33 136 LEU L N 1
ATOM 2645 C CA . LEU B 2 136 ? -22.567 20.914 10.19 1 51.18 136 LEU L CA 1
ATOM 2646 C C . LEU B 2 136 ? -23.907 20.18 10.24 1 51.21 136 LEU L C 1
ATOM 2647 O O . LEU B 2 136 ? -24.952 20.802 10.446 1 50.89 136 LEU L O 1
ATOM 2652 N N . LEU B 2 137 ? -23.853 18.849 10.115 1 51.13 137 LEU L N 1
ATOM 2653 C CA . LEU B 2 137 ? -24.985 17.94 10.234 1 51.2 137 LEU L CA 1
ATOM 2654 C C . LEU B 2 137 ? -24.628 17.146 11.474 1 50.9 137 LEU L C 1
ATOM 2655 O O . LEU B 2 137 ? -23.66 16.39 11.437 1 50.2 137 LEU L O 1
ATOM 2660 N N . ASN B 2 138 ? -25.363 17.332 12.572 1 51.25 138 ASN L N 1
ATOM 2661 C CA . ASN B 2 138 ? -25.011 16.674 13.82 1 51.87 138 ASN L CA 1
ATOM 2662 C C . ASN B 2 138 ? -25.89 15.525 14.202 1 53.14 138 ASN L C 1
ATOM 2663 O O . ASN B 2 138 ? -27.099 15.613 14.06 1 53.99 138 ASN L O 1
ATOM 2668 N N . ASN B 2 139 ? -25.274 14.469 14.757 1 53.79 139 ASN L N 1
ATOM 2669 C CA . ASN B 2 139 ? -25.892 13.271 15.313 1 54.72 139 ASN L CA 1
ATOM 2670 C C . ASN B 2 139 ? -27.039 12.696 14.485 1 56.38 139 ASN L C 1
ATOM 2671 O O . ASN B 2 139 ? -28.186 12.69 14.937 1 57.08 139 ASN L O 1
ATOM 2676 N N . PHE B 2 140 ? -26.74 12.202 13.28 1 56.79 140 PHE L N 1
ATOM 2677 C CA . PHE B 2 140 ? -27.772 11.616 12.423 1 57.71 140 PHE L CA 1
ATOM 2678 C C . PHE B 2 140 ? -27.522 10.132 12.113 1 58.77 140 PHE L C 1
ATOM 2679 O O . PHE B 2 140 ? -26.451 9.606 12.398 1 58.64 140 PHE L O 1
ATOM 2687 N N . TYR B 2 141 ? -28.526 9.464 11.539 1 59.88 141 TYR L N 1
ATOM 2688 C CA . TYR B 2 141 ? -28.476 8.069 11.116 1 61.31 141 TYR L CA 1
ATOM 2689 C C . TYR B 2 141 ? -29.593 7.833 10.093 1 62.57 141 TYR L C 1
ATOM 2690 O O . TYR B 2 141 ? -30.704 8.307 10.314 1 62.48 141 TYR L O 1
ATOM 2699 N N . PRO B 2 142 ? -29.357 7.073 8.997 1 63.48 142 PRO L N 1
ATOM 2700 C CA . PRO B 2 142 ? -28.073 6.479 8.55 1 63.97 142 PRO L CA 1
ATOM 2701 C C . PRO B 2 142 ? -27.065 7.519 8.038 1 64.93 142 PRO L C 1
ATOM 2702 O O . PRO B 2 142 ? -27.453 8.652 7.774 1 64.94 142 PRO L O 1
ATOM 2706 N N . ARG B 2 143 ? -25.777 7.139 7.885 1 65.82 143 ARG L N 1
ATOM 2707 C CA . ARG B 2 143 ? -24.698 8.032 7.428 1 66.77 143 ARG L CA 1
ATOM 2708 C C . ARG B 2 143 ? -24.933 8.688 6.064 1 67.62 143 ARG L C 1
ATOM 2709 O O . ARG B 2 143 ? -24.319 9.708 5.759 1 68.06 143 ARG L O 1
ATOM 2711 N N . GLU B 2 144 ? -25.834 8.129 5.263 1 68.01 144 GLU L N 1
ATOM 2712 C CA . GLU B 2 144 ? -26.161 8.626 3.933 1 68.82 144 GLU L CA 1
ATOM 2713 C C . GLU B 2 144 ? -26.927 9.966 3.958 1 69.52 144 GLU L C 1
ATOM 2714 O O . GLU B 2 144 ? -28.107 10.011 4.317 1 69.2 144 GLU L O 1
ATOM 2720 N N . ALA B 2 145 ? -26.248 11.059 3.556 1 70.17 145 ALA L N 1
ATOM 2721 C CA . ALA B 2 145 ? -26.85 12.4 3.538 1 71.03 145 ALA L CA 1
ATOM 2722 C C . ALA B 2 145 ? -26.441 13.223 2.314 1 71.62 145 ALA L C 1
ATOM 2723 O O . ALA B 2 145 ? -25.318 13.082 1.831 1 71.76 145 ALA L O 1
ATOM 2725 N N . LYS B 2 146 ? -27.343 14.105 1.832 1 71.8 146 LYS L N 1
ATOM 2726 C CA . LYS B 2 146 ? -27.077 14.968 0.677 1 72.33 146 LYS L CA 1
ATOM 2727 C C . LYS B 2 146 ? -26.984 16.434 1.092 1 72.49 146 LYS L C 1
ATOM 2728 O O . LYS B 2 146 ? -27.985 17.038 1.481 1 72.55 146 LYS L O 1
ATOM 2734 N N . VAL B 2 147 ? -25.779 17.009 0.99 1 72.05 147 VAL L N 1
ATOM 2735 C CA . VAL B 2 147 ? -25.552 18.403 1.339 1 72.01 147 VAL L CA 1
ATOM 2736 C C . VAL B 2 147 ? -25.343 19.237 0.083 1 71.78 147 VAL L C 1
ATOM 2737 O O . VAL B 2 147 ? -24.453 18.944 -0.708 1 71.77 147 VAL L O 1
ATOM 2741 N N . GLN B 2 148 ? -26.163 20.275 -0.1 1 71.55 148 GLN L N 1
ATOM 2742 C CA . GLN B 2 148 ? -26.076 21.163 -1.258 1 71.8 148 GLN L CA 1
ATOM 2743 C C . GLN B 2 148 ? -25.795 22.599 -0.808 1 71.63 148 GLN L C 1
ATOM 2744 O O . GLN B 2 148 ? -26.324 23.039 0.207 1 71.76 148 GLN L O 1
ATOM 2750 N N . TRP B 2 149 ? -24.978 23.332 -1.575 1 70.94 149 TRP L N 1
ATOM 2751 C CA . TRP B 2 149 ? -24.639 24.717 -1.27 1 70.48 149 TRP L CA 1
ATOM 2752 C C . TRP B 2 149 ? -25.301 25.643 -2.276 1 72.01 149 TRP L C 1
ATOM 2753 O O . TRP B 2 149 ? -25.294 25.348 -3.46 1 71.99 149 TRP L O 1
ATOM 2764 N N . LYS B 2 150 ? -25.872 26.759 -1.818 1 73.29 150 LYS L N 1
ATOM 2765 C CA . LYS B 2 150 ? -26.512 27.721 -2.708 1 75.16 150 LYS L CA 1
ATOM 2766 C C . LYS B 2 150 ? -26.08 29.128 -2.335 1 76.85 150 LYS L C 1
ATOM 2767 O O . LYS B 2 150 ? -26.188 29.522 -1.176 1 76.95 150 LYS L O 1
ATOM 2773 N N . VAL B 2 151 ? -25.586 29.887 -3.309 1 77.84 151 VAL L N 1
ATOM 2774 C CA . VAL B 2 151 ? -25.161 31.261 -3.075 1 79.46 151 VAL L CA 1
ATOM 2775 C C . VAL B 2 151 ? -26.074 32.171 -3.908 1 80.93 151 VAL L C 1
ATOM 2776 O O . VAL B 2 151 ? -25.984 32.159 -5.137 1 81.33 151 VAL L O 1
ATOM 2780 N N . ASP B 2 152 ? -26.999 32.898 -3.237 1 81.41 152 ASP L N 1
ATOM 2781 C CA . ASP B 2 152 ? -28.041 33.727 -3.859 1 82.19 152 ASP L CA 1
ATOM 2782 C C . ASP B 2 152 ? -28.966 32.858 -4.731 1 82.77 152 ASP L C 1
ATOM 2783 O O . ASP B 2 152 ? -29.193 33.169 -5.904 1 83.18 152 ASP L O 1
ATOM 2788 N N . ASN B 2 153 ? -29.465 31.743 -4.15 1 82.65 153 ASN L N 1
ATOM 2789 C CA . ASN B 2 153 ? -30.344 30.73 -4.769 1 82.76 153 ASN L CA 1
ATOM 2790 C C . ASN B 2 153 ? -29.721 30.042 -6.006 1 82.29 153 ASN L C 1
ATOM 2791 O O . ASN B 2 153 ? -30.443 29.44 -6.803 1 82.48 153 ASN L O 1
ATOM 2793 N N . ALA B 2 154 ? -28.39 30.104 -6.144 1 81.37 154 ALA L N 1
ATOM 2794 C CA . ALA B 2 154 ? -27.696 29.456 -7.248 1 81.1 154 ALA L CA 1
ATOM 2795 C C . ALA B 2 154 ? -26.882 28.288 -6.701 1 80.43 154 ALA L C 1
ATOM 2796 O O . ALA B 2 154 ? -25.954 28.498 -5.916 1 80.72 154 ALA L O 1
ATOM 2798 N N . LEU B 2 155 ? -27.241 27.058 -7.105 1 79.32 155 LEU L N 1
ATOM 2799 C CA . LEU B 2 155 ? -26.582 25.828 -6.666 1 78.64 155 LEU L CA 1
ATOM 2800 C C . LEU B 2 155 ? -25.097 25.775 -7.067 1 77.65 155 LEU L C 1
ATOM 2801 O O . LEU B 2 155 ? -24.74 26.094 -8.2 1 77.68 155 LEU L O 1
ATOM 2806 N N . GLN B 2 156 ? -24.239 25.394 -6.113 1 76.58 156 GLN L N 1
ATOM 2807 C CA . GLN B 2 156 ? -22.789 25.323 -6.263 1 75.86 156 GLN L CA 1
ATOM 2808 C C . GLN B 2 156 ? -22.297 23.924 -6.626 1 74.92 156 GLN L C 1
ATOM 2809 O O . GLN B 2 156 ? -23.012 22.948 -6.421 1 75.31 156 GLN L O 1
ATOM 2815 N N . SER B 2 157 ? -21.062 23.828 -7.148 1 73.74 157 SER L N 1
ATOM 2816 C CA . SER B 2 157 ? -20.436 22.566 -7.538 1 72.93 157 SER L CA 1
ATOM 2817 C C . SER B 2 157 ? -18.912 22.711 -7.574 1 71.58 157 SER L C 1
ATOM 2818 O O . SER B 2 157 ? -18.396 23.779 -7.891 1 71.86 157 SER L O 1
ATOM 2820 N N . GLY B 2 158 ? -18.21 21.635 -7.243 1 70.4 158 GLY L N 1
ATOM 2821 C CA . GLY B 2 158 ? -16.75 21.573 -7.26 1 69.81 158 GLY L CA 1
ATOM 2822 C C . GLY B 2 158 ? -15.97 22.314 -6.182 1 68.85 158 GLY L C 1
ATOM 2823 O O . GLY B 2 158 ? -14.754 22.128 -6.066 1 69 158 GLY L O 1
ATOM 2824 N N . ASN B 2 159 ? -16.64 23.145 -5.374 1 67.53 159 ASN L N 1
ATOM 2825 C CA . ASN B 2 159 ? -15.96 23.958 -4.364 1 66.53 159 ASN L CA 1
ATOM 2826 C C . ASN B 2 159 ? -16.261 23.575 -2.913 1 65.05 159 ASN L C 1
ATOM 2827 O O . ASN B 2 159 ? -16.26 24.442 -2.039 1 64.87 159 ASN L O 1
ATOM 2832 N N . SER B 2 160 ? -16.504 22.291 -2.648 1 63.83 160 SER L N 1
ATOM 2833 C CA . SER B 2 160 ? -16.808 21.844 -1.293 1 62.85 160 SER L CA 1
ATOM 2834 C C . SER B 2 160 ? -16.282 20.457 -0.98 1 61.89 160 SER L C 1
ATOM 2835 O O . SER B 2 160 ? -16.045 19.667 -1.885 1 62.24 160 SER L O 1
ATOM 2838 N N . GLN B 2 161 ? -16.049 20.173 0.302 1 60.7 161 GLN L N 1
ATOM 2839 C CA . GLN B 2 161 ? -15.57 18.859 0.727 1 60.22 161 GLN L CA 1
ATOM 2840 C C . GLN B 2 161 ? -16.297 18.386 1.972 1 59.45 161 GLN L C 1
ATOM 2841 O O . GLN B 2 161 ? -16.672 19.193 2.824 1 59.27 161 GLN L O 1
ATOM 2847 N N . GLU B 2 162 ? -16.482 17.077 2.083 1 58.73 162 GLU L N 1
ATOM 2848 C CA . GLU B 2 162 ? -17.167 16.502 3.222 1 58.74 162 GLU L CA 1
ATOM 2849 C C . GLU B 2 162 ? -16.268 15.601 4.014 1 58.04 162 GLU L C 1
ATOM 2850 O O . GLU B 2 162 ? -15.355 14.981 3.466 1 58.03 162 GLU L O 1
ATOM 2856 N N . SER B 2 163 ? -16.555 15.504 5.318 1 56.93 163 SER L N 1
ATOM 2857 C CA . SER B 2 163 ? -15.874 14.619 6.243 1 56.33 163 SER L CA 1
ATOM 2858 C C . SER B 2 163 ? -16.918 14.089 7.209 1 55.85 163 SER L C 1
ATOM 2859 O O . SER B 2 163 ? -17.75 14.851 7.702 1 55.98 163 SER L O 1
ATOM 2862 N N . VAL B 2 164 ? -16.906 12.784 7.449 1 55.36 164 VAL L N 1
ATOM 2863 C CA . VAL B 2 164 ? -17.875 12.164 8.329 1 55.63 164 VAL L CA 1
ATOM 2864 C C . VAL B 2 164 ? -17.165 11.433 9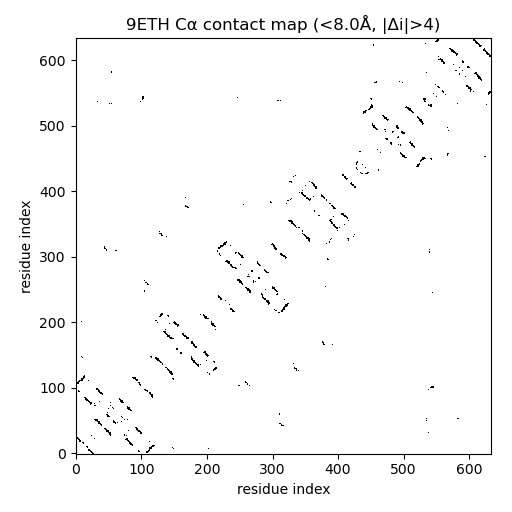.466 1 55.84 164 VAL L C 1
ATOM 2865 O O . VAL B 2 164 ? -16.113 10.839 9.26 1 56.28 164 VAL L O 1
ATOM 2869 N N . THR B 2 165 ? -17.684 11.568 10.684 1 55.65 165 THR L N 1
ATOM 2870 C CA . THR B 2 165 ? -17.112 10.941 11.871 1 56.25 165 THR L CA 1
ATOM 2871 C C . THR B 2 165 ? -17.341 9.403 11.871 1 57.15 165 THR L C 1
ATOM 2872 O O . THR B 2 165 ? -18.089 8.874 11.051 1 57.28 165 THR L O 1
ATOM 2876 N N . GLU B 2 166 ? -16.688 8.693 12.789 1 57.78 166 GLU L N 1
ATOM 2877 C CA . GLU B 2 166 ? -16.909 7.275 12.979 1 59.42 166 GLU L CA 1
ATOM 2878 C C . GLU B 2 166 ? -18.201 7.126 13.834 1 60.21 166 GLU L C 1
ATOM 2879 O O . GLU B 2 166 ? -18.615 8.067 14.528 1 60.26 166 GLU L O 1
ATOM 2885 N N . GLN B 2 167 ? -18.829 5.952 13.795 1 60.42 167 GLN L N 1
ATOM 2886 C CA . GLN B 2 167 ? -20.051 5.683 14.558 1 61.36 167 GLN L CA 1
ATOM 2887 C C . GLN B 2 167 ? -19.853 5.936 16.052 1 61.51 167 GLN L C 1
ATOM 2888 O O . GLN B 2 167 ? -18.884 5.446 16.626 1 61.45 167 GLN L O 1
ATOM 2894 N N . ASP B 2 168 ? -20.738 6.735 16.661 1 61.51 168 ASP L N 1
ATOM 2895 C CA . ASP B 2 168 ? -20.608 7.097 18.06 1 62.28 168 ASP L CA 1
ATOM 2896 C C . ASP B 2 168 ? -20.737 5.894 18.952 1 63.51 168 ASP L C 1
ATOM 2897 O O . ASP B 2 168 ? -21.679 5.112 18.807 1 64.01 168 ASP L O 1
ATOM 2902 N N . SER B 2 169 ? -19.782 5.733 19.877 1 63.72 169 SER L N 1
ATOM 2903 C CA . SER B 2 169 ? -19.75 4.587 20.78 1 64.53 169 SER L CA 1
ATOM 2904 C C . SER B 2 169 ? -20.986 4.476 21.67 1 64.98 169 SER L C 1
ATOM 2905 O O . SER B 2 169 ? -21.38 3.367 22.018 1 65.26 169 SER L O 1
ATOM 2908 N N . LYS B 2 170 ? -21.594 5.614 22.033 1 64.89 170 LYS L N 1
ATOM 2909 C CA . LYS B 2 170 ? -22.771 5.604 22.881 1 65.59 170 LYS L CA 1
ATOM 2910 C C . LYS B 2 170 ? -24.098 5.573 22.121 1 65.22 170 LYS L C 1
ATOM 2911 O O . LYS B 2 170 ? -24.954 4.779 22.484 1 65.95 170 LYS L O 1
ATOM 2917 N N . ASP B 2 171 ? -24.307 6.459 21.119 1 64 171 ASP L N 1
ATOM 2918 C CA . ASP B 2 171 ? -25.615 6.542 20.471 1 63.09 171 ASP L CA 1
ATOM 2919 C C . ASP B 2 171 ? -25.658 6.033 19.025 1 61.16 171 ASP L C 1
ATOM 2920 O O . ASP B 2 171 ? -26.723 6.096 18.417 1 61.54 171 ASP L O 1
ATOM 2925 N N . SER B 2 172 ? -24.542 5.523 18.488 1 58.83 172 SER L N 1
ATOM 2926 C CA . SER B 2 172 ? -24.443 4.954 17.135 1 57.31 172 SER L CA 1
ATOM 2927 C C . SER B 2 172 ? -24.713 5.917 15.985 1 55.71 172 SER L C 1
ATOM 2928 O O . SER B 2 172 ? -24.933 5.459 14.865 1 55.17 172 SER L O 1
ATOM 2931 N N . THR B 2 173 ? -24.69 7.232 16.239 1 54.9 173 THR L N 1
ATOM 2932 C CA . THR B 2 173 ? -24.941 8.229 15.191 1 54.75 173 THR L CA 1
ATOM 2933 C C . THR B 2 173 ? -23.637 8.707 14.488 1 54.32 173 THR L C 1
ATOM 2934 O O . THR B 2 173 ? -22.531 8.409 14.938 1 54.21 173 THR L O 1
ATOM 2938 N N . TYR B 2 174 ? -23.792 9.448 13.39 1 53.8 174 TYR L N 1
ATOM 2939 C CA . TYR B 2 174 ? -22.72 10.045 12.62 1 54.02 174 TYR L CA 1
ATOM 2940 C C . TYR B 2 174 ? -22.876 11.565 12.611 1 53.31 174 TYR L C 1
ATOM 2941 O O . TYR B 2 174 ? -23.958 12.098 12.826 1 53.34 174 TYR L O 1
ATOM 2950 N N . SER B 2 175 ? -21.791 12.257 12.366 1 52.68 175 SER L N 1
ATOM 2951 C CA . SER B 2 175 ? -21.799 13.694 12.177 1 52.71 175 SER L CA 1
ATOM 2952 C C . SER B 2 175 ? -21.048 13.975 10.88 1 52.64 175 SER L C 1
ATOM 2953 O O . SER B 2 175 ? -20.173 13.205 10.493 1 52.45 175 SER L O 1
ATOM 2956 N N . LEU B 2 176 ? -21.418 15.046 10.183 1 52.82 176 LEU L N 1
ATOM 2957 C CA . LEU B 2 176 ? -20.806 15.372 8.907 1 53.32 176 LEU L CA 1
ATOM 2958 C C . LEU B 2 176 ? -20.555 16.861 8.82 1 54.58 176 LEU L C 1
ATOM 2959 O O . LEU B 2 176 ? -21.432 17.646 9.176 1 54.71 176 LEU L O 1
ATOM 2964 N N . SER B 2 177 ? -19.382 17.252 8.301 1 55.04 177 SER L N 1
ATOM 2965 C CA . SER B 2 177 ? -19.059 18.647 8.052 1 56.54 177 SER L CA 1
ATOM 2966 C C . SER B 2 177 ? -18.903 18.823 6.548 1 57.98 177 SER L C 1
ATOM 2967 O O . SER B 2 177 ? -18.209 18.034 5.915 1 58.66 177 SER L O 1
ATOM 2970 N N . SER B 2 178 ? -19.52 19.847 5.978 1 58.3 178 SER L N 1
ATOM 2971 C CA . SER B 2 178 ? -19.353 20.167 4.576 1 59.38 178 SER L CA 1
ATOM 2972 C C . SER B 2 178 ? -18.75 21.567 4.529 1 60.15 178 SER L C 1
ATOM 2973 O O . SER B 2 178 ? -19.256 22.473 5.197 1 60.54 178 SER L O 1
ATOM 2976 N N . THR B 2 179 ? -17.636 21.739 3.798 1 59.83 179 THR L N 1
ATOM 2977 C CA . THR B 2 179 ? -16.96 23.03 3.764 1 60.01 179 THR L CA 1
ATOM 2978 C C . THR B 2 179 ? -16.856 23.623 2.372 1 60.8 179 THR L C 1
ATOM 2979 O O . THR B 2 179 ? -16.106 23.121 1.542 1 60.95 179 THR L O 1
ATOM 2983 N N . LEU B 2 180 ? -17.554 24.727 2.144 1 61.06 180 LEU L N 1
ATOM 2984 C CA . LEU B 2 180 ? -17.514 25.456 0.892 1 61.97 180 LEU L CA 1
ATOM 2985 C C . LEU B 2 180 ? -16.327 26.439 0.92 1 63.33 180 LEU L C 1
ATOM 2986 O O . LEU B 2 180 ? -16.294 27.342 1.751 1 63.31 180 LEU L O 1
ATOM 2991 N N . THR B 2 181 ? -15.344 26.254 0.031 1 64.13 181 THR L N 1
ATOM 2992 C CA . THR B 2 181 ? -14.196 27.149 -0.044 1 65.24 181 THR L CA 1
ATOM 2993 C C . THR B 2 181 ? -14.359 28.116 -1.224 1 66.51 181 THR L C 1
ATOM 2994 O O . THR B 2 181 ? -14.574 27.692 -2.357 1 66.37 181 THR L O 1
ATOM 2998 N N . LEU B 2 182 ? -14.295 29.421 -0.93 1 67.45 182 LEU L N 1
ATOM 2999 C CA . LEU B 2 182 ? -14.404 30.514 -1.894 1 68.71 182 LEU L CA 1
ATOM 3000 C C . LEU B 2 182 ? -13.252 31.489 -1.702 1 69.46 182 LEU L C 1
ATOM 3001 O O . LEU B 2 182 ? -12.705 31.578 -0.608 1 69.5 182 LEU L O 1
ATOM 3006 N N . SER B 2 183 ? -12.921 32.269 -2.738 1 69.94 183 SER L N 1
ATOM 3007 C CA . SER B 2 183 ? -11.934 33.335 -2.586 1 70.75 183 SER L CA 1
ATOM 3008 C C . SER B 2 183 ? -12.698 34.514 -1.947 1 71.27 183 SER L C 1
ATOM 3009 O O . SER B 2 183 ? -13.924 34.605 -2.088 1 71.35 183 SER L O 1
ATOM 3012 N N . LYS B 2 184 ? -11.999 35.414 -1.247 1 71.59 184 LYS L N 1
ATOM 3013 C CA . LYS B 2 184 ? -12.647 36.563 -0.6 1 72.7 184 LYS L CA 1
ATOM 3014 C C . LYS B 2 184 ? -13.452 37.405 -1.598 1 73.29 184 LYS L C 1
ATOM 3015 O O . LYS B 2 184 ? -14.606 37.734 -1.323 1 73.22 184 LYS L O 1
ATOM 3021 N N . ALA B 2 185 ? -12.876 37.656 -2.793 1 73.52 185 ALA L N 1
ATOM 3022 C CA . ALA B 2 185 ? -13.527 38.429 -3.857 1 74.05 185 ALA L CA 1
ATOM 3023 C C . ALA B 2 185 ? -14.864 37.81 -4.285 1 74.16 185 ALA L C 1
ATOM 3024 O O . ALA B 2 185 ? -15.825 38.536 -4.529 1 74.35 185 ALA L O 1
ATOM 3026 N N A ASP B 2 186 ? -14.925 36.477 -4.369 0.5 74.06 186 ASP L N 1
ATOM 3027 N N B ASP B 2 186 ? -14.922 36.475 -4.362 0.5 73.98 186 ASP L N 1
ATOM 3028 C CA A ASP B 2 186 ? -16.156 35.795 -4.758 0.5 74.4 186 ASP L CA 1
ATOM 3029 C CA B ASP B 2 186 ? -16.136 35.752 -4.742 0.5 74.23 186 ASP L CA 1
ATOM 3030 C C A ASP B 2 186 ? -17.197 35.791 -3.63 0.5 74.25 186 ASP L C 1
ATOM 3031 C C B ASP B 2 186 ? -17.186 35.822 -3.629 0.5 74.17 186 ASP L C 1
ATOM 3032 O O A ASP B 2 186 ? -18.393 35.834 -3.907 0.5 74.44 186 ASP L O 1
ATOM 3033 O O B ASP B 2 186 ? -18.377 35.917 -3.917 0.5 74.35 186 ASP L O 1
ATOM 3042 N N . TYR B 2 187 ? -16.746 35.778 -2.367 1 73.74 187 TYR L N 1
ATOM 3043 C CA . TYR B 2 187 ? -17.639 35.821 -1.211 1 73.39 187 TYR L CA 1
ATOM 3044 C C . TYR B 2 187 ? -18.294 37.2 -1.064 1 74.05 187 TYR L C 1
ATOM 3045 O O . TYR B 2 187 ? -19.502 37.281 -0.846 1 74.26 187 TYR L O 1
ATOM 3054 N N . GLU B 2 188 ? -17.521 38.277 -1.246 1 74.38 188 GLU L N 1
ATOM 3055 C CA . GLU B 2 188 ? -18.041 39.645 -1.147 1 75.04 188 GLU L CA 1
ATOM 3056 C C . GLU B 2 188 ? -19.001 40.033 -2.292 1 75.1 188 GLU L C 1
ATOM 3057 O O . GLU B 2 188 ? -19.742 41.007 -2.163 1 75.13 188 GLU L O 1
ATOM 3063 N N . LYS B 2 189 ? -19.004 39.269 -3.394 1 74.91 189 LYS L N 1
ATOM 3064 C CA . LYS B 2 189 ? -19.896 39.53 -4.521 1 75.28 189 LYS L CA 1
ATOM 3065 C C . LYS B 2 189 ? -21.352 39.166 -4.198 1 75.18 189 LYS L C 1
ATOM 3066 O O . LYS B 2 189 ? -22.272 39.778 -4.746 1 75.3 189 LYS L O 1
ATOM 3072 N N . HIS B 2 190 ? -21.568 38.147 -3.344 1 74.59 190 HIS L N 1
ATOM 3073 C CA . HIS B 2 190 ? -22.925 37.666 -3.069 1 74.32 190 HIS L CA 1
ATOM 3074 C C . HIS B 2 190 ? -23.382 37.874 -1.62 1 74.02 190 HIS L C 1
ATOM 3075 O O . HIS B 2 190 ? -22.554 38.155 -0.762 1 74.27 190 HIS L O 1
ATOM 3082 N N . LYS B 2 191 ? -24.7 37.774 -1.349 1 73.37 191 LYS L N 1
ATOM 3083 C CA . LYS B 2 191 ? -25.245 38.005 -0.002 1 73.17 191 LYS L CA 1
ATOM 3084 C C . LYS B 2 191 ? -25.805 36.753 0.722 1 72.68 191 LYS L C 1
ATOM 3085 O O . LYS B 2 191 ? -25.503 36.536 1.898 1 72.88 191 LYS L O 1
ATOM 3087 N N . VAL B 2 192 ? -26.66 35.97 0.047 1 71.8 192 VAL L N 1
ATOM 3088 C CA . VAL B 2 192 ? -27.292 34.81 0.663 1 71.22 192 VAL L CA 1
ATOM 3089 C C . VAL B 2 192 ? -26.423 33.58 0.551 1 70.48 192 VAL L C 1
ATOM 3090 O O . VAL B 2 192 ? -26.013 33.213 -0.545 1 70.71 192 VAL L O 1
ATOM 3094 N N . TYR B 2 193 ? -26.135 32.942 1.688 1 69.37 193 TYR L N 1
ATOM 3095 C CA . TYR B 2 193 ? -25.336 31.73 1.723 1 68.79 193 TYR L CA 1
ATOM 3096 C C . TYR B 2 193 ? -26.163 30.675 2.425 1 67.71 193 TYR L C 1
ATOM 3097 O O . TYR B 2 193 ? -26.473 30.819 3.603 1 67.87 193 TYR L O 1
ATOM 3106 N N . ALA B 2 194 ? -26.585 29.656 1.683 1 66.43 194 ALA L N 1
ATOM 3107 C CA . ALA B 2 194 ? -27.463 28.638 2.215 1 65.97 194 ALA L CA 1
ATOM 3108 C C . ALA B 2 194 ? -26.935 27.224 2.034 1 65.86 194 ALA L C 1
ATOM 3109 O O . ALA B 2 194 ? -26.228 26.914 1.073 1 65.98 194 ALA L O 1
ATOM 3111 N N . CYS B 2 195 ? -27.309 26.362 2.969 1 65.3 195 CYS L N 1
ATOM 3112 C CA . CYS B 2 195 ? -26.928 24.97 2.975 1 65.48 195 CYS L CA 1
ATOM 3113 C C . CYS B 2 195 ? -28.214 24.13 3.056 1 65.34 195 CYS L C 1
ATOM 3114 O O . CYS B 2 195 ? -28.959 24.248 4.026 1 65.25 195 CYS L O 1
ATOM 3117 N N . GLU B 2 196 ? -28.491 23.318 2.03 1 65.14 196 GLU L N 1
ATOM 3118 C CA . GLU B 2 196 ? -29.696 22.494 1.99 1 65.57 196 GLU L CA 1
ATOM 3119 C C . GLU B 2 196 ? -29.362 21.023 2.217 1 65.25 196 GLU L C 1
ATOM 3120 O O . GLU B 2 196 ? -28.619 20.425 1.446 1 65.43 196 GLU L O 1
ATOM 3126 N N . VAL B 2 197 ? -29.923 20.439 3.275 1 64.78 197 VAL L N 1
ATOM 3127 C CA . VAL B 2 197 ? -29.655 19.061 3.677 1 64.82 197 VAL L CA 1
ATOM 3128 C C . VAL B 2 197 ? -30.818 18.1 3.41 1 65.3 197 VAL L C 1
ATOM 3129 O O . VAL B 2 197 ? -31.941 18.363 3.826 1 65.45 197 VAL L O 1
ATOM 3133 N N . THR B 2 198 ? -30.54 16.968 2.754 1 65.56 198 THR L N 1
ATOM 3134 C CA . THR B 2 198 ? -31.545 15.939 2.478 1 66.15 198 THR L CA 1
ATOM 3135 C C . THR B 2 198 ? -31.191 14.666 3.251 1 66.1 198 THR L C 1
ATOM 3136 O O . THR B 2 198 ? -30.04 14.223 3.234 1 66.57 198 THR L O 1
ATOM 3140 N N . HIS B 2 199 ? -32.159 14.116 3.978 1 65.6 199 HIS L N 1
ATOM 3141 C CA . HIS B 2 199 ? -31.93 12.933 4.797 1 65.84 199 HIS L CA 1
ATOM 3142 C C . HIS B 2 199 ? -33.255 12.21 5.036 1 66.89 199 HIS L C 1
ATOM 3143 O O . HIS B 2 199 ? -34.308 12.858 5.043 1 67.08 199 HIS L O 1
ATOM 3150 N N . GLN B 2 200 ? -33.212 10.875 5.254 1 67.25 200 GLN L N 1
ATOM 3151 C CA . GLN B 2 200 ? -34.424 10.07 5.499 1 67.68 200 GLN L CA 1
ATOM 3152 C C . GLN B 2 200 ? -35.2 10.517 6.75 1 68.23 200 GLN L C 1
ATOM 3153 O O . GLN B 2 200 ? -36.421 10.386 6.791 1 68.7 200 GLN L O 1
ATOM 3155 N N . GLY B 2 201 ? -34.49 11.08 7.732 1 67.92 201 GLY L N 1
ATOM 3156 C CA . GLY B 2 201 ? -35.081 11.605 8.96 1 67.76 201 GLY L CA 1
ATOM 3157 C C . GLY B 2 201 ? -35.781 12.942 8.793 1 67.26 201 GLY L C 1
ATOM 3158 O O . GLY B 2 201 ? -36.553 13.354 9.666 1 66.92 201 GLY L O 1
ATOM 315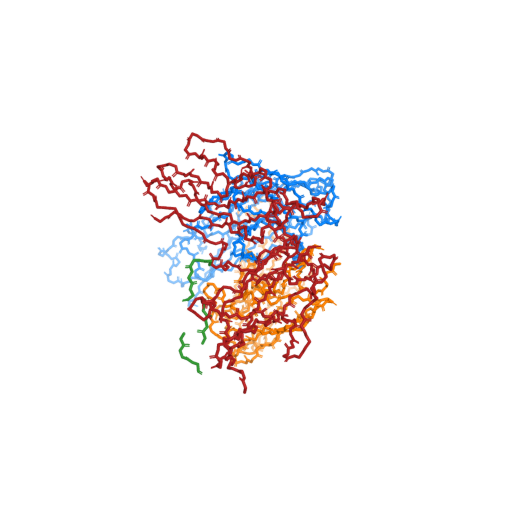9 N N . LEU B 2 202 ? -35.519 13.631 7.665 1 67.01 202 LEU L N 1
ATOM 3160 C CA . LEU B 2 202 ? -36.132 14.912 7.318 1 67.23 202 LEU L CA 1
ATOM 3161 C C . LEU B 2 202 ? -37.26 14.698 6.287 1 68.43 202 LEU L C 1
ATOM 3162 O O . LEU B 2 202 ? -37.016 14.108 5.233 1 68.94 202 LEU L O 1
ATOM 3167 N N . SER B 2 203 ? -38.484 15.157 6.584 1 68.66 203 SER L N 1
ATOM 3168 C CA . SER B 2 203 ? -39.596 15.003 5.645 1 69.64 203 SER L CA 1
ATOM 3169 C C . SER B 2 203 ? -39.329 15.871 4.405 1 70.96 203 SER L C 1
ATOM 3170 O O . SER B 2 203 ? -39.488 15.405 3.274 1 71.6 203 SER L O 1
ATOM 3173 N N . SER B 2 204 ? -38.917 17.126 4.639 1 70.92 204 SER L N 1
ATOM 3174 C CA . SER B 2 204 ? -38.541 18.112 3.63 1 71.57 204 SER L CA 1
ATOM 3175 C C . SER B 2 204 ? -37.056 18.461 3.853 1 71.69 204 SER L C 1
ATOM 3176 O O . SER B 2 204 ? -36.573 18.369 4.99 1 71.46 204 SER L O 1
ATOM 3179 N N . PRO B 2 205 ? -36.307 18.878 2.806 1 71.67 205 PRO L N 1
ATOM 3180 C CA . PRO B 2 205 ? -34.897 19.242 3.034 1 71.14 205 PRO L CA 1
ATOM 3181 C C . PRO B 2 205 ? -34.795 20.459 3.948 1 70.26 205 PRO L C 1
ATOM 3182 O O . PRO B 2 205 ? -35.666 21.332 3.924 1 70.46 205 PRO L O 1
ATOM 3186 N N . VAL B 2 206 ? -33.772 20.485 4.799 1 69.18 206 VAL L N 1
ATOM 3187 C CA . VAL B 2 206 ? -33.6 21.586 5.738 1 68.8 206 VAL L CA 1
ATOM 3188 C C . VAL B 2 206 ? -32.603 22.585 5.19 1 67.95 206 VAL L C 1
ATOM 3189 O O . VAL B 2 206 ? -31.483 22.201 4.872 1 67.83 206 VAL L O 1
ATOM 3193 N N . THR B 2 207 ? -33.003 23.862 5.08 1 67.02 207 THR L N 1
ATOM 3194 C CA . THR B 2 207 ? -32.074 24.89 4.634 1 66.73 207 THR L CA 1
ATOM 3195 C C . THR B 2 207 ? -31.678 25.791 5.79 1 65.34 207 THR L C 1
ATOM 3196 O O . THR B 2 207 ? -32.538 26.325 6.497 1 65.2 207 THR L O 1
ATOM 3200 N N . LYS B 2 208 ? -30.372 25.934 6.004 1 64.13 208 LYS L N 1
ATOM 3201 C CA . LYS B 2 208 ? -29.853 26.846 7.009 1 63.68 208 LYS L CA 1
ATOM 3202 C C . LYS B 2 208 ? -29.129 27.933 6.235 1 64.02 208 LYS L C 1
ATOM 3203 O O . LYS B 2 208 ? -28.346 27.615 5.332 1 64.08 208 LYS L O 1
ATOM 3209 N N . SER B 2 209 ? -29.437 29.206 6.515 1 64.09 209 SER L N 1
ATOM 3210 C CA . SER B 2 209 ? -28.836 30.279 5.737 1 64.66 209 SER L CA 1
ATOM 3211 C C . SER B 2 209 ? -28.431 31.516 6.556 1 65.38 209 SER L C 1
ATOM 3212 O O . SER B 2 209 ? -28.813 31.665 7.717 1 65.23 209 SER L O 1
ATOM 3214 N N . PHE B 2 210 ? -27.616 32.384 5.948 1 66.08 210 PHE L N 1
ATOM 3215 C CA . PHE B 2 210 ? -27.198 33.647 6.547 1 67.39 210 PHE L CA 1
ATOM 3216 C C . PHE B 2 210 ? -26.993 34.718 5.46 1 68.11 210 PHE L C 1
ATOM 3217 O O . PHE B 2 210 ? -26.863 34.396 4.273 1 68.04 210 PHE L O 1
ATOM 3225 N N . ASN B 2 211 ? -26.947 35.995 5.871 1 68.41 211 ASN L N 1
ATOM 3226 C CA . ASN B 2 211 ? -26.687 37.081 4.935 1 68.95 211 ASN L CA 1
ATOM 3227 C C . ASN B 2 211 ? -25.338 37.685 5.268 1 68.84 211 ASN L C 1
ATOM 3228 O O . ASN B 2 211 ? -25.078 37.997 6.431 1 68.77 211 ASN L O 1
ATOM 3233 N N . ARG B 2 212 ? -24.466 37.814 4.262 1 68.81 212 ARG L N 1
ATOM 3234 C CA . ARG B 2 212 ? -23.126 38.354 4.464 1 69.56 212 ARG L CA 1
ATOM 3235 C C . ARG B 2 212 ? -23.145 39.81 4.941 1 70.21 212 ARG L C 1
ATOM 3236 O O . ARG B 2 212 ? -23.907 40.62 4.414 1 70.46 212 ARG L O 1
ATOM 3247 N N . PHE C 3 2 ? -6.557 -38.154 41.425 1 57.63 1 PHE P N 1
ATOM 3248 C CA . PHE C 3 2 ? -5.956 -37.05 40.709 1 55.75 1 PHE P CA 1
ATOM 3249 C C . PHE C 3 2 ? -4.665 -36.632 41.371 1 53.4 1 PHE P C 1
ATOM 3250 O O . PHE C 3 2 ? -4.547 -36.668 42.597 1 53.93 1 PHE P O 1
ATOM 3258 N N . VAL C 3 3 ? -3.692 -36.241 40.567 1 51.02 2 VAL P N 1
ATOM 3259 C CA . VAL C 3 3 ? -2.416 -35.784 41.075 1 49.86 2 VAL P CA 1
ATOM 3260 C C . VAL C 3 3 ? -1.977 -34.455 40.49 1 49.14 2 VAL P C 1
ATOM 3261 O O . VAL C 3 3 ? -2.218 -34.176 39.323 1 48.86 2 VAL P O 1
ATOM 3265 N N . GLU C 3 4 ? -1.294 -33.652 41.306 1 48.31 3 GLU P N 1
ATOM 3266 C CA . GLU C 3 4 ? -0.636 -32.441 40.858 1 48.3 3 GLU P CA 1
ATOM 3267 C C . GLU C 3 4 ? 0.819 -32.747 41.163 1 47.82 3 GLU P C 1
ATOM 3268 O O . GLU C 3 4 ? 1.172 -32.959 42.328 1 47.93 3 GLU P O 1
ATOM 3301 N N . TRP C 3 7 ? 8.517 -31.453 41.569 1 49.76 6 TRP P N 1
ATOM 3302 C CA . TRP C 3 7 ? 9.778 -32.17 41.756 1 51.42 6 TRP P CA 1
ATOM 3303 C C . TRP C 3 7 ? 9.931 -32.775 43.142 1 52.8 6 TRP P C 1
ATOM 3304 O O . TRP C 3 7 ? 10.318 -33.939 43.254 1 54.17 6 TRP P O 1
ATOM 3315 N N . ASP C 3 8 ? 9.651 -32.001 44.193 1 52.4 7 ASP P N 1
ATOM 3316 C CA . ASP C 3 8 ? 9.832 -32.481 45.556 1 52.67 7 ASP P CA 1
ATOM 3317 C C . ASP C 3 8 ? 8.582 -33.042 46.217 1 50.9 7 ASP P C 1
ATOM 3318 O O . ASP C 3 8 ? 8.694 -33.502 47.35 1 50.97 7 ASP P O 1
ATOM 3323 N N . TYR C 3 9 ? 7.415 -33.038 45.541 1 49.19 8 TYR P N 1
ATOM 3324 C CA . TYR C 3 9 ? 6.185 -33.527 46.175 1 48.54 8 TYR P CA 1
ATOM 3325 C C . TYR C 3 9 ? 5.045 -33.744 45.199 1 46.79 8 TYR P C 1
ATOM 3326 O O . TYR C 3 9 ? 5.058 -33.18 44.113 1 46.55 8 TYR P O 1
ATOM 3335 N N . VAL C 3 10 ? 4.026 -34.526 45.6 1 45.63 9 VAL P N 1
ATOM 3336 C CA . VAL C 3 10 ? 2.861 -34.792 44.756 1 44.91 9 VAL P CA 1
ATOM 3337 C C . VAL C 3 10 ? 1.585 -34.525 45.569 1 44.39 9 VAL P C 1
ATOM 3338 O O . VAL C 3 10 ? 1.506 -34.896 46.743 1 44.04 9 VAL P O 1
ATOM 3367 N N . SER C 3 13 ? -5.524 -36.416 45.332 1 52.21 12 SER P N 1
ATOM 3368 C CA . SER C 3 13 ? -6.93 -36.276 45.697 1 54.27 12 SER P CA 1
ATOM 3369 C C . SER C 3 13 ? -7.714 -37.487 45.176 1 57.06 12 SER P C 1
ATOM 3370 O O . SER C 3 13 ? -7.25 -38.17 44.26 1 57.05 12 SER P O 1
ATOM 3373 N N . GLU C 3 14 ? -8.873 -37.784 45.788 1 59.43 13 GLU P N 1
ATOM 3374 C CA . GLU C 3 14 ? -9.75 -38.893 45.376 1 62.22 13 GLU P CA 1
ATOM 3375 C C . GLU C 3 14 ? -10.336 -38.577 44.011 1 64.54 13 GLU P C 1
ATOM 3376 O O . GLU C 3 14 ? -10.656 -37.417 43.744 1 64.93 13 GLU P O 1
ATOM 3382 N N . CYS C 3 15 ? -10.501 -39.592 43.153 1 66.01 14 CYS P N 1
ATOM 3383 C CA . CYS C 3 15 ? -11.016 -39.349 41.799 1 67.57 14 CYS P CA 1
ATOM 3384 C C . CYS C 3 15 ? -12.379 -39.994 41.518 1 69.71 14 CYS P C 1
ATOM 3385 O O . CYS C 3 15 ? -13.053 -39.618 40.539 1 70.89 14 CYS P O 1
ATOM 3389 N N . GLY D 4 2 ? -8.232 -53.844 36.213 1 76.19 21 GLY R N 1
ATOM 3390 C CA . GLY D 4 2 ? -6.883 -54.336 36.478 1 76.29 21 GLY R CA 1
ATOM 3391 C C . GLY D 4 2 ? -5.914 -53.266 36.961 1 75.47 21 GLY R C 1
ATOM 3392 O O . GLY D 4 2 ? -5.175 -53.482 37.93 1 75.73 21 GLY R O 1
ATOM 3393 N N . CYS D 4 3 ? -5.93 -52.089 36.317 1 73.8 22 CYS R N 1
ATOM 3394 C CA . CYS D 4 3 ? -5.037 -51.002 36.71 1 72.64 22 CYS R CA 1
ATOM 3395 C C . CYS D 4 3 ? -5.826 -49.716 36.94 1 70.7 22 CYS R C 1
ATOM 3396 O O . CYS D 4 3 ? -6.594 -49.309 36.073 1 71.06 22 CYS R O 1
ATOM 3399 N N . LYS D 4 4 ? -5.656 -49.092 38.119 1 68.56 23 LYS R N 1
ATOM 3400 C CA . LYS D 4 4 ? -6.351 -47.862 38.52 1 66.55 23 LYS R CA 1
ATOM 3401 C C . LYS D 4 4 ? -5.814 -46.65 37.766 1 64.57 23 LYS R C 1
ATOM 3402 O O . LYS D 4 4 ? -4.64 -46.348 37.875 1 64.49 23 LYS R O 1
ATOM 3408 N N . ASP D 4 5 ? -6.666 -45.941 37.031 1 63.05 24 ASP R N 1
ATOM 3409 C CA . ASP D 4 5 ? -6.253 -44.765 36.268 1 62.08 24 ASP R CA 1
ATOM 3410 C C . ASP D 4 5 ? -6.191 -43.493 37.108 1 60.65 24 ASP R C 1
ATOM 3411 O O . ASP D 4 5 ? -7.199 -43.079 37.658 1 60.85 24 ASP R O 1
ATOM 3416 N N . ILE D 4 6 ? -5.031 -42.826 37.141 1 58.84 25 ILE R N 1
ATOM 3417 C CA . ILE D 4 6 ? -4.858 -41.564 37.859 1 56.93 25 ILE R CA 1
ATOM 3418 C C . ILE D 4 6 ? -4.53 -40.487 36.825 1 55.28 25 ILE R C 1
ATOM 3419 O O . ILE D 4 6 ? -3.625 -40.677 36.017 1 54.97 25 ILE R O 1
ATOM 3424 N N . PHE D 4 7 ? -5.251 -39.361 36.841 1 54.14 26 PHE R N 1
ATOM 3425 C CA . PHE D 4 7 ? -5.001 -38.272 35.895 1 53.22 26 PHE R CA 1
ATOM 3426 C C . PHE D 4 7 ? -4.228 -37.146 36.55 1 52.06 26 PHE R C 1
ATOM 3427 O O . PHE D 4 7 ? -4.598 -36.668 37.63 1 51.93 26 PHE R O 1
ATOM 3435 N N . MET D 4 8 ? -3.136 -36.742 35.907 1 50.62 27 MET R N 1
ATOM 3436 C CA . MET D 4 8 ? -2.304 -35.663 36.392 1 49.95 27 MET R CA 1
ATOM 3437 C C . MET D 4 8 ? -2.917 -34.368 35.866 1 50.31 27 MET R C 1
ATOM 3438 O O . MET D 4 8 ? -3.134 -34.219 34.659 1 51.16 27 MET R O 1
ATOM 3443 N N . LYS D 4 9 ? -3.267 -33.468 36.781 1 49.43 28 LYS R N 1
ATOM 3444 C CA . LYS D 4 9 ? -3.935 -32.212 36.494 1 48.78 28 LYS R CA 1
ATOM 3445 C C . LYS D 4 9 ? -3.043 -31.143 35.909 1 48.3 28 LYS R C 1
ATOM 3446 O O . LYS D 4 9 ? -3.559 -30.193 35.329 1 48.55 28 LYS R O 1
ATOM 3452 N N . ASN D 4 10 ? -1.727 -31.233 36.112 1 47.37 29 ASN R N 1
ATOM 3453 C CA . ASN D 4 10 ? -0.817 -30.218 35.591 1 46.45 29 ASN R CA 1
ATOM 3454 C C . ASN D 4 10 ? -0.013 -30.748 34.421 1 46.84 29 ASN R C 1
ATOM 3455 O O . ASN D 4 10 ? 0.423 -31.897 34.414 1 46.63 29 ASN R O 1
ATOM 3460 N N . GLU D 4 11 ? 0.143 -29.91 33.402 1 47.2 30 GLU R N 1
ATOM 3461 C CA . GLU D 4 11 ? 0.852 -30.237 32.172 1 47.28 30 GLU R CA 1
ATOM 3462 C C . GLU D 4 11 ? 2.339 -29.898 32.341 1 46.27 30 GLU R C 1
ATOM 3463 O O . GLU D 4 11 ? 2.651 -28.882 32.951 1 46.09 30 GLU R O 1
ATOM 3469 N N . ILE D 4 12 ? 3.251 -30.757 31.844 1 45.24 31 ILE R N 1
ATOM 3470 C CA . ILE D 4 12 ? 4.676 -30.469 31.953 1 45.38 31 ILE R CA 1
ATOM 3471 C C . ILE D 4 12 ? 5.186 -29.956 30.591 1 45.56 31 ILE R C 1
ATOM 3472 O O . ILE D 4 12 ? 4.988 -30.601 29.559 1 44.93 31 ILE R O 1
ATOM 3477 N N . LEU D 4 13 ? 5.817 -28.784 30.598 1 45.46 32 LEU R N 1
ATOM 3478 C CA . LEU D 4 13 ? 6.286 -28.17 29.377 1 46.02 32 LEU R CA 1
ATOM 3479 C C . LEU D 4 13 ? 7.785 -28.253 29.241 1 46.96 32 LEU R C 1
ATOM 3480 O O . LEU D 4 13 ? 8.5 -28.163 30.232 1 46.99 32 LEU R O 1
ATOM 3485 N N . SER D 4 14 ? 8.275 -28.403 28.004 1 47.54 33 SER R N 1
ATOM 3486 C CA . SER D 4 14 ? 9.71 -28.435 27.752 1 48 33 SER R CA 1
ATOM 3487 C C . SER D 4 14 ? 10.046 -27.84 26.409 1 48.9 33 SER R C 1
ATOM 3488 O O . SER D 4 14 ? 9.303 -28.015 25.449 1 48.85 33 SER R O 1
ATOM 3491 N N . ALA D 4 15 ? 11.222 -27.215 26.324 1 49.22 34 ALA R N 1
ATOM 3492 C CA . ALA D 4 15 ? 11.727 -26.7 25.063 1 49.64 34 ALA R CA 1
ATOM 3493 C C . ALA D 4 15 ? 12.145 -27.9 24.2 1 50.27 34 ALA R C 1
ATOM 3494 O O . ALA D 4 15 ? 12.317 -29.017 24.718 1 51.02 34 ALA R O 1
ATOM 3496 N N . SER D 4 16 ? 12.245 -27.683 22.885 1 49.5 35 SER R N 1
ATOM 3497 C CA . SER D 4 16 ? 12.682 -28.696 21.936 1 49.58 35 SER R CA 1
ATOM 3498 C C . SER D 4 16 ? 14.2 -28.787 22.088 1 50.57 35 SER R C 1
ATOM 3499 O O . SER D 4 16 ? 14.954 -28.079 21.412 1 51.63 35 SER R O 1
ATOM 3501 N N . GLN D 4 17 ? 14.623 -29.662 22.986 1 49.68 36 GLN R N 1
ATOM 3502 C CA . GLN D 4 17 ? 16 -29.919 23.399 1 49.53 36 GLN R CA 1
ATOM 3503 C C . GLN D 4 17 ? 15.941 -31.218 24.279 1 50 36 GLN R C 1
ATOM 3504 O O . GLN D 4 17 ? 14.838 -31.705 24.537 1 50.06 36 GLN R O 1
ATOM 3510 N N . PRO D 4 18 ? 17.068 -31.764 24.8 1 50.01 37 PRO R N 1
ATOM 3511 C CA . PRO D 4 18 ? 16.968 -32.922 25.724 1 49.92 37 PRO R CA 1
ATOM 3512 C C . PRO D 4 18 ? 15.988 -32.71 26.882 1 49.61 37 PRO R C 1
ATOM 3513 O O . PRO D 4 18 ? 15.986 -31.654 27.501 1 50.84 37 PRO R O 1
ATOM 3517 N N . PHE D 4 19 ? 15.146 -33.698 27.165 1 48.07 38 PHE R N 1
ATOM 3518 C CA . PHE D 4 19 ? 14.186 -33.606 28.262 1 46.82 38 PHE R CA 1
ATOM 3519 C C . PHE D 4 19 ? 13.994 -34.965 28.886 1 46.48 38 PHE R C 1
ATOM 3520 O O . PHE D 4 19 ? 13.96 -35.963 28.183 1 46.45 38 PHE R O 1
ATOM 3528 N N . ALA D 4 20 ? 13.863 -35.011 30.203 1 46.35 39 ALA R N 1
ATOM 3529 C CA . ALA D 4 20 ? 13.607 -36.245 30.914 1 46.56 39 ALA R CA 1
ATOM 3530 C C . ALA D 4 20 ? 12.57 -36.013 32.002 1 46.15 39 ALA R C 1
ATOM 3531 O O . ALA D 4 20 ? 12.597 -34.988 32.668 1 46.29 39 ALA R O 1
ATOM 3533 N N . PHE D 4 21 ? 11.625 -36.939 32.153 1 45.9 40 PHE R N 1
ATOM 3534 C CA . PHE D 4 21 ? 10.621 -36.868 33.203 1 45.98 40 PHE R CA 1
ATOM 3535 C C . PHE D 4 21 ? 10.694 -38.173 33.99 1 46.89 40 PHE R C 1
ATOM 3536 O O . PHE D 4 21 ? 10.627 -39.242 33.394 1 47.23 40 PHE R O 1
ATOM 3544 N N . ASN D 4 22 ? 10.845 -38.095 35.313 1 47.26 41 ASN R N 1
ATOM 3545 C CA . ASN D 4 22 ? 10.934 -39.291 36.143 1 48.44 41 ASN R CA 1
ATOM 3546 C C . ASN D 4 22 ? 9.579 -39.687 36.663 1 48.92 41 ASN R C 1
ATOM 3547 O O . ASN D 4 22 ? 8.827 -38.835 37.145 1 49.09 41 ASN R O 1
ATOM 3552 N N . CYS D 4 23 ? 9.299 -40.984 36.664 1 48.97 42 CYS R N 1
ATOM 3553 C CA . CYS D 4 23 ? 8.05 -41.466 37.224 1 49.39 42 CYS R CA 1
ATOM 3554 C C . CYS D 4 23 ? 8.157 -41.546 38.74 1 48.35 42 CYS R C 1
ATOM 3555 O O . CYS D 4 23 ? 8.225 -42.636 39.295 1 48.7 42 CYS R O 1
ATOM 3558 N N . THR D 4 24 ? 8.219 -40.403 39.402 1 47.22 43 THR R N 1
ATOM 3559 C CA . THR D 4 24 ? 8.282 -40.351 40.845 1 46.99 43 THR R CA 1
ATOM 3560 C C . THR D 4 24 ? 6.953 -39.812 41.319 1 47.04 43 THR R C 1
ATOM 3561 O O . THR D 4 24 ? 6.598 -38.672 41.031 1 46.84 43 THR R O 1
ATOM 3565 N N . PHE D 4 25 ? 6.165 -40.681 41.946 1 46.86 44 PHE R N 1
ATOM 3566 C CA . PHE D 4 25 ? 4.864 -40.333 42.461 1 47.15 44 PHE R CA 1
ATOM 3567 C C . PHE D 4 25 ? 4.721 -40.9 43.862 1 48.21 44 PHE R C 1
ATOM 3568 O O . PHE D 4 25 ? 3.95 -41.839 44.077 1 48.68 44 PHE R O 1
ATOM 3576 N N . PRO D 4 26 ? 5.448 -40.345 44.861 1 48.14 45 PRO R N 1
ATOM 3577 C CA . PRO D 4 26 ? 5.272 -40.829 46.237 1 48.33 45 PRO R CA 1
ATOM 3578 C C . PRO D 4 26 ? 3.813 -40.68 46.683 1 48.92 45 PRO R C 1
ATOM 3579 O O . PRO D 4 26 ? 3.115 -39.756 46.242 1 48.51 45 PRO R O 1
ATOM 3583 N N . PRO D 4 27 ? 3.303 -41.653 47.451 1 49.09 46 PRO R N 1
ATOM 3584 C CA . PRO D 4 27 ? 4.012 -42.8 48.043 1 50.09 46 PRO R CA 1
ATOM 3585 C C . PRO D 4 27 ? 4.049 -44.085 47.203 1 52.55 46 PRO R C 1
ATOM 3586 O O . PRO D 4 27 ? 4.749 -45.025 47.549 1 53.71 46 PRO R O 1
ATOM 3590 N N . ILE D 4 28 ? 3.281 -44.129 46.124 1 53.01 47 ILE R N 1
ATOM 3591 C CA . ILE D 4 28 ? 3.074 -45.262 45.25 1 54.12 47 ILE R CA 1
ATOM 3592 C C . ILE D 4 28 ? 4.372 -45.785 44.6 1 55.04 47 ILE R C 1
ATOM 3593 O O . ILE D 4 28 ? 4.509 -46.986 44.446 1 55.42 47 ILE R O 1
ATOM 3598 N N . THR D 4 29 ? 5.333 -44.918 44.283 1 55.31 48 THR R N 1
ATOM 3599 C CA . THR D 4 29 ? 6.604 -45.351 43.698 1 55.75 48 THR R CA 1
ATOM 3600 C C . THR D 4 29 ? 7.704 -45.645 44.731 1 58.1 48 THR R C 1
ATOM 3601 O O . THR D 4 29 ? 8.828 -45.952 44.345 1 58.61 48 THR R O 1
ATOM 3605 N N . SER D 4 30 ? 7.402 -45.542 46.019 1 59.61 49 SER R N 1
ATOM 3606 C CA . SER D 4 30 ? 8.358 -45.895 47.066 1 62 49 SER R CA 1
ATOM 3607 C C . SER D 4 30 ? 8.253 -47.407 47.279 1 64.01 49 SER R C 1
ATOM 3608 O O . SER D 4 30 ? 7.174 -47.984 47.103 1 64 49 SER R O 1
ATOM 3611 N N . GLY D 4 31 ? 9.361 -48.041 47.647 1 65.27 50 GLY R N 1
ATOM 3612 C CA . GLY D 4 31 ? 9.371 -49.482 47.89 1 66.64 50 GLY R CA 1
ATOM 3613 C C . GLY D 4 31 ? 9.526 -50.356 46.661 1 67.62 50 GLY R C 1
ATOM 3614 O O . GLY D 4 31 ? 9.924 -49.87 45.596 1 67.74 50 GLY R O 1
ATOM 3615 N N . GLU D 4 32 ? 9.223 -51.659 46.8 1 67.95 51 GLU R N 1
ATOM 3616 C CA . GLU D 4 32 ? 9.384 -52.581 45.677 1 68.88 51 GLU R CA 1
ATOM 3617 C C . GLU D 4 32 ? 8.27 -52.477 44.645 1 68.11 51 GLU R C 1
ATOM 3618 O O . GLU D 4 32 ? 7.242 -53.152 44.756 1 68.35 51 GLU R O 1
ATOM 3624 N N . VAL D 4 33 ? 8.479 -51.61 43.644 1 66.76 52 VAL R N 1
ATOM 3625 C CA . VAL D 4 33 ? 7.529 -51.403 42.558 1 66.14 52 VAL R CA 1
ATOM 3626 C C . VAL D 4 33 ? 8.25 -51.39 41.204 1 65.49 52 VAL R C 1
ATOM 3627 O O . VAL D 4 33 ? 9.432 -51.055 41.116 1 65.65 52 VAL R O 1
ATOM 3631 N N . SER D 4 34 ? 7.524 -51.76 40.155 1 64.4 53 SER R N 1
ATOM 3632 C CA . SER D 4 34 ? 7.995 -51.756 38.776 1 63.87 53 SER R CA 1
ATOM 3633 C C . SER D 4 34 ? 7.382 -50.529 38.081 1 62.41 53 SER R C 1
ATOM 3634 O O . SER D 4 34 ? 6.244 -50.151 38.372 1 62.06 53 SER R O 1
ATOM 3637 N N . VAL D 4 35 ? 8.127 -49.916 37.156 1 61.36 54 VAL R N 1
ATOM 3638 C CA . VAL D 4 35 ? 7.67 -48.711 36.462 1 60.63 54 VAL R CA 1
ATOM 3639 C C . VAL D 4 35 ? 7.782 -48.902 34.955 1 60.04 54 VAL R C 1
ATOM 3640 O O . VAL D 4 35 ? 8.835 -49.318 34.467 1 60.38 54 VAL R O 1
ATOM 3644 N N . THR D 4 36 ? 6.692 -48.647 34.221 1 58.77 55 THR R N 1
ATOM 3645 C CA . THR D 4 36 ? 6.722 -48.783 32.772 1 58.19 55 THR R CA 1
ATOM 3646 C C . THR D 4 36 ? 6.117 -47.586 32.085 1 57.13 55 THR R C 1
ATOM 3647 O O . THR D 4 36 ? 4.967 -47.249 32.331 1 56.65 55 THR R O 1
ATOM 3651 N N . TRP D 4 37 ? 6.883 -46.967 31.192 1 56.74 56 TRP R N 1
ATOM 3652 C CA . TRP D 4 37 ? 6.431 -45.812 30.434 1 56.89 56 TRP R CA 1
ATOM 3653 C C . TRP D 4 37 ? 5.843 -46.232 29.1 1 59.55 56 TRP R C 1
ATOM 3654 O O . TRP D 4 37 ? 6.384 -47.118 28.437 1 59.75 56 TRP R O 1
ATOM 3665 N N . TYR D 4 38 ? 4.73 -45.593 28.718 1 61.5 57 TYR R N 1
ATOM 3666 C CA . TYR D 4 38 ? 3.982 -45.802 27.473 1 64.06 57 TYR R CA 1
ATOM 3667 C C . TYR D 4 38 ? 3.732 -44.441 26.808 1 66.49 57 TYR R C 1
ATOM 3668 O O . TYR D 4 38 ? 3.674 -43.419 27.5 1 66.9 57 TYR R O 1
ATOM 3677 N N . LYS D 4 39 ? 3.52 -44.424 25.485 1 67.76 58 LYS R N 1
ATOM 3678 C CA . LYS D 4 39 ? 3.265 -43.168 24.776 1 69.49 58 LYS R CA 1
ATOM 3679 C C . LYS D 4 39 ? 1.881 -43.132 24.145 1 71.34 58 LYS R C 1
ATOM 3680 O O . LYS D 4 39 ? 1.756 -43.373 22.939 1 71.81 58 LYS R O 1
ATOM 3682 N N . ASN D 4 40 ? 0.852 -42.811 24.953 1 72.35 59 ASN R N 1
ATOM 3683 C CA . ASN D 4 40 ? -0.543 -42.717 24.525 1 74 59 ASN R CA 1
ATOM 3684 C C . ASN D 4 40 ? -1.058 -44.102 24.147 1 75.25 59 ASN R C 1
ATOM 3685 O O . ASN D 4 40 ? -1.518 -44.319 23.022 1 75.81 59 ASN R O 1
ATOM 3690 N N . SER D 4 41 ? -0.927 -45.047 25.081 1 75.49 60 SER R N 1
ATOM 3691 C CA . SER D 4 41 ? -1.355 -46.439 24.926 1 76.51 60 SER R CA 1
ATOM 3692 C C . SER D 4 41 ? -1.308 -47.154 26.265 1 77.22 60 SER R C 1
ATOM 3693 O O . SER D 4 41 ? -0.472 -46.847 27.113 1 77.61 60 SER R O 1
ATOM 3696 N N . SER D 4 42 ? -2.2 -48.116 26.45 1 77.08 61 SER R N 1
ATOM 3697 C CA . SER D 4 42 ? -2.176 -48.949 27.646 1 77.26 61 SER R CA 1
ATOM 3698 C C . SER D 4 42 ? -1.709 -50.37 27.279 1 77.24 61 SER R C 1
ATOM 3699 O O . SER D 4 42 ? -1.988 -51.3 28.031 1 77.67 61 SER R O 1
ATOM 3701 N N . LYS D 4 43 ? -1.014 -50.547 26.114 1 76.58 62 LYS R N 1
ATOM 3702 C CA . LYS D 4 43 ? -0.549 -51.84 25.615 1 75.89 62 LYS R CA 1
ATOM 3703 C C . LYS D 4 43 ? 0.885 -51.774 25.069 1 74.48 62 LYS R C 1
ATOM 3704 O O . LYS D 4 43 ? 1.662 -52.684 25.335 1 74.85 62 LYS R O 1
ATOM 3710 N N . ILE D 4 44 ? 1.236 -50.733 24.291 1 72.77 63 ILE R N 1
ATOM 3711 C CA . ILE D 4 44 ? 2.582 -50.634 23.713 1 71.59 63 ILE R CA 1
ATOM 3712 C C . ILE D 4 44 ? 3.476 -49.628 24.451 1 70.15 63 ILE R C 1
ATOM 3713 O O . ILE D 4 44 ? 3.264 -48.415 24.38 1 69.9 63 ILE R O 1
ATOM 3715 N N . PRO D 4 45 ? 4.513 -50.124 25.135 1 69.08 64 PRO R N 1
ATOM 3716 C CA . PRO D 4 45 ? 5.384 -49.216 25.895 1 68.37 64 PRO R CA 1
ATOM 3717 C C . PRO D 4 45 ? 6.422 -48.484 25.06 1 67.7 64 PRO R C 1
ATOM 3718 O O . PRO D 4 45 ? 6.619 -48.81 23.892 1 68.1 64 PRO R O 1
ATOM 3722 N N . VAL D 4 46 ? 7.099 -47.502 25.661 1 66.76 65 VAL R N 1
ATOM 3723 C CA . VAL D 4 46 ? 8.179 -46.8 24.976 1 66.25 65 VAL R CA 1
ATOM 3724 C C . VAL D 4 46 ? 9.4 -47.74 24.866 1 65.43 65 VAL R C 1
ATOM 3725 O O . VAL D 4 46 ? 9.522 -48.715 25.612 1 65.02 65 VAL R O 1
ATOM 3729 N N . SER D 4 47 ? 10.284 -47.454 23.926 1 65.25 66 SER R N 1
ATOM 3730 C CA . SER D 4 47 ? 11.466 -48.276 23.697 1 65.39 66 SER R CA 1
ATOM 3731 C C . SER D 4 47 ? 12.423 -48.282 24.885 1 65.48 66 SER R C 1
ATOM 3732 O O . SER D 4 47 ? 12.48 -47.335 25.645 1 64.98 66 SER R O 1
ATOM 3735 N N . LYS D 4 48 ? 13.164 -49.363 25.043 1 65.81 67 LYS R N 1
ATOM 3736 C CA . LYS D 4 48 ? 14.197 -49.466 26.061 1 66.62 67 LYS R CA 1
ATOM 3737 C C . LYS D 4 48 ? 15.614 -49.435 25.436 1 67.57 67 LYS R C 1
ATOM 3738 O O . LYS D 4 48 ? 16.602 -49.602 26.154 1 67.89 67 LYS R O 1
ATOM 3744 N N . ILE D 4 49 ? 15.714 -49.195 24.107 1 67.72 68 ILE R N 1
ATOM 3745 C CA . ILE D 4 49 ? 16.981 -49.115 23.42 1 68.4 68 ILE R CA 1
ATOM 3746 C C . ILE D 4 49 ? 17.551 -47.761 23.707 1 69.43 68 ILE R C 1
ATOM 3747 O O . ILE D 4 49 ? 16.926 -46.758 23.381 1 69.33 68 ILE R O 1
ATOM 3752 N N . ILE D 4 50 ? 18.725 -47.733 24.341 1 70.31 69 ILE R N 1
ATOM 3753 C CA . ILE D 4 50 ? 19.454 -46.532 24.73 1 71.87 69 ILE R CA 1
ATOM 3754 C C . ILE D 4 50 ? 19.671 -45.559 23.559 1 72.48 69 ILE R C 1
ATOM 3755 O O . ILE D 4 50 ? 19.672 -44.342 23.759 1 73.05 69 ILE R O 1
ATOM 3760 N N . GLN D 4 51 ? 19.777 -46.083 22.336 1 72.12 70 GLN R N 1
ATOM 3761 C CA . GLN D 4 51 ? 19.98 -45.251 21.159 1 72.52 70 GLN R CA 1
ATOM 3762 C C . GLN D 4 51 ? 18.694 -44.672 20.549 1 71.72 70 GLN R C 1
ATOM 3763 O O . GLN D 4 51 ? 18.781 -43.881 19.604 1 72.07 70 GLN R O 1
ATOM 3769 N N . SER D 4 52 ? 17.516 -45.059 21.059 1 70.22 71 SER R N 1
ATOM 3770 C CA . SER D 4 52 ? 16.256 -44.505 20.562 1 69.37 71 SER R CA 1
ATOM 3771 C C . SER D 4 52 ? 16.139 -43.05 21.037 1 67.84 71 SER R C 1
ATOM 3772 O O . SER D 4 52 ? 16.558 -42.734 22.156 1 67.5 71 SER R O 1
ATOM 3775 N N . ARG D 4 53 ? 15.553 -42.173 20.189 1 66.12 72 ARG R N 1
ATOM 3776 C CA . ARG D 4 53 ? 15.364 -40.759 20.51 1 64.57 72 ARG R CA 1
ATOM 3777 C C . ARG D 4 53 ? 14.499 -40.61 21.757 1 63.7 72 ARG R C 1
ATOM 3778 O O . ARG D 4 53 ? 14.81 -39.816 22.628 1 63.85 72 ARG R O 1
ATOM 3786 N N . ILE D 4 54 ? 13.438 -41.406 21.862 1 62.7 73 ILE R N 1
ATOM 3787 C CA . ILE D 4 54 ? 12.589 -41.424 23.037 1 61.89 73 ILE R CA 1
ATOM 3788 C C . ILE D 4 54 ? 12.745 -42.813 23.623 1 61.47 73 ILE R C 1
ATOM 3789 O O . ILE D 4 54 ? 12.45 -43.783 22.924 1 61.5 73 ILE R O 1
ATOM 3794 N N . HIS D 4 55 ? 13.209 -42.929 24.886 1 60.76 74 HIS R N 1
ATOM 3795 C CA . HIS D 4 55 ? 13.365 -44.249 25.507 1 60.55 74 HIS R CA 1
ATOM 3796 C C . HIS D 4 55 ? 13.227 -44.233 27.039 1 60.19 74 HIS R C 1
ATOM 3797 O O . HIS D 4 55 ? 13.402 -43.192 27.656 1 60.08 74 HIS R O 1
ATOM 3804 N N . GLN D 4 56 ? 12.934 -45.396 27.647 1 60.04 75 GLN R N 1
ATOM 3805 C CA . GLN D 4 56 ? 12.824 -45.515 29.099 1 60.52 75 GLN R CA 1
ATOM 3806 C C . GLN D 4 56 ? 14.185 -45.842 29.709 1 61.13 75 GLN R C 1
ATOM 3807 O O . GLN D 4 56 ? 14.735 -46.906 29.468 1 61.67 75 GLN R O 1
ATOM 3813 N N . ASP D 4 57 ? 14.715 -44.93 30.504 1 60.92 76 ASP R N 1
ATOM 3814 C CA . ASP D 4 57 ? 16.006 -45.074 31.161 1 60.99 76 ASP R CA 1
ATOM 3815 C C . ASP D 4 57 ? 15.64 -45.189 32.635 1 60.49 76 ASP R C 1
ATOM 3816 O O . ASP D 4 57 ? 15.186 -44.214 33.222 1 60.49 76 ASP R O 1
ATOM 3821 N N . GLU D 4 58 ? 15.762 -46.401 33.205 1 59.85 77 GLU R N 1
ATOM 3822 C CA . GLU D 4 58 ? 15.37 -46.709 34.576 1 59.36 77 GLU R CA 1
ATOM 3823 C C . GLU D 4 58 ? 13.87 -46.378 34.779 1 57.45 77 GLU R C 1
ATOM 3824 O O . GLU D 4 58 ? 13.028 -46.954 34.09 1 57.38 77 GLU R O 1
ATOM 3830 N N . THR D 4 59 ? 13.538 -45.428 35.654 1 55.39 78 THR R N 1
ATOM 3831 C CA . THR D 4 59 ? 12.165 -45 35.907 1 53.76 78 THR R CA 1
ATOM 3832 C C . THR D 4 59 ? 11.763 -43.708 35.117 1 51.94 78 THR R C 1
ATOM 3833 O O . THR D 4 59 ? 10.654 -43.207 35.26 1 51.63 78 THR R O 1
ATOM 3837 N N . TRP D 4 60 ? 12.664 -43.213 34.261 1 50.52 79 TRP R N 1
ATOM 3838 C CA . TRP D 4 60 ? 12.536 -41.99 33.492 1 49.7 79 TRP R CA 1
ATOM 3839 C C . TRP D 4 60 ? 12.104 -42.215 32.061 1 49.9 79 TRP R C 1
ATOM 3840 O O . TRP D 4 60 ? 12.434 -43.237 31.475 1 51.02 79 TRP R O 1
ATOM 3851 N N . ILE D 4 61 ? 11.453 -41.22 31.468 1 48.86 80 ILE R N 1
ATOM 3852 C CA . ILE D 4 61 ? 11.212 -41.214 30.042 1 49.19 80 ILE R CA 1
ATOM 3853 C C . ILE D 4 61 ? 12.161 -40.13 29.528 1 49.65 80 ILE R C 1
ATOM 3854 O O . ILE D 4 61 ? 12.137 -38.993 30.015 1 49.28 80 ILE R O 1
ATOM 3859 N N . LEU D 4 62 ? 13.094 -40.52 28.655 1 50.02 81 LEU R N 1
ATOM 3860 C CA . LEU D 4 62 ? 14.113 -39.62 28.154 1 50.93 81 LEU R CA 1
ATOM 3861 C C . LEU D 4 62 ? 13.931 -39.304 26.677 1 52.11 81 LEU R C 1
ATOM 3862 O O . LEU D 4 62 ? 13.769 -40.212 25.865 1 53.13 81 LEU R O 1
ATOM 3867 N N . PHE D 4 63 ? 13.974 -38.012 26.326 1 51.87 82 PHE R N 1
ATOM 3868 C CA . PHE D 4 63 ? 13.856 -37.516 24.957 1 52.11 82 PHE R CA 1
ATOM 3869 C C . PHE D 4 63 ? 15.197 -36.894 24.594 1 53.28 82 PHE R C 1
ATOM 3870 O O . PHE D 4 63 ? 15.583 -35.902 25.207 1 53.41 82 PHE R O 1
ATOM 3878 N N . LEU D 4 64 ? 15.916 -37.474 23.631 1 54.05 83 LEU R N 1
ATOM 3879 C CA . LEU D 4 64 ? 17.221 -36.983 23.192 1 55.83 83 LEU R CA 1
ATOM 3880 C C . LEU D 4 64 ? 17.274 -36.639 21.689 1 57.28 83 LEU R C 1
ATOM 3881 O O . LEU D 4 64 ? 17.874 -37.388 20.9 1 58.36 83 LEU R O 1
ATOM 3886 N N . PRO D 4 65 ? 16.701 -35.505 21.248 1 57.05 84 PRO R N 1
ATOM 3887 C CA . PRO D 4 65 ? 15.984 -34.483 22.023 1 56.63 84 PRO R CA 1
ATOM 3888 C C . PRO D 4 65 ? 14.449 -34.587 21.938 1 56.73 84 PRO R C 1
ATOM 3889 O O . PRO D 4 65 ? 13.93 -35.391 21.161 1 56.94 84 PRO R O 1
ATOM 3893 N N . MET D 4 66 ? 13.727 -33.78 22.726 1 56.59 85 MET R N 1
ATOM 3894 C CA . MET D 4 66 ? 12.282 -33.695 22.575 1 57.25 85 MET R CA 1
ATOM 3895 C C . MET D 4 66 ? 12.092 -32.761 21.369 1 58.32 85 MET R C 1
ATOM 3896 O O . MET D 4 66 ? 12.815 -31.767 21.237 1 58.06 85 MET R O 1
ATOM 3901 N N . GLU D 4 67 ? 11.19 -33.111 20.455 1 59.12 86 GLU R N 1
ATOM 3902 C CA . GLU D 4 67 ? 10.973 -32.287 19.269 1 60.37 86 GLU R CA 1
ATOM 3903 C C . GLU D 4 67 ? 9.493 -32.148 18.91 1 60.95 86 GLU R C 1
ATOM 3904 O O . GLU D 4 67 ? 8.646 -32.828 19.489 1 60.53 86 GLU R O 1
ATOM 3910 N N . TRP D 4 68 ? 9.175 -31.239 17.966 1 61.75 87 TRP R N 1
ATOM 3911 C CA . TRP D 4 68 ? 7.809 -30.995 17.505 1 63.05 87 TRP R CA 1
ATOM 3912 C C . TRP D 4 68 ? 7.103 -32.302 17.107 1 62.33 87 TRP R C 1
ATOM 3913 O O . TRP D 4 68 ? 7.674 -33.12 16.389 1 62.83 87 TRP R O 1
ATOM 3924 N N . GLY D 4 69 ? 5.926 -32.527 17.664 1 61.21 88 GLY R N 1
ATOM 3925 C CA . GLY D 4 69 ? 5.203 -33.774 17.446 1 60.52 88 GLY R CA 1
ATOM 3926 C C . GLY D 4 69 ? 5.197 -34.678 18.672 1 59.68 88 GLY R C 1
ATOM 3927 O O . GLY D 4 69 ? 4.393 -35.61 18.738 1 59.83 88 GLY R O 1
ATOM 3928 N N . ASP D 4 70 ? 6.08 -34.414 19.67 1 58.42 89 ASP R N 1
ATOM 3929 C CA . ASP D 4 70 ? 6.146 -35.251 20.876 1 57.93 89 ASP R CA 1
ATOM 3930 C C . ASP D 4 70 ? 5.091 -34.93 21.931 1 57.27 89 ASP R C 1
ATOM 3931 O O . ASP D 4 70 ? 4.95 -35.695 22.884 1 57.78 89 ASP R O 1
ATOM 3936 N N . SER D 4 71 ? 4.378 -33.804 21.799 1 56.36 90 SER R N 1
ATOM 3937 C CA . SER D 4 71 ? 3.347 -33.441 22.772 1 55.84 90 SER R CA 1
ATOM 3938 C C . SER D 4 71 ? 2.222 -34.448 22.765 1 54.91 90 SER R C 1
ATOM 3939 O O . SER D 4 71 ? 1.801 -34.906 21.711 1 54.83 90 SER R O 1
ATOM 3942 N N . GLY D 4 72 ? 1.726 -34.762 23.942 1 54.07 91 GLY R N 1
ATOM 3943 C CA . GLY D 4 72 ? 0.616 -35.689 24.09 1 53.78 91 GLY R CA 1
ATOM 3944 C C . GLY D 4 72 ? 0.503 -36.23 25.499 1 53.41 91 GLY R C 1
ATOM 3945 O O . GLY D 4 72 ? 1.056 -35.67 26.443 1 53.36 91 GLY R O 1
ATOM 3946 N N . VAL D 4 73 ? -0.211 -37.325 25.638 1 53.17 92 VAL R N 1
ATOM 3947 C CA . VAL D 4 73 ? -0.426 -37.974 26.909 1 53.8 92 VAL R CA 1
ATOM 3948 C C . VAL D 4 73 ? 0.485 -39.194 26.973 1 54.62 92 VAL R C 1
ATOM 3949 O O . VAL D 4 73 ? 0.528 -39.993 26.04 1 54.79 92 VAL R O 1
ATOM 3953 N N . TYR D 4 74 ? 1.237 -39.318 28.051 1 54.69 93 TYR R N 1
ATOM 3954 C CA . TYR D 4 74 ? 2.112 -40.459 28.272 1 55.56 93 TYR R CA 1
ATOM 3955 C C . TYR D 4 74 ? 1.595 -41.217 29.511 1 56.29 93 TYR R C 1
ATOM 3956 O O . TYR D 4 74 ? 0.876 -40.638 30.343 1 56.55 93 TYR R O 1
ATOM 3965 N N . GLN D 4 75 ? 1.949 -42.495 29.644 1 56.1 94 GLN R N 1
ATOM 3966 C CA . GLN D 4 75 ? 1.477 -43.253 30.79 1 56.23 94 GLN R CA 1
ATOM 3967 C C . GLN D 4 75 ? 2.555 -43.908 31.568 1 55.78 94 GLN R C 1
ATOM 3968 O O . GLN D 4 75 ? 3.392 -44.6 30.991 1 55.03 94 GLN R O 1
ATOM 3974 N N . CYS D 4 76 ? 2.527 -43.719 32.908 1 55.55 95 CYS R N 1
ATOM 3975 C CA . CYS D 4 76 ? 3.452 -44.451 33.74 1 55.21 95 CYS R CA 1
ATOM 3976 C C . CYS D 4 76 ? 2.68 -45.479 34.516 1 55.71 95 CYS R C 1
ATOM 3977 O O . CYS D 4 76 ? 1.836 -45.136 35.329 1 56.13 95 CYS R O 1
ATOM 3980 N N . VAL D 4 77 ? 2.932 -46.739 34.235 1 56.19 96 VAL R N 1
ATOM 3981 C CA . VAL D 4 77 ? 2.276 -47.827 34.922 1 57.06 96 VAL R CA 1
ATOM 3982 C C . VAL D 4 77 ? 3.149 -48.279 36.074 1 58.54 96 VAL R C 1
ATOM 3983 O O . VAL D 4 77 ? 4.316 -48.623 35.88 1 58.48 96 VAL R O 1
ATOM 3987 N N . ILE D 4 78 ? 2.604 -48.176 37.289 1 59.54 97 ILE R N 1
ATOM 3988 C CA . ILE D 4 78 ? 3.297 -48.509 38.524 1 61.4 97 ILE R CA 1
ATOM 3989 C C . ILE D 4 78 ? 2.686 -49.757 39.144 1 63.39 97 ILE R C 1
ATOM 3990 O O . ILE D 4 78 ? 1.531 -49.748 39.563 1 63.62 97 ILE R O 1
ATOM 3995 N N . LYS D 4 79 ? 3.461 -50.828 39.196 1 64.75 98 LYS R N 1
ATOM 3996 C CA . LYS D 4 79 ? 2.996 -52.095 39.728 1 66.51 98 LYS R CA 1
ATOM 3997 C C . LYS D 4 79 ? 3.76 -52.48 40.97 1 67.89 98 LYS R C 1
ATOM 3998 O O . LYS D 4 79 ? 4.975 -52.592 40.929 1 67.76 98 LYS R O 1
ATOM 4004 N N . GLY D 4 80 ? 3.044 -52.738 42.049 1 69.13 99 GLY R N 1
ATOM 4005 C CA . GLY D 4 80 ? 3.658 -53.193 43.285 1 70.77 99 GLY R CA 1
ATOM 4006 C C . GLY D 4 80 ? 3.288 -54.637 43.55 1 72.52 99 GLY R C 1
ATOM 4007 O O . GLY D 4 80 ? 3.009 -55.396 42.613 1 72.31 99 GLY R O 1
ATOM 4008 N N . ARG D 4 81 ? 3.278 -55.035 44.833 1 74.02 100 ARG R N 1
ATOM 4009 C CA . AR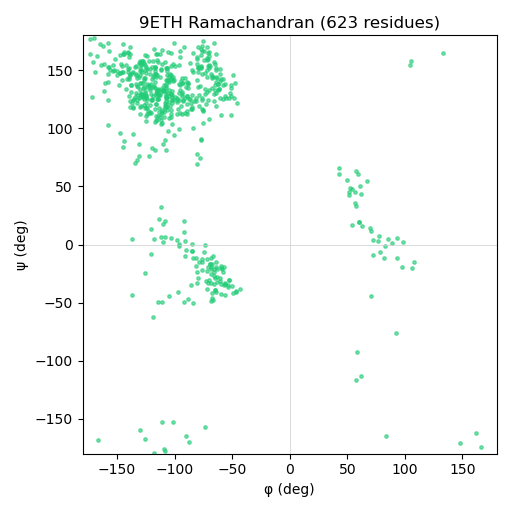G D 4 81 ? 2.886 -56.399 45.194 1 75.71 100 ARG R CA 1
ATOM 4010 C C . ARG D 4 81 ? 1.365 -56.378 45.267 1 76.78 100 ARG R C 1
ATOM 4011 O O . ARG D 4 81 ? 0.809 -55.86 46.254 1 77.51 100 ARG R O 1
ATOM 4013 N N . ASP D 4 82 ? 0.698 -56.876 44.189 1 76.4 101 ASP R N 1
ATOM 4014 C CA . ASP D 4 82 ? -0.767 -56.868 44.039 1 76.4 101 ASP R CA 1
ATOM 4015 C C . ASP D 4 82 ? -1.328 -55.424 44.139 1 75.83 101 ASP R C 1
ATOM 4016 O O . ASP D 4 82 ? -2.054 -55.107 45.091 1 76.51 101 ASP R O 1
ATOM 4018 N N . SER D 4 83 ? -0.946 -54.547 43.185 1 74.13 102 SER R N 1
ATOM 4019 C CA . SER D 4 83 ? -1.385 -53.141 43.148 1 72.99 102 SER R CA 1
ATOM 4020 C C . SER D 4 83 ? -0.957 -52.487 41.85 1 70.98 102 SER R C 1
ATOM 4021 O O . SER D 4 83 ? 0.214 -52.561 41.485 1 71.39 102 SER R O 1
ATOM 4024 N N . CYS D 4 84 ? -1.905 -51.884 41.131 1 68.59 103 CYS R N 1
ATOM 4025 C CA . CYS D 4 84 ? -1.608 -51.284 39.846 1 66.84 103 CYS R CA 1
ATOM 4026 C C . CYS D 4 84 ? -2.205 -49.889 39.706 1 63.81 103 CYS R C 1
ATOM 4027 O O . CYS D 4 84 ? -3.401 -49.677 39.928 1 63.52 103 CYS R O 1
ATOM 4030 N N . HIS D 4 85 ? -1.37 -48.945 39.282 1 61.17 104 HIS R N 1
ATOM 4031 C CA . HIS D 4 85 ? -1.808 -47.587 39.016 1 59.22 104 HIS R CA 1
ATOM 4032 C C . HIS D 4 85 ? -1.252 -47.165 37.66 1 57.16 104 HIS R C 1
ATOM 4033 O O . HIS D 4 85 ? -0.134 -47.527 37.309 1 57.07 104 HIS R O 1
ATOM 4040 N N . ARG D 4 86 ? -2.031 -46.404 36.899 1 55.5 105 ARG R N 1
ATOM 4041 C CA . ARG D 4 86 ? -1.606 -45.908 35.608 1 55.04 105 ARG R CA 1
ATOM 4042 C C . ARG D 4 86 ? -1.749 -44.402 35.612 1 53.58 105 ARG R C 1
ATOM 4043 O O . ARG D 4 86 ? -2.871 -43.904 35.634 1 54.14 105 ARG R O 1
ATOM 4051 N N . ILE D 4 87 ? -0.632 -43.671 35.601 1 51.83 106 ILE R N 1
ATOM 4052 C CA . ILE D 4 87 ? -0.678 -42.211 35.637 1 51.03 106 ILE R CA 1
ATOM 4053 C C . ILE D 4 87 ? -0.671 -41.643 34.236 1 50.47 106 ILE R C 1
ATOM 4054 O O . ILE D 4 87 ? 0.254 -41.898 33.493 1 50.14 106 ILE R O 1
ATOM 4059 N N . HIS D 4 88 ? -1.676 -40.846 33.893 1 50.46 107 HIS R N 1
ATOM 4060 C CA . HIS D 4 88 ? -1.766 -40.173 32.607 1 50.66 107 HIS R CA 1
ATOM 4061 C C . HIS D 4 88 ? -1.105 -38.823 32.792 1 50.17 107 HIS R C 1
ATOM 4062 O O . HIS D 4 88 ? -1.594 -38.006 33.564 1 50.09 107 HIS R O 1
ATOM 4069 N N . VAL D 4 89 ? 0.032 -38.614 32.122 1 49.65 108 VAL R N 1
ATOM 4070 C CA . VAL D 4 89 ? 0.881 -37.433 32.229 1 49.95 108 VAL R CA 1
ATOM 4071 C C . VAL D 4 89 ? 0.953 -36.666 30.908 1 50.7 108 VAL R C 1
ATOM 4072 O O . VAL D 4 89 ? 1.405 -37.223 29.91 1 50.56 108 VAL R O 1
ATOM 4076 N N . ASN D 4 90 ? 0.551 -35.387 30.897 1 51.34 109 ASN R N 1
ATOM 4077 C CA . ASN D 4 90 ? 0.616 -34.594 29.667 1 52.34 109 ASN R CA 1
ATOM 4078 C C . ASN D 4 90 ? 1.948 -33.909 29.558 1 51.94 109 ASN R C 1
ATOM 4079 O O . ASN D 4 90 ? 2.26 -33.03 30.358 1 52.19 109 ASN R O 1
ATOM 4084 N N . LEU D 4 91 ? 2.747 -34.32 28.58 1 51.22 110 LEU R N 1
ATOM 4085 C CA . LEU D 4 91 ? 4.031 -33.694 28.333 1 51.11 110 LEU R CA 1
ATOM 4086 C C . LEU D 4 91 ? 3.887 -32.88 27.052 1 51.08 110 LEU R C 1
ATOM 4087 O O . LEU D 4 91 ? 3.423 -33.404 26.044 1 51.2 110 LEU R O 1
ATOM 4092 N N . THR D 4 92 ? 4.257 -31.602 27.1 1 50.81 111 THR R N 1
ATOM 4093 C CA . THR D 4 92 ? 4.12 -30.706 25.968 1 51.41 111 THR R CA 1
ATOM 4094 C C . THR D 4 92 ? 5.437 -30.011 25.579 1 51.26 111 THR R C 1
ATOM 4095 O O . THR D 4 92 ? 6.147 -29.477 26.422 1 51.34 111 THR R O 1
ATOM 4099 N N . VAL D 4 93 ? 5.759 -30.031 24.291 1 50.75 112 VAL R N 1
ATOM 4100 C CA . VAL D 4 93 ? 6.96 -29.406 23.778 1 50.63 112 VAL R CA 1
ATOM 4101 C C . VAL D 4 93 ? 6.622 -28.065 23.101 1 50.03 112 VAL R C 1
ATOM 4102 O O . VAL D 4 93 ? 5.549 -27.904 22.511 1 50.27 112 VAL R O 1
ATOM 4106 N N . PHE D 4 94 ? 7.516 -27.081 23.286 1 48.93 113 PHE R N 1
ATOM 4107 C CA . PHE D 4 94 ? 7.516 -25.779 22.653 1 48.31 113 PHE R CA 1
ATOM 4108 C C . PHE D 4 94 ? 8.837 -25.641 21.911 1 49.27 113 PHE R C 1
ATOM 4109 O O . PHE D 4 94 ? 9.876 -26.163 22.335 1 49.08 113 PHE R O 1
ATOM 4117 N N . GLU D 4 95 ? 8.799 -24.941 20.795 1 49.75 114 GLU R N 1
ATOM 4118 C CA . GLU D 4 95 ? 9.908 -24.888 19.873 1 50.51 114 GLU R CA 1
ATOM 4119 C C . GLU D 4 95 ? 11.053 -23.952 20.177 1 50.76 114 GLU R C 1
ATOM 4120 O O . GLU D 4 95 ? 12.157 -24.246 19.713 1 51.76 114 GLU R O 1
ATOM 4126 N N . LYS D 4 96 ? 10.815 -22.784 20.804 1 49.58 115 LYS R N 1
ATOM 4127 C CA . LYS D 4 96 ? 11.876 -21.779 20.911 1 48.98 115 LYS R CA 1
ATOM 4128 C C . LYS D 4 96 ? 12.23 -21.311 22.322 1 48.67 115 LYS R C 1
ATOM 4129 O O . LYS D 4 96 ? 11.447 -21.479 23.248 1 48.88 115 LYS R O 1
ATOM 4135 N N . HIS D 4 97 ? 13.412 -20.697 22.482 1 47.84 116 HIS R N 1
ATOM 4136 C CA . HIS D 4 97 ? 13.856 -20.179 23.773 1 47.83 116 HIS R CA 1
ATOM 4137 C C . HIS D 4 97 ? 13.709 -18.664 23.828 1 47.11 116 HIS R C 1
ATOM 4138 O O . HIS D 4 97 ? 13.976 -17.995 22.839 1 47.93 116 HIS R O 1
ATOM 4145 N N . TRP D 4 98 ? 13.333 -18.123 24.993 1 46.35 117 TRP R N 1
ATOM 4146 C CA . TRP D 4 98 ? 13.116 -16.69 25.238 1 46.45 117 TRP R CA 1
ATOM 4147 C C . TRP D 4 98 ? 14.213 -15.737 24.723 1 48.14 117 TRP R C 1
ATOM 4148 O O . TRP D 4 98 ? 13.892 -14.657 24.236 1 48.67 117 TRP R O 1
ATOM 4159 N N . CYS D 4 99 ? 15.485 -16.108 24.853 1 48.86 118 CYS R N 1
ATOM 4160 C CA . CYS D 4 99 ? 16.572 -15.25 24.406 1 50.1 118 CYS R CA 1
ATOM 4161 C C . CYS D 4 99 ? 16.808 -15.296 22.897 1 50.26 118 CYS R C 1
ATOM 4162 O O . CYS D 4 99 ? 17.482 -14.412 22.377 1 50.28 118 CYS R O 1
ATOM 4165 N N . ASP D 4 100 ? 16.255 -16.297 22.194 1 50.14 119 ASP R N 1
ATOM 4166 C CA . ASP D 4 100 ? 16.408 -16.378 20.756 1 50.67 119 ASP R CA 1
ATOM 4167 C C . ASP D 4 100 ? 15.285 -15.591 20.085 1 49.75 119 ASP R C 1
ATOM 4168 O O . ASP D 4 100 ? 15.549 -14.797 19.186 1 49.7 119 ASP R O 1
ATOM 4173 N N . THR D 4 101 ? 14.027 -15.801 20.549 1 48.23 120 THR R N 1
ATOM 4174 C CA . THR D 4 101 ? 12.821 -15.177 20.002 1 47.3 120 THR R CA 1
ATOM 4175 C C . THR D 4 101 ? 11.662 -15.312 21 1 47.01 120 THR R C 1
ATOM 4176 O O . THR D 4 101 ? 11.662 -16.223 21.815 1 47.46 120 THR R O 1
ATOM 4180 N N . SER D 4 102 ? 10.679 -14.408 20.943 1 46.39 121 SER R N 1
ATOM 4181 C CA . SER D 4 102 ? 9.487 -14.516 21.801 1 46.23 121 SER R CA 1
ATOM 4182 C C . SER D 4 102 ? 8.365 -15.317 21.131 1 46.32 121 SER R C 1
ATOM 4183 O O . SER D 4 102 ? 7.329 -15.529 21.753 1 47.17 121 SER R O 1
ATOM 4186 N N . ILE D 4 103 ? 8.54 -15.722 19.864 1 45.58 122 ILE R N 1
ATOM 4187 C CA . ILE D 4 103 ? 7.543 -16.436 19.088 1 45.67 122 ILE R CA 1
ATOM 4188 C C . ILE D 4 103 ? 7.672 -17.949 19.306 1 46.94 122 ILE R C 1
ATOM 4189 O O . ILE D 4 103 ? 8.791 -18.46 19.34 1 48.07 122 ILE R O 1
ATOM 4194 N N . GLY D 4 104 ? 6.543 -18.644 19.451 1 46.12 123 GLY R N 1
ATOM 4195 C CA . GLY D 4 104 ? 6.529 -20.089 19.631 1 45.99 123 GLY R CA 1
ATOM 4196 C C . GLY D 4 104 ? 7.342 -20.592 20.808 1 46.06 123 GLY R C 1
ATOM 4197 O O . GLY D 4 104 ? 7.928 -21.673 20.747 1 46.43 123 GLY R O 1
ATOM 4198 N N . GLY D 4 105 ? 7.353 -19.83 21.894 1 45.53 124 GLY R N 1
ATOM 4199 C CA . GLY D 4 105 ? 8.087 -20.205 23.09 1 45.32 124 GLY R CA 1
ATOM 4200 C C . GLY D 4 105 ? 7.195 -20.773 24.166 1 45.02 124 GLY R C 1
ATOM 4201 O O . GLY D 4 105 ? 6.141 -21.322 23.853 1 45.28 124 GLY R O 1
ATOM 4202 N N . LEU D 4 106 ? 7.597 -20.632 25.446 1 44.49 125 LEU R N 1
ATOM 4203 C CA . LEU D 4 106 ? 6.85 -21.135 26.61 1 44.1 125 LEU R CA 1
ATOM 4204 C C . LEU D 4 106 ? 5.378 -20.665 26.554 1 44.99 125 LEU R C 1
ATOM 4205 O O . LEU D 4 106 ? 5.106 -19.462 26.554 1 45.17 125 LEU R O 1
ATOM 4210 N N . PRO D 4 107 ? 4.446 -21.601 26.329 1 45.12 126 PRO R N 1
ATOM 4211 C CA . PRO D 4 107 ? 3.055 -21.198 26.101 1 46.25 126 PRO R CA 1
ATOM 4212 C C . PRO D 4 107 ? 2.341 -20.646 27.321 1 47.95 126 PRO R C 1
ATOM 4213 O O . PRO D 4 107 ? 1.438 -19.818 27.184 1 48.53 126 PRO R O 1
ATOM 4217 N N . ASN D 4 108 ? 2.714 -21.125 28.498 1 48.87 127 ASN R N 1
ATOM 4218 C CA . ASN D 4 108 ? 2.144 -20.664 29.765 1 49.95 127 ASN R CA 1
ATOM 4219 C C . ASN D 4 108 ? 3.119 -20.852 30.904 1 50.28 127 ASN R C 1
ATOM 4220 O O . ASN D 4 108 ? 4.015 -21.692 30.836 1 50.12 127 ASN R O 1
ATOM 4225 N N . LEU D 4 109 ? 2.969 -20.04 31.937 1 50.78 128 LEU R N 1
ATOM 4226 C CA . LEU D 4 109 ? 3.828 -20.123 33.107 1 51.63 128 LEU R CA 1
ATOM 4227 C C . LEU D 4 109 ? 3.413 -21.245 34.062 1 52.93 128 LEU R C 1
ATOM 4228 O O . LEU D 4 109 ? 2.794 -20.979 35.095 1 53.63 128 LEU R O 1
ATOM 4233 N N . SER D 4 110 ? 3.76 -22.486 33.734 1 53.41 129 SER R N 1
ATOM 4234 C CA . SER D 4 110 ? 3.509 -23.596 34.644 1 54.52 129 SER R CA 1
ATOM 4235 C C . SER D 4 110 ? 4.453 -23.438 35.864 1 55.06 129 SER R C 1
ATOM 4236 O O . SER D 4 110 ? 5.489 -22.775 35.757 1 55.42 129 SER R O 1
ATOM 4239 N N . ASP D 4 111 ? 4.065 -23.98 37.022 1 54.87 130 ASP R N 1
ATOM 4240 C CA . ASP D 4 111 ? 4.781 -23.859 38.296 1 55.56 130 ASP R CA 1
ATOM 4241 C C . ASP D 4 111 ? 6.283 -24.03 38.222 1 55.65 130 ASP R C 1
ATOM 4242 O O . ASP D 4 111 ? 7.023 -23.334 38.911 1 56.08 130 ASP R O 1
ATOM 4247 N N . GLU D 4 112 ? 6.736 -24.949 37.388 1 55.33 131 GLU R N 1
ATOM 4248 C CA . GLU D 4 112 ? 8.143 -25.238 37.181 1 55.43 131 GLU R CA 1
ATOM 4249 C C . GLU D 4 112 ? 8.941 -24.054 36.602 1 53.93 131 GLU R C 1
ATOM 4250 O O . GLU D 4 112 ? 10.126 -23.896 36.887 1 54.3 131 GLU R O 1
ATOM 4256 N N . TYR D 4 113 ? 8.3 -23.234 35.793 1 52.27 132 TYR R N 1
ATOM 4257 C CA . TYR D 4 113 ? 8.943 -22.06 35.194 1 51.18 132 TYR R CA 1
ATOM 4258 C C . TYR D 4 113 ? 8.775 -20.785 36.014 1 52.13 132 TYR R C 1
ATOM 4259 O O . TYR D 4 113 ? 9.071 -19.704 35.515 1 51.92 132 TYR R O 1
ATOM 4268 N N . LYS D 4 114 ? 8.286 -20.904 37.252 1 52.81 133 LYS R N 1
ATOM 4269 C CA . LYS D 4 114 ? 8.015 -19.78 38.125 1 54.32 133 LYS R CA 1
ATOM 4270 C C . LYS D 4 114 ? 8.665 -20.022 39.458 1 55.06 133 LYS R C 1
ATOM 4271 O O . LYS D 4 114 ? 8.505 -21.096 40.05 1 55.33 133 LYS R O 1
ATOM 4277 N N . GLN D 4 115 ? 9.425 -19.034 39.923 1 55 134 GLN R N 1
ATOM 4278 C CA . GLN D 4 115 ? 10.099 -19.088 41.21 1 54.94 134 GLN R CA 1
ATOM 4279 C C . GLN D 4 115 ? 10.01 -17.722 41.917 1 56.11 134 GLN R C 1
ATOM 4280 O O . GLN D 4 115 ? 9.686 -16.709 41.29 1 56.15 134 GLN R O 1
ATOM 4286 N N . ILE D 4 116 ? 10.225 -17.706 43.228 1 57.24 135 ILE R N 1
ATOM 4287 C CA . ILE D 4 116 ? 10.126 -16.475 44.014 1 59.26 135 ILE R CA 1
ATOM 4288 C C . ILE D 4 116 ? 11.362 -16.253 44.857 1 60.03 135 ILE R C 1
ATOM 4289 O O . ILE D 4 116 ? 11.98 -17.215 45.344 1 60.33 135 ILE R O 1
ATOM 4294 N N . LEU D 4 117 ? 11.698 -14.977 45.067 1 59.92 136 LEU R N 1
ATOM 4295 C CA . LEU D 4 117 ? 12.835 -14.619 45.9 1 60.42 136 LEU R CA 1
ATOM 4296 C C . LEU D 4 117 ? 12.351 -13.672 46.998 1 61.96 136 LEU R C 1
ATOM 4297 O O . LEU D 4 117 ? 11.756 -12.627 46.704 1 61.98 136 LEU R O 1
ATOM 4302 N N . HIS D 4 118 ? 12.563 -14.069 48.265 1 62.61 137 HIS R N 1
ATOM 4303 C CA . HIS D 4 118 ? 12.136 -13.295 49.431 1 63.85 137 HIS R CA 1
ATOM 4304 C C . HIS D 4 118 ? 13.028 -12.09 49.667 1 63.73 137 HIS R C 1
ATOM 4305 O O . HIS D 4 118 ? 14.214 -12.254 49.954 1 63.99 137 HIS R O 1
ATOM 4312 N N . LEU D 4 119 ? 12.455 -10.876 49.531 1 63.24 138 LEU R N 1
ATOM 4313 C CA . LEU D 4 119 ? 13.144 -9.594 49.71 1 63.16 138 LEU R CA 1
ATOM 4314 C C . LEU D 4 119 ? 13.87 -9.539 51.041 1 63.33 138 LEU R C 1
ATOM 4315 O O . LEU D 4 119 ? 13.296 -9.905 52.067 1 63.33 138 LEU R O 1
ATOM 4320 N N . GLY D 4 120 ? 15.143 -9.153 50.988 1 63.24 139 GLY R N 1
ATOM 4321 C CA . GLY D 4 120 ? 16.008 -9.006 52.151 1 63.72 139 GLY R CA 1
ATOM 4322 C C . GLY D 4 120 ? 16.645 -10.279 52.67 1 63.79 139 GLY R C 1
ATOM 4323 O O . GLY D 4 120 ? 17.547 -10.221 53.505 1 64.33 139 GLY R O 1
ATOM 4324 N N . LYS D 4 121 ? 16.198 -11.431 52.19 1 63.11 140 LYS R N 1
ATOM 4325 C CA . LYS D 4 121 ? 16.741 -12.704 52.644 1 62.81 140 LYS R CA 1
ATOM 4326 C C . LYS D 4 121 ? 17.848 -13.237 51.72 1 61.62 140 LYS R C 1
ATOM 4327 O O . LYS D 4 121 ? 18.055 -12.728 50.616 1 61.71 140 LYS R O 1
ATOM 4329 N N . ASP D 4 122 ? 18.577 -14.237 52.197 1 60.57 141 ASP R N 1
ATOM 4330 C CA . ASP D 4 122 ? 19.557 -14.951 51.411 1 60.69 141 ASP R CA 1
ATOM 4331 C C . ASP D 4 122 ? 18.751 -16.122 50.888 1 60.62 141 ASP R C 1
ATOM 4332 O O . ASP D 4 122 ? 18.269 -16.942 51.672 1 61.08 141 ASP R O 1
ATOM 4337 N N . ASP D 4 123 ? 18.513 -16.144 49.579 1 59.63 142 ASP R N 1
ATOM 4338 C CA . ASP D 4 123 ? 17.674 -17.14 48.938 1 59.13 142 ASP R CA 1
ATOM 4339 C C . ASP D 4 123 ? 18.435 -17.861 47.775 1 59.1 142 ASP R C 1
ATOM 4340 O O . ASP D 4 123 ? 19.661 -17.751 47.677 1 59.54 142 ASP R O 1
ATOM 4345 N N . SER D 4 124 ? 17.724 -18.623 46.926 1 58.31 143 SER R N 1
ATOM 4346 C CA . SER D 4 124 ? 18.349 -19.342 45.828 1 57.98 143 SER R CA 1
ATOM 4347 C C . SER D 4 124 ? 17.35 -19.753 44.76 1 57.37 143 SER R C 1
ATOM 4348 O O . SER D 4 124 ? 16.164 -19.907 45.055 1 57.82 143 SER R O 1
ATOM 4351 N N . LEU D 4 125 ? 17.833 -19.953 43.521 1 56.1 144 LEU R N 1
ATOM 4352 C CA . LEU D 4 125 ? 17.012 -20.422 42.403 1 55.54 144 LEU R CA 1
ATOM 4353 C C . LEU D 4 125 ? 17.511 -21.78 41.924 1 56.58 144 LEU R C 1
ATOM 4354 O O . LEU D 4 125 ? 18.689 -22.106 42.088 1 56.2 144 LEU R O 1
ATOM 4359 N N . THR D 4 126 ? 16.614 -22.584 41.354 1 57.64 145 THR R N 1
ATOM 4360 C CA . THR D 4 126 ? 17 -23.888 40.815 1 59.59 145 THR R CA 1
ATOM 4361 C C . THR D 4 126 ? 16.718 -23.984 39.335 1 60.65 145 THR R C 1
ATOM 4362 O O . THR D 4 126 ? 15.804 -23.333 38.82 1 60.35 145 THR R O 1
ATOM 4366 N N . CYS D 4 127 ? 17.502 -24.817 38.659 1 61.64 146 CYS R N 1
ATOM 4367 C CA . CYS D 4 127 ? 17.449 -25.029 37.219 1 63.15 146 CYS R CA 1
ATOM 4368 C C . CYS D 4 127 ? 16.175 -25.643 36.676 1 62.42 146 CYS R C 1
ATOM 4369 O O . CYS D 4 127 ? 15.8 -25.35 35.536 1 62.16 146 CYS R O 1
ATOM 4372 N N . HIS D 4 128 ? 15.618 -26.621 37.423 1 61.85 147 HIS R N 1
ATOM 4373 C CA . HIS D 4 128 ? 14.547 -27.532 36.993 1 61.58 147 HIS R CA 1
ATOM 4374 C C . HIS D 4 128 ? 15.089 -28.369 35.788 1 61.72 147 HIS R C 1
ATOM 4375 O O . HIS D 4 128 ? 14.415 -28.562 34.767 1 61.41 147 HIS R O 1
ATOM 4382 N N . LEU D 4 129 ? 16.363 -28.833 35.941 1 61.48 148 LEU R N 1
ATOM 4383 C CA . LEU D 4 129 ? 17.129 -29.626 34.981 1 61.93 148 LEU R CA 1
ATOM 4384 C C . LEU D 4 129 ? 17.188 -31.028 35.548 1 61.47 148 LEU R C 1
ATOM 4385 O O . LEU D 4 129 ? 18.163 -31.391 36.22 1 62.2 148 LEU R O 1
ATOM 4390 N N . HIS D 4 130 ? 16.122 -31.803 35.34 1 60.01 149 HIS R N 1
ATOM 4391 C CA . HIS D 4 130 ? 16.05 -33.145 35.909 1 59.14 149 HIS R CA 1
ATOM 4392 C C . HIS D 4 130 ? 16.336 -34.175 34.861 1 58.16 149 HIS R C 1
ATOM 4393 O O . HIS D 4 130 ? 15.641 -34.219 33.851 1 58.15 149 HIS R O 1
ATOM 4400 N N . PHE D 4 131 ? 17.369 -35.002 35.086 1 57.21 150 PHE R N 1
ATOM 4401 C CA . PHE D 4 131 ? 17.766 -36.044 34.138 1 56.45 150 PHE R CA 1
ATOM 4402 C C . PHE D 4 131 ? 18.22 -37.309 34.876 1 57.7 150 PHE R C 1
ATOM 4403 O O . PHE D 4 131 ? 18.735 -37.205 35.984 1 57.43 150 PHE R O 1
ATOM 4411 N N . PRO D 4 132 ? 18.134 -38.508 34.251 1 58.83 151 PRO R N 1
ATOM 4412 C CA . PRO D 4 132 ? 18.694 -39.709 34.903 1 59.7 151 PRO R CA 1
ATOM 4413 C C . PRO D 4 132 ? 20.231 -39.632 35.046 1 61.45 151 PRO R C 1
ATOM 4414 O O . PRO D 4 132 ? 20.863 -38.694 34.541 1 61.59 151 PRO R O 1
ATOM 4418 N N . LYS D 4 133 ? 20.841 -40.61 35.748 1 62.37 152 LYS R N 1
ATOM 4419 C CA . LYS D 4 133 ? 22.284 -40.62 36.005 1 63.78 152 LYS R CA 1
ATOM 4420 C C . LYS D 4 133 ? 23.142 -40.725 34.735 1 65.23 152 LYS R C 1
ATOM 4421 O O . LYS D 4 133 ? 24.262 -40.219 34.718 1 65.78 152 LYS R O 1
ATOM 4423 N N . SER D 4 134 ? 22.61 -41.341 33.666 1 65.49 153 SER R N 1
ATOM 4424 C CA . SER D 4 134 ? 23.312 -41.48 32.389 1 66.08 153 SER R CA 1
ATOM 4425 C C . SER D 4 134 ? 23.526 -40.14 31.66 1 66.54 153 SER R C 1
ATOM 4426 O O . SER D 4 134 ? 24.315 -40.066 30.717 1 66.53 153 SER R O 1
ATOM 4429 N N . CYS D 4 135 ? 22.791 -39.103 32.056 1 66.67 154 CYS R N 1
ATOM 4430 C CA . CYS D 4 135 ? 22.917 -37.791 31.459 1 67.04 154 CYS R CA 1
ATOM 4431 C C . CYS D 4 135 ? 23.752 -36.939 32.385 1 68.4 154 CYS R C 1
ATOM 4432 O O . CYS D 4 135 ? 23.236 -36.391 33.354 1 68.66 154 CYS R O 1
ATOM 4435 N N . VAL D 4 136 ? 25.06 -36.88 32.13 1 69.11 155 VAL R N 1
ATOM 4436 C CA . VAL D 4 136 ? 25.966 -36.117 32.979 1 70.01 155 VAL R CA 1
ATOM 4437 C C . VAL D 4 136 ? 25.9 -34.663 32.585 1 70.84 155 VAL R C 1
ATOM 4438 O O . VAL D 4 136 ? 26.085 -34.34 31.419 1 70.88 155 VAL R O 1
ATOM 4442 N N . LEU D 4 137 ? 25.641 -33.786 33.548 1 71.52 156 LEU R N 1
ATOM 4443 C CA . LEU D 4 137 ? 25.57 -32.36 33.277 1 72.54 156 LEU R CA 1
ATOM 4444 C C . LEU D 4 137 ? 26.926 -31.712 33.501 1 73.53 156 LEU R C 1
ATOM 4445 O O . LEU D 4 137 ? 27.521 -31.839 34.567 1 73.89 156 LEU R O 1
ATOM 4450 N N . GLY D 4 138 ? 27.417 -31.04 32.477 1 73.45 157 GLY R N 1
ATOM 4451 C CA . GLY D 4 138 ? 28.686 -30.341 32.539 1 73.37 157 GLY R CA 1
ATOM 4452 C C . GLY D 4 138 ? 28.574 -29.078 33.366 1 72.96 157 GLY R C 1
ATOM 4453 O O . GLY D 4 138 ? 27.694 -28.944 34.222 1 72.86 157 GLY R O 1
ATOM 4454 N N . PRO D 4 139 ? 29.478 -28.128 33.12 1 72.5 158 PRO R N 1
ATOM 4455 C CA . PRO D 4 139 ? 29.443 -26.877 33.892 1 71.54 158 PRO R CA 1
ATOM 4456 C C . PRO D 4 139 ? 28.17 -26.094 33.596 1 69.28 158 PRO R C 1
ATOM 4457 O O . PRO D 4 139 ? 27.776 -25.985 32.436 1 69.04 158 PRO R O 1
ATOM 4461 N N . ILE D 4 140 ? 27.489 -25.62 34.653 1 67.49 159 ILE R N 1
ATOM 4462 C CA . ILE D 4 140 ? 26.236 -24.88 34.513 1 65.98 159 ILE R CA 1
ATOM 4463 C C . ILE D 4 140 ? 26.446 -23.382 34.585 1 64.49 159 ILE R C 1
ATOM 4464 O O . ILE D 4 140 ? 26.955 -22.893 35.586 1 65.31 159 ILE R O 1
ATOM 4469 N N . LYS D 4 141 ? 26.038 -22.653 33.543 1 62.17 160 LYS R N 1
ATOM 4470 C CA . LYS D 4 141 ? 26.139 -21.202 33.517 1 60.58 160 LYS R CA 1
ATOM 4471 C C . LYS D 4 141 ? 24.746 -20.564 33.726 1 58.64 160 LYS R C 1
ATOM 4472 O O . LYS D 4 141 ? 23.729 -21.106 33.294 1 58.63 160 LYS R O 1
ATOM 4474 N N . TRP D 4 142 ? 24.705 -19.42 34.408 1 56.62 161 TRP R N 1
ATOM 4475 C CA . TRP D 4 142 ? 23.451 -18.735 34.694 1 54.35 161 TRP R CA 1
ATOM 4476 C C . TRP D 4 142 ? 23.388 -17.369 34.038 1 54.14 161 TRP R C 1
ATOM 4477 O O . TRP D 4 142 ? 24.393 -16.66 33.938 1 53.61 161 TRP R O 1
ATOM 4488 N N . TYR D 4 143 ? 22.169 -16.988 33.648 1 54.12 162 TYR R N 1
ATOM 4489 C CA . TYR D 4 143 ? 21.842 -15.738 32.976 1 54.38 162 TYR R CA 1
ATOM 4490 C C . TYR D 4 143 ? 20.682 -15.059 33.674 1 52.55 162 TYR R C 1
ATOM 4491 O O . TYR D 4 143 ? 19.805 -15.715 34.237 1 51.93 162 TYR R O 1
ATOM 4500 N N . LYS D 4 144 ? 20.648 -13.741 33.57 1 51.38 163 LYS R N 1
ATOM 4501 C CA . LYS D 4 144 ? 19.571 -12.901 34.065 1 50.48 163 LYS R CA 1
ATOM 4502 C C . LYS D 4 144 ? 19.287 -11.968 32.902 1 50.29 163 LYS R C 1
ATOM 4503 O O . LYS D 4 144 ? 20.195 -11.32 32.405 1 49.88 163 LYS R O 1
ATOM 4509 N N . ASP D 4 145 ? 18.046 -11.97 32.417 1 50.96 164 ASP R N 1
ATOM 4510 C CA . ASP D 4 145 ? 17.576 -11.182 31.288 1 52.3 164 ASP R CA 1
ATOM 4511 C C . ASP D 4 145 ? 18.459 -11.337 30.069 1 52.82 164 ASP R C 1
ATOM 4512 O O . ASP D 4 145 ? 18.883 -10.344 29.475 1 53.3 164 ASP R O 1
ATOM 4517 N N . CYS D 4 146 ? 18.82 -12.593 29.78 1 52.94 165 CYS R N 1
ATOM 4518 C CA . CYS D 4 146 ? 19.613 -13.012 28.629 1 54.36 165 CYS R CA 1
ATOM 4519 C C . CYS D 4 146 ? 21.069 -12.589 28.656 1 55.78 165 CYS R C 1
ATOM 4520 O O . CYS D 4 146 ? 21.739 -12.7 27.629 1 56.41 165 CYS R O 1
ATOM 4523 N N . ASN D 4 147 ? 21.567 -12.141 29.808 1 56.42 166 ASN R N 1
ATOM 4524 C CA . ASN D 4 147 ? 22.964 -11.781 29.959 1 58.17 166 ASN R CA 1
ATOM 4525 C C . ASN D 4 147 ? 23.533 -12.509 31.16 1 58.63 166 ASN R C 1
ATOM 4526 O O . ASN D 4 147 ? 22.923 -12.498 32.225 1 58.35 166 ASN R O 1
ATOM 4531 N N . GLU D 4 148 ? 24.725 -13.098 31.021 1 58.88 167 GLU R N 1
ATOM 4532 C CA . GLU D 4 148 ? 25.363 -13.838 32.103 1 59.82 167 GLU R CA 1
ATOM 4533 C C . GLU D 4 148 ? 25.432 -13.034 33.417 1 60.4 167 GLU R C 1
ATOM 4534 O O . GLU D 4 148 ? 25.61 -11.815 33.381 1 60.38 167 GLU R O 1
ATOM 4540 N N . ILE D 4 149 ? 25.141 -13.694 34.545 1 60.49 168 ILE R N 1
ATOM 4541 C CA . ILE D 4 149 ? 25.133 -13.011 35.829 1 61.36 168 ILE R CA 1
ATOM 4542 C C . ILE D 4 149 ? 26.541 -12.666 36.286 1 62.68 168 ILE R C 1
ATOM 4543 O O . ILE D 4 149 ? 27.422 -13.52 36.298 1 62.75 168 ILE R O 1
ATOM 4548 N N . LYS D 4 150 ? 26.741 -11.423 36.686 1 63.85 169 LYS R N 1
ATOM 4549 C CA . LYS D 4 150 ? 28.034 -10.966 37.169 1 65.76 169 LYS R CA 1
ATOM 4550 C C . LYS D 4 150 ? 27.779 -9.944 38.279 1 67.09 169 LYS R C 1
ATOM 4551 O O . LYS D 4 150 ? 27.738 -8.735 38.011 1 68.52 169 LYS R O 1
ATOM 4553 N N . GLY D 4 151 ? 27.561 -10.425 39.492 1 66.09 170 GLY R N 1
ATOM 4554 C CA . GLY D 4 151 ? 27.273 -9.543 40.613 1 65.65 170 GLY R CA 1
ATOM 4555 C C . GLY D 4 151 ? 27.709 -10.149 41.921 1 65.07 170 GLY R C 1
ATOM 4556 O O . GLY D 4 151 ? 27.698 -11.374 42.049 1 65.82 170 GLY R O 1
ATOM 4557 N N . GLU D 4 152 ? 28.093 -9.303 42.902 1 63.52 171 GLU R N 1
ATOM 4558 C CA . GLU D 4 152 ? 28.564 -9.742 44.221 1 62.72 171 GLU R CA 1
ATOM 4559 C C . GLU D 4 152 ? 27.604 -10.679 44.947 1 61.02 171 GLU R C 1
ATOM 4560 O O . GLU D 4 152 ? 28.044 -11.553 45.686 1 61.09 171 GLU R O 1
ATOM 4566 N N . ARG D 4 153 ? 26.304 -10.451 44.803 1 59.44 172 ARG R N 1
ATOM 4567 C CA . ARG D 4 153 ? 25.296 -11.231 45.516 1 58.62 172 ARG R CA 1
ATOM 4568 C C . ARG D 4 153 ? 24.891 -12.538 44.865 1 57.99 172 ARG R C 1
ATOM 4569 O O . ARG D 4 153 ? 24.139 -13.294 45.469 1 58.06 172 ARG R O 1
ATOM 4577 N N . PHE D 4 154 ? 25.377 -12.82 43.662 1 57.32 173 PHE R N 1
ATOM 4578 C CA . PHE D 4 154 ? 25.003 -14.028 42.951 1 57.63 173 PHE R CA 1
ATOM 4579 C C . PHE D 4 154 ? 26.136 -15.028 42.888 1 57.92 173 PHE R C 1
ATOM 4580 O O . PHE D 4 154 ? 27.267 -14.664 42.554 1 58.29 173 PHE R O 1
ATOM 4588 N N . THR D 4 155 ? 25.847 -16.288 43.216 1 57.97 174 THR R N 1
ATOM 4589 C CA . THR D 4 155 ? 26.869 -17.327 43.168 1 59.18 174 THR R CA 1
ATOM 4590 C C . THR D 4 155 ? 26.342 -18.602 42.548 1 59.82 174 THR R C 1
ATOM 4591 O O . THR D 4 155 ? 25.386 -19.189 43.055 1 59.33 174 THR R O 1
ATOM 4595 N N . VAL D 4 156 ? 26.985 -19.047 41.465 1 60.55 175 VAL R N 1
ATOM 4596 C CA . VAL D 4 156 ? 26.607 -20.285 40.823 1 61.89 175 VAL R CA 1
ATOM 4597 C C . VAL D 4 156 ? 27.133 -21.411 41.669 1 63.95 175 VAL R C 1
ATOM 4598 O O . VAL D 4 156 ? 28.311 -21.432 42.022 1 64.29 175 VAL R O 1
ATOM 4602 N N . LEU D 4 157 ? 26.25 -22.323 42.044 1 65.34 176 LEU R N 1
ATOM 4603 C CA . LEU D 4 157 ? 26.62 -23.464 42.852 1 67.29 176 LEU R CA 1
ATOM 4604 C C . LEU D 4 157 ? 26.041 -24.714 42.188 1 69.04 176 LEU R C 1
ATOM 4605 O O . LEU D 4 157 ? 25.01 -25.245 42.621 1 69.64 176 LEU R O 1
ATOM 4610 N N . GLU D 4 158 ? 26.693 -25.146 41.099 1 69.63 177 GLU R N 1
ATOM 4611 C CA . GLU D 4 158 ? 26.287 -26.301 40.309 1 70.3 177 GLU R CA 1
ATOM 4612 C C . GLU D 4 158 ? 24.876 -26.052 39.698 1 70.41 177 GLU R C 1
ATOM 4613 O O . GLU D 4 158 ? 24.731 -25.125 38.892 1 70.79 177 GLU R O 1
ATOM 4615 N N . THR D 4 159 ? 23.837 -26.798 40.107 1 69.72 178 THR R N 1
ATOM 4616 C CA . THR D 4 159 ? 22.494 -26.612 39.547 1 69.05 178 THR R CA 1
ATOM 4617 C C . THR D 4 159 ? 21.621 -25.616 40.357 1 67.2 178 THR R C 1
ATOM 4618 O O . THR D 4 159 ? 20.391 -25.585 40.217 1 67.28 178 THR R O 1
ATOM 4622 N N . ARG D 4 160 ? 22.268 -24.768 41.159 1 65.2 179 ARG R N 1
ATOM 4623 C CA . ARG D 4 160 ? 21.585 -23.808 41.998 1 63.71 179 ARG R CA 1
ATOM 4624 C C . ARG D 4 160 ? 22.225 -22.422 41.882 1 60.65 179 ARG R C 1
ATOM 4625 O O . ARG D 4 160 ? 23.43 -22.312 41.714 1 60.67 179 ARG R O 1
ATOM 4633 N N . LEU D 4 161 ? 21.425 -21.367 41.966 1 58.29 180 LEU R N 1
ATOM 4634 C CA . LEU D 4 161 ? 21.939 -19.998 41.949 1 56.45 180 LEU R CA 1
ATOM 4635 C C . LEU D 4 161 ? 21.7 -19.357 43.328 1 54.89 180 LEU R C 1
ATOM 4636 O O . LEU D 4 161 ? 20.564 -19.094 43.692 1 54.36 180 LEU R O 1
ATOM 4641 N N . LEU D 4 162 ? 22.763 -19.134 44.093 1 54.2 181 LEU R N 1
ATOM 4642 C CA . LEU D 4 162 ? 22.668 -18.525 45.421 1 54.23 181 LEU R CA 1
ATOM 4643 C C . LEU D 4 162 ? 22.515 -17.019 45.282 1 54.47 181 LEU R C 1
ATOM 4644 O O . LEU D 4 162 ? 23.243 -16.409 44.503 1 55.17 181 LEU R O 1
ATOM 4649 N N . VAL D 4 163 ? 21.503 -16.435 45.938 1 53.97 182 VAL R N 1
ATOM 4650 C CA . VAL D 4 163 ? 21.227 -15.001 45.843 1 54.81 182 VAL R CA 1
ATOM 4651 C C . VAL D 4 163 ? 21.252 -14.378 47.245 1 56.51 182 VAL R C 1
ATOM 4652 O O . VAL D 4 163 ? 20.426 -14.721 48.086 1 56.29 182 VAL R O 1
ATOM 4656 N N . SER D 4 164 ? 22.211 -13.491 47.511 1 58.06 183 SER R N 1
ATOM 4657 C CA . SER D 4 164 ? 22.338 -12.856 48.824 1 60.02 183 SER R CA 1
ATOM 4658 C C . SER D 4 164 ? 21.55 -11.567 48.887 1 62.25 183 SER R C 1
ATOM 4659 O O . SER D 4 164 ? 21.51 -10.839 47.898 1 62.55 183 SER R O 1
ATOM 4662 N N . ASN D 4 165 ? 20.937 -11.266 50.048 1 63.66 184 ASN R N 1
ATOM 4663 C CA . ASN D 4 165 ? 20.202 -10.016 50.293 1 65.79 184 ASN R CA 1
ATOM 4664 C C . ASN D 4 165 ? 19.303 -9.583 49.129 1 64.61 184 ASN R C 1
ATOM 4665 O O . ASN D 4 165 ? 19.532 -8.536 48.521 1 64.37 184 ASN R O 1
ATOM 4670 N N . VAL D 4 166 ? 18.331 -10.428 48.786 1 63.99 185 VAL R N 1
ATOM 4671 C CA . VAL D 4 166 ? 17.418 -10.226 47.661 1 64.05 185 VAL R CA 1
ATOM 4672 C C . VAL D 4 166 ? 16.836 -8.797 47.57 1 63.82 185 VAL R C 1
ATOM 4673 O O . VAL D 4 166 ? 16.212 -8.324 48.5 1 63.77 185 VAL R O 1
ATOM 4677 N N . SER D 4 167 ? 17.058 -8.117 46.441 1 63.86 186 SER R N 1
ATOM 4678 C CA . SER D 4 167 ? 16.521 -6.78 46.207 1 64.32 186 SER R CA 1
ATOM 4679 C C . SER D 4 167 ? 15.342 -6.829 45.206 1 64.02 186 SER R C 1
ATOM 4680 O O . SER D 4 167 ? 15.158 -7.834 44.519 1 64.09 186 SER R O 1
ATOM 4683 N N . ALA D 4 168 ? 14.555 -5.742 45.106 1 63.55 187 ALA R N 1
ATOM 4684 C CA . ALA D 4 168 ? 13.433 -5.693 44.157 1 63.33 187 ALA R CA 1
ATOM 4685 C C . ALA D 4 168 ? 13.92 -5.727 42.699 1 62.41 187 ALA R C 1
ATOM 4686 O O . ALA D 4 168 ? 13.189 -6.195 41.827 1 62.49 187 ALA R O 1
ATOM 4688 N N . GLU D 4 169 ? 15.151 -5.247 42.434 1 61.17 188 GLU R N 1
ATOM 4689 C CA . GLU D 4 169 ? 15.695 -5.298 41.078 1 60.54 188 GLU R CA 1
ATOM 4690 C C . GLU D 4 169 ? 15.996 -6.749 40.621 1 59.48 188 GLU R C 1
ATOM 4691 O O . GLU D 4 169 ? 16.225 -6.977 39.436 1 59.56 188 GLU R O 1
ATOM 4693 N N . ASP D 4 170 ? 15.959 -7.734 41.544 1 58.17 189 ASP R N 1
ATOM 4694 C CA . ASP D 4 170 ? 16.222 -9.119 41.192 1 57.27 189 ASP R CA 1
ATOM 4695 C C . ASP D 4 170 ? 15.088 -9.796 40.412 1 56.72 189 ASP R C 1
ATOM 4696 O O . ASP D 4 170 ? 15.204 -10.977 40.083 1 57.14 189 ASP R O 1
ATOM 4701 N N . ARG D 4 171 ? 13.989 -9.081 40.147 1 55.36 190 ARG R N 1
ATOM 4702 C CA . ARG D 4 171 ? 12.89 -9.638 39.381 1 54.7 190 ARG R CA 1
ATOM 4703 C C . ARG D 4 171 ? 13.357 -9.699 37.925 1 54.51 190 ARG R C 1
ATOM 4704 O O . ARG D 4 171 ? 14.116 -8.84 37.453 1 54.7 190 ARG R O 1
ATOM 4712 N N . GLY D 4 172 ? 12.877 -10.7 37.219 1 53.43 191 GLY R N 1
ATOM 4713 C CA . GLY D 4 172 ? 13.211 -10.863 35.817 1 52.53 191 GLY R CA 1
ATOM 4714 C C . GLY D 4 172 ? 13.256 -12.31 35.413 1 51.13 191 GLY R C 1
ATOM 4715 O O . GLY D 4 172 ? 12.836 -13.197 36.162 1 51.04 191 GLY R O 1
ATOM 4716 N N . ASN D 4 173 ? 13.729 -12.538 34.209 1 50.16 192 ASN R N 1
ATOM 4717 C CA . ASN D 4 173 ? 13.839 -13.871 33.687 1 50.23 192 ASN R CA 1
ATOM 4718 C C . ASN D 4 173 ? 15.237 -14.371 33.904 1 49.67 192 ASN R C 1
ATOM 4719 O O . ASN D 4 173 ? 16.209 -13.68 33.619 1 50.47 192 ASN R O 1
ATOM 4724 N N . TYR D 4 174 ? 15.338 -15.553 34.452 1 47.68 193 TYR R N 1
ATOM 4725 C CA . TYR D 4 174 ? 16.611 -16.184 34.678 1 46.34 193 TYR R CA 1
ATOM 4726 C C . TYR D 4 174 ? 16.691 -17.397 33.814 1 47.03 193 TYR R C 1
ATOM 4727 O O . TYR D 4 174 ? 15.663 -17.947 33.441 1 46.65 193 TYR R O 1
ATOM 4736 N N . ALA D 4 175 ? 17.901 -17.846 33.522 1 48.26 194 ALA R N 1
ATOM 4737 C CA . ALA D 4 175 ? 18.073 -19.051 32.736 1 50.57 194 ALA R CA 1
ATOM 4738 C C . ALA D 4 175 ? 19.344 -19.761 33.118 1 53.16 194 ALA R C 1
ATOM 4739 O O . ALA D 4 175 ? 20.321 -19.129 33.528 1 52.99 194 ALA R O 1
ATOM 4741 N N . CYS D 4 176 ? 19.331 -21.076 32.986 1 55.49 195 CYS R N 1
ATOM 4742 C CA . CYS D 4 176 ? 20.526 -21.845 33.21 1 58.9 195 CYS R CA 1
ATOM 4743 C C . CYS D 4 176 ? 20.805 -22.724 32.02 1 60.48 195 CYS R C 1
ATOM 4744 O O . CYS D 4 176 ? 19.894 -23.31 31.443 1 60.14 195 CYS R O 1
ATOM 4747 N N . GLN D 4 177 ? 22.063 -22.752 31.615 1 62.01 196 GLN R N 1
ATOM 4748 C CA . GLN D 4 177 ? 22.505 -23.509 30.457 1 64.25 196 GLN R CA 1
ATOM 4749 C C . GLN D 4 177 ? 23.617 -24.477 30.841 1 65.85 196 GLN R C 1
ATOM 4750 O O . GLN D 4 177 ? 24.54 -24.122 31.576 1 65.86 196 GLN R O 1
ATOM 4756 N N . ALA D 4 178 ? 23.516 -25.702 30.356 1 66.96 197 ALA R N 1
ATOM 4757 C CA . ALA D 4 178 ? 24.496 -26.726 30.658 1 68.53 197 ALA R CA 1
ATOM 4758 C C . ALA D 4 178 ? 24.69 -27.656 29.476 1 69.95 197 ALA R C 1
ATOM 4759 O O . ALA D 4 178 ? 23.787 -27.827 28.646 1 70.29 197 ALA R O 1
ATOM 4761 N N . ILE D 4 179 ? 25.877 -28.25 29.393 1 70.36 198 ILE R N 1
ATOM 4762 C CA . ILE D 4 179 ? 26.166 -29.216 28.35 1 71.28 198 ILE R CA 1
ATOM 4763 C C . ILE D 4 179 ? 25.784 -30.566 28.939 1 71.67 198 ILE R C 1
ATOM 4764 O O . ILE D 4 179 ? 26.209 -30.889 30.04 1 71.98 198 ILE R O 1
ATOM 4769 N N . LEU D 4 180 ? 24.941 -31.326 28.256 1 71.72 199 LEU R N 1
ATOM 4770 C CA . LEU D 4 180 ? 24.54 -32.645 28.726 1 72.2 199 LEU R CA 1
ATOM 4771 C C . LEU D 4 180 ? 25.32 -33.676 27.933 1 72.89 199 LEU R C 1
ATOM 4772 O O . LEU D 4 180 ? 25.378 -33.597 26.705 1 72.85 199 LEU R O 1
ATOM 4777 N N . THR D 4 181 ? 25.912 -34.643 28.624 1 73.36 200 THR R N 1
ATOM 4778 C CA . THR D 4 181 ? 26.692 -35.685 27.97 1 74.41 200 THR R CA 1
ATOM 4779 C C . THR D 4 181 ? 26.04 -37.054 28.155 1 74.68 200 THR R C 1
ATOM 4780 O O . THR D 4 181 ? 26.065 -37.616 29.248 1 74.97 200 THR R O 1
ATOM 4784 N N . HIS D 4 182 ? 25.451 -37.581 27.088 1 74.71 201 HIS R N 1
ATOM 4785 C CA . HIS D 4 182 ? 24.82 -38.887 27.126 1 75.41 201 HIS R CA 1
ATOM 4786 C C . HIS D 4 182 ? 25.461 -39.788 26.092 1 76.83 201 HIS R C 1
ATOM 4787 O O . HIS D 4 182 ? 25.397 -39.484 24.901 1 77.13 201 HIS R O 1
ATOM 4794 N N . SER D 4 183 ? 26.044 -40.909 26.548 1 77.56 202 SER R N 1
ATOM 4795 C CA . SER D 4 183 ? 26.688 -41.929 25.719 1 78.67 202 SER R CA 1
ATOM 4796 C C . SER D 4 183 ? 27.731 -41.375 24.753 1 79.44 202 SER R C 1
ATOM 4797 O O . SER D 4 183 ? 27.723 -41.698 23.564 1 79.88 202 SER R O 1
ATOM 4800 N N . GLY D 4 184 ? 28.624 -40.541 25.27 1 79.44 203 GLY R N 1
ATOM 4801 C CA . GLY D 4 184 ? 29.695 -39.963 24.46 1 79.64 203 GLY R CA 1
ATOM 4802 C C . GLY D 4 184 ? 29.281 -38.808 23.565 1 79.32 203 GLY R C 1
ATOM 4803 O O . GLY D 4 184 ? 30.136 -38.182 22.931 1 79.44 203 GLY R O 1
ATOM 4804 N N . LYS D 4 185 ? 27.967 -38.517 23.501 1 78.6 204 LYS R N 1
ATOM 4805 C CA . LYS D 4 185 ? 27.421 -37.433 22.687 1 78.47 204 LYS R CA 1
ATOM 4806 C C . LYS D 4 185 ? 27.109 -36.213 23.561 1 77.64 204 LYS R C 1
ATOM 4807 O O . LYS D 4 185 ? 26.721 -36.355 24.723 1 77.4 204 LYS R O 1
ATOM 4813 N N . GLN D 4 186 ? 27.314 -35.014 23.009 1 76.69 205 GLN R N 1
ATOM 4814 C CA . GLN D 4 186 ? 27.052 -33.786 23.742 1 75.95 205 GLN R CA 1
ATOM 4815 C C . GLN D 4 186 ? 25.847 -33.072 23.156 1 74.41 205 GLN R C 1
ATOM 4816 O O . GLN D 4 186 ? 25.738 -32.904 21.939 1 74.5 205 GLN R O 1
ATOM 4822 N N . TYR D 4 187 ? 24.944 -32.655 24.028 1 72.77 206 TYR R N 1
ATOM 4823 C CA . TYR D 4 187 ? 23.744 -31.913 23.658 1 71.9 206 TYR R CA 1
ATOM 4824 C C . TYR D 4 187 ? 23.679 -30.666 24.555 1 71.37 206 TYR R C 1
ATOM 4825 O O . TYR D 4 187 ? 24.254 -30.674 25.641 1 72.22 206 TYR R O 1
ATOM 4834 N N . GLU D 4 188 ? 22.975 -29.615 24.131 1 69.88 207 GLU R N 1
ATOM 4835 C CA . GLU D 4 188 ? 22.863 -28.41 24.949 1 68.81 207 GLU R CA 1
ATOM 4836 C C . GLU D 4 188 ? 21.468 -28.305 25.576 1 66.59 207 GLU R C 1
ATOM 4837 O O . GLU D 4 188 ? 20.479 -28.664 24.947 1 66.12 207 GLU R O 1
ATOM 4843 N N . VAL D 4 189 ? 21.39 -27.865 26.835 1 65.19 208 VAL R N 1
ATOM 4844 C CA . VAL D 4 189 ? 20.11 -27.709 27.521 1 64.25 208 VAL R CA 1
ATOM 4845 C C . VAL D 4 189 ? 20.022 -26.298 28.102 1 62.78 208 VAL R C 1
ATOM 4846 O O . VAL D 4 189 ? 20.943 -25.851 28.775 1 63.05 208 VAL R O 1
ATOM 4850 N N . LEU D 4 190 ? 18.94 -25.586 27.823 1 61.33 209 LEU R N 1
ATOM 4851 C CA . LEU D 4 190 ? 18.745 -24.228 28.31 1 60.72 209 LEU R CA 1
ATOM 4852 C C . LEU D 4 190 ? 17.368 -24.143 28.942 1 59.32 209 LEU R C 1
ATOM 4853 O O . LEU D 4 190 ? 16.366 -24.382 28.269 1 59.5 209 LEU R O 1
ATOM 4858 N N . ASN D 4 191 ? 17.307 -23.831 30.236 1 57.89 210 ASN R N 1
ATOM 4859 C CA . ASN D 4 191 ? 16.033 -23.758 30.948 1 57.05 210 ASN R CA 1
ATOM 4860 C C . ASN D 4 191 ? 15.796 -22.399 31.531 1 55.61 210 ASN R C 1
ATOM 4861 O O . ASN D 4 191 ? 16.635 -21.908 32.273 1 56.2 210 ASN R O 1
ATOM 4866 N N . GLY D 4 192 ? 14.628 -21.836 31.272 1 53.86 211 GLY R N 1
ATOM 4867 C CA . GLY D 4 192 ? 14.278 -20.521 31.787 1 52.9 211 GLY R CA 1
ATOM 4868 C C . GLY D 4 192 ? 13.334 -20.532 32.974 1 51.93 211 GLY R C 1
ATOM 4869 O O . GLY D 4 192 ? 12.705 -21.546 33.275 1 51.54 211 GLY R O 1
ATOM 4870 N N . ILE D 4 193 ? 13.238 -19.407 33.662 1 51.44 212 ILE R N 1
ATOM 4871 C CA . ILE D 4 193 ? 12.34 -19.213 34.794 1 52.45 212 ILE R CA 1
ATOM 4872 C C . ILE D 4 193 ? 11.986 -17.737 34.919 1 52.36 212 ILE R C 1
ATOM 4873 O O . ILE D 4 193 ? 12.792 -16.864 34.597 1 52.36 212 ILE R O 1
ATOM 4878 N N . THR D 4 194 ? 10.798 -17.459 35.42 1 52.36 213 THR R N 1
ATOM 4879 C CA . THR D 4 194 ? 10.406 -16.095 35.718 1 53.19 213 THR R CA 1
ATOM 4880 C C . THR D 4 194 ? 10.418 -15.955 37.235 1 52.97 213 THR R C 1
ATOM 4881 O O . THR D 4 194 ? 9.907 -16.815 37.95 1 52.15 213 THR R O 1
ATOM 4885 N N . VAL D 4 195 ? 11.141 -14.947 37.725 1 53.85 214 VAL R N 1
ATOM 4886 C CA . VAL D 4 195 ? 11.281 -14.739 39.158 1 55.11 214 VAL R CA 1
ATOM 4887 C C . VAL D 4 195 ? 10.629 -13.45 39.627 1 57.27 214 VAL R C 1
ATOM 4888 O O . VAL D 4 195 ? 10.894 -12.378 39.074 1 57.95 214 VAL R O 1
ATOM 4892 N N . SER D 4 196 ? 9.791 -13.55 40.658 1 58.15 215 SER R N 1
ATOM 4893 C CA . SER D 4 196 ? 9.173 -12.374 41.244 1 59.76 215 SER R CA 1
ATOM 4894 C C . SER D 4 196 ? 9.64 -12.238 42.696 1 61.32 215 SER R C 1
ATOM 4895 O O . SER D 4 196 ? 9.947 -13.231 43.371 1 61.09 215 SER R O 1
ATOM 4898 N N . ILE D 4 197 ? 9.719 -10.997 43.162 1 62.48 216 ILE R N 1
ATOM 4899 C CA . ILE D 4 197 ? 10.199 -10.718 44.505 1 64.03 216 ILE R CA 1
ATOM 4900 C C . ILE D 4 197 ? 8.997 -10.586 45.422 1 65.87 216 ILE R C 1
ATOM 4901 O O . ILE D 4 197 ? 8.096 -9.806 45.119 1 66.45 216 ILE R O 1
ATOM 4906 N N . THR D 4 198 ? 8.942 -11.384 46.502 1 66.58 217 THR R N 1
ATOM 4907 C CA . THR D 4 198 ? 7.816 -11.331 47.436 1 67.91 217 THR R CA 1
ATOM 4908 C C . THR D 4 198 ? 7.951 -10.159 48.402 1 68.4 217 THR R C 1
ATOM 4909 O O . THR D 4 198 ? 8.688 -10.244 49.382 1 68.62 217 THR R O 1
#

Sequence (634 aa):
QVQLVQSGAEVKKPGASVKVSCKASGYSFTSSWIHWVKQAPGQGLEWMGEINPGNVRTNYNENFRNKVTMTVDTSISTAYMELSRLRSDDTAVYYCTVVFYGEPYFPYWGQGTLVTVSSASTKGPSVFPLAPSGGTAALGCLVKDYFPEPVTVSWNSGALTSGVHTFPAVLQSSGLYSLSSVVTVPSSSLGTQTYICNVNHKPSNTKVDKRVEPKQIVLTQSPGTLSLSPGERATMTCTASSSVSSSYFHWYQQKPGQAPRLWIYRTSRLASGVPDRFSGSGSGTDFTLTISRLEPEDAATYYCHQFHRSPLTFGAGTKLEIKRTVAAPSVFIFPPSDEQLKSGTASVVCLLNNFYPREAKVQWKVDNALQSGNSQESVTEQDSKDSTYSLSSTLTLSKADDYEKHKVYACEVTHQGLSSPVTKSFNRFVEWDYVSECGCKDIFMKNEILSASQPFAFNCTFPPITSGEVSVTWYKNSSKIPVSKIIQSRIHQDETWILFLPMEWGDSGVYQCVIKGRDSCHRIHVNLTVFEKHWCDTSIGGLPNLSDEYKQILHLGKDDSLTCHLHFPKSCVLGPIKWYKDCNEIKGERFTVLETRLLVSNVSAEDRGNYACQAILTHSGKQYEVLNGITVSIT

B-factor: mean 59.8, std 13.88, range [28.89, 167.18]

Solvent-accessible surface area: 28042 Å² total

Secondary structure (DSSP, 8-state):
--EEEEPPPEEE-TT--EEEEEEEESS-GGGSEEEEEEE-TT---EEEEEE-TTT--EEE-GGGBTTEEEEEETTTTEEEEEE-S--GGG-EEEEEEEEETTEEEEEEE---EEEEE-SSPPB--EEEEE-----EEEEEEEEEEEBSS--EEEEGGGT--TTEEEPPPEE-TTS-EEEEEEEEEETTHHHH---EEEEEEGGGTEEEEEE----/---EEEE-SEEEE-TTSPEEEEEEESS---GGGEEEEEE-TTS--EEEEETTTEEPTT--TTEEEEEETTEEEEEESS--GGG-EEEEEEE-SSSSPEE---EEEEE----B--EEEEEPPPHHHHHTTEEEEEEEEEEEBSS--EEEEEETTEE--SSEEEEEPPPPTTT--EEEEEEEEEEHHHHHH--EEEEEEE-TT-SS-EEEEEE-/-B--------/--EEEEB-S-EEEESS-EEEE---TTTTSSS-EEEEESS-SS-BPP--TTSSEEEETTEEEETT--TT--EEEEEEEEETTEEEEEEEEEEEE---TTT-STT---S--GGGEEEE-TTS-EEEE------TTSEEEEEEEEETTEE---TTEEEETTEEEESS--GGG-EEEEEEEEEEETTEEEEEEEEEEEEE-